Protein AF-A0A8J2JAD5-F1 (afdb_monomer)

Structure (mmCIF, N/CA/C/O backbone):
data_AF-A0A8J2JAD5-F1
#
_entry.id   AF-A0A8J2JAD5-F1
#
loop_
_atom_site.group_PDB
_atom_site.id
_atom_site.type_symbol
_atom_site.label_atom_id
_atom_site.label_alt_id
_atom_site.label_comp_id
_atom_site.label_asym_id
_atom_site.label_entity_id
_atom_site.label_seq_id
_atom_site.pdbx_PDB_ins_code
_atom_site.Cartn_x
_atom_site.Cartn_y
_atom_site.Cartn_z
_atom_site.occupancy
_atom_site.B_iso_or_equiv
_atom_site.auth_seq_id
_atom_site.auth_comp_id
_atom_site.auth_asym_id
_atom_site.auth_atom_id
_atom_site.pdbx_PDB_model_num
ATOM 1 N N . MET A 1 1 ? 47.777 -11.500 12.700 1.00 40.59 1 MET A N 1
ATOM 2 C CA . MET A 1 1 ? 47.330 -11.554 11.291 1.00 40.59 1 MET A CA 1
ATOM 3 C C . MET A 1 1 ? 45.816 -11.716 11.262 1.00 40.59 1 MET A C 1
ATOM 5 O O . MET A 1 1 ? 45.345 -12.813 11.492 1.00 40.59 1 MET A O 1
ATOM 9 N N . ILE A 1 2 ? 45.092 -10.608 11.089 1.00 30.69 2 ILE A N 1
ATOM 10 C CA . ILE A 1 2 ? 43.810 -10.407 10.378 1.00 30.69 2 ILE A CA 1
ATOM 11 C C . ILE A 1 2 ? 43.578 -8.890 10.487 1.00 30.69 2 ILE A C 1
ATOM 13 O O . ILE A 1 2 ? 43.684 -8.309 11.564 1.00 30.69 2 ILE A O 1
ATOM 17 N N . SER A 1 3 ? 43.451 -8.242 9.332 1.00 30.23 3 SER A N 1
ATOM 18 C CA . SER A 1 3 ? 43.825 -6.848 9.082 1.00 30.23 3 SER A CA 1
ATOM 19 C C . SER A 1 3 ? 42.606 -5.963 8.787 1.00 30.23 3 SER A C 1
ATOM 21 O O . SER A 1 3 ? 41.828 -6.234 7.879 1.00 30.23 3 SER A O 1
ATOM 23 N N . THR A 1 4 ? 42.459 -4.895 9.577 1.00 30.69 4 THR A N 1
ATOM 24 C CA . THR A 1 4 ? 42.440 -3.476 9.149 1.00 30.69 4 THR A CA 1
ATOM 25 C C . THR A 1 4 ? 41.811 -3.081 7.794 1.00 30.69 4 THR A C 1
ATOM 27 O O . THR A 1 4 ? 42.392 -2.286 7.062 1.00 30.69 4 THR A O 1
ATOM 30 N N . LYS A 1 5 ? 40.587 -3.528 7.467 1.00 31.34 5 LYS A N 1
ATOM 31 C CA . LYS A 1 5 ? 39.837 -2.992 6.299 1.00 31.34 5 LYS A CA 1
ATOM 32 C C . LYS A 1 5 ? 38.420 -2.457 6.542 1.00 31.34 5 LYS A C 1
ATOM 34 O O . LYS A 1 5 ? 37.792 -2.003 5.594 1.00 31.34 5 LYS A O 1
ATOM 39 N N . VAL A 1 6 ? 37.930 -2.402 7.783 1.00 34.69 6 VAL A N 1
ATOM 40 C CA . VAL A 1 6 ? 36.562 -1.897 8.065 1.00 34.69 6 VAL A CA 1
ATOM 41 C C . VAL A 1 6 ? 36.541 -0.440 8.570 1.00 34.69 6 VAL A C 1
ATOM 43 O O . VAL A 1 6 ? 35.511 0.220 8.522 1.00 34.69 6 VAL A O 1
ATOM 46 N N . ALA A 1 7 ? 37.684 0.132 8.961 1.00 31.91 7 ALA A N 1
ATOM 47 C CA . ALA A 1 7 ? 37.729 1.465 9.577 1.00 31.91 7 ALA A CA 1
ATOM 48 C C . ALA A 1 7 ? 37.788 2.656 8.590 1.00 31.91 7 ALA A C 1
ATOM 50 O O . ALA A 1 7 ? 37.584 3.794 9.002 1.00 31.91 7 ALA A O 1
ATOM 51 N N . SER A 1 8 ? 38.029 2.435 7.291 1.00 30.48 8 SER A N 1
ATOM 52 C CA . SER A 1 8 ? 38.232 3.537 6.328 1.00 30.48 8 SER A CA 1
ATOM 53 C C . SER A 1 8 ? 36.964 4.026 5.616 1.00 30.48 8 SER A C 1
ATOM 55 O O . SER A 1 8 ? 37.023 5.047 4.939 1.00 30.48 8 SER A O 1
ATOM 57 N N . PHE A 1 9 ? 35.814 3.362 5.779 1.00 30.61 9 PHE A N 1
ATOM 58 C CA . PHE A 1 9 ? 34.585 3.740 5.061 1.00 30.61 9 PHE A CA 1
ATOM 59 C C . PHE A 1 9 ? 33.664 4.693 5.851 1.00 30.61 9 PHE A C 1
ATOM 61 O O . PHE A 1 9 ? 32.873 5.419 5.255 1.00 30.61 9 PHE A O 1
ATOM 68 N N . CYS A 1 10 ? 33.810 4.783 7.179 1.00 31.62 10 CYS A N 1
ATOM 69 C CA . CYS A 1 10 ? 32.983 5.672 8.012 1.00 31.62 10 CYS A CA 1
ATOM 70 C C . CYS A 1 10 ? 33.512 7.113 8.135 1.00 31.62 10 CYS A C 1
ATOM 72 O O . CYS A 1 10 ? 32.768 7.994 8.555 1.00 31.62 10 CYS A O 1
ATOM 74 N N . VAL A 1 11 ? 34.760 7.392 7.744 1.00 34.56 11 VAL A N 1
ATOM 75 C CA . VAL A 1 11 ? 35.379 8.720 7.945 1.00 34.56 11 VAL A CA 1
ATOM 76 C C . VAL A 1 11 ? 35.103 9.688 6.781 1.00 34.56 11 VAL A C 1
ATOM 78 O O . VAL A 1 11 ? 35.116 10.901 6.970 1.00 34.56 11 VAL A O 1
ATOM 81 N N . PHE A 1 12 ? 34.753 9.188 5.592 1.00 31.03 12 PHE A N 1
ATOM 82 C CA . PHE A 1 12 ? 34.547 10.039 4.409 1.00 31.03 12 PHE A CA 1
ATOM 83 C C . PHE A 1 12 ? 33.155 10.690 4.314 1.00 31.03 12 PHE A C 1
ATOM 85 O O . PHE A 1 12 ? 33.010 11.713 3.651 1.00 31.03 12 PHE A O 1
ATOM 92 N N . SER A 1 13 ? 32.144 10.166 5.018 1.00 31.66 13 SER A N 1
ATOM 93 C CA . SER A 1 13 ? 30.777 10.724 4.979 1.00 31.66 13 SER A CA 1
ATOM 94 C C . SER A 1 13 ? 30.540 11.862 5.981 1.00 31.66 13 SER A C 1
ATOM 96 O O . SER A 1 13 ? 29.560 12.589 5.856 1.00 31.66 13 SER A O 1
ATOM 98 N N . LEU A 1 14 ? 31.444 12.068 6.949 1.00 30.12 14 LEU A N 1
ATOM 99 C CA . LEU A 1 14 ? 31.310 13.127 7.960 1.00 30.12 14 LEU A CA 1
ATOM 100 C C . LEU A 1 14 ? 31.971 14.459 7.559 1.00 30.12 14 LEU A C 1
ATOM 102 O O . LEU A 1 14 ? 31.692 15.488 8.167 1.00 30.12 14 LEU A O 1
ATOM 106 N N . LEU A 1 15 ? 32.834 14.465 6.536 1.00 30.02 15 LEU A N 1
ATOM 107 C CA . LEU A 1 15 ? 33.635 15.640 6.162 1.00 30.02 15 LEU A CA 1
ATOM 108 C C . LEU A 1 15 ? 33.026 16.507 5.048 1.00 30.02 15 LEU A C 1
ATOM 110 O O . LEU A 1 15 ? 33.538 17.591 4.784 1.00 30.02 15 LEU A O 1
ATOM 114 N N . TYR A 1 16 ? 31.911 16.094 4.437 1.00 31.25 16 TYR A N 1
ATOM 115 C CA . TYR A 1 16 ? 31.247 16.888 3.392 1.00 31.25 16 TYR A CA 1
ATOM 116 C C . TYR A 1 16 ? 30.151 17.831 3.926 1.00 31.25 16 TYR A C 1
ATOM 118 O O . TYR A 1 16 ? 29.665 18.685 3.192 1.00 31.25 16 TYR A O 1
ATOM 126 N N . PHE A 1 17 ? 29.786 17.733 5.212 1.00 31.53 17 PHE A N 1
ATOM 127 C CA . PHE A 1 17 ? 28.698 18.529 5.806 1.00 31.53 17 PHE A CA 1
ATOM 128 C C . PHE A 1 17 ? 29.160 19.734 6.650 1.00 31.53 17 PHE A C 1
ATOM 130 O O . PHE A 1 17 ? 28.335 20.512 7.119 1.00 31.53 17 PHE A O 1
ATOM 137 N N . CYS A 1 18 ? 30.470 19.945 6.807 1.00 31.41 18 CYS A N 1
ATOM 138 C CA . CYS A 1 18 ? 31.029 21.052 7.591 1.00 31.41 18 CYS A CA 1
ATOM 139 C C . CYS A 1 18 ? 31.832 22.011 6.709 1.00 31.41 18 CYS A C 1
ATOM 141 O O . CYS A 1 18 ? 33.059 22.070 6.790 1.00 31.41 18 CYS A O 1
ATOM 143 N N . ARG A 1 19 ? 31.150 22.785 5.856 1.00 31.78 19 ARG A N 1
ATOM 144 C CA . ARG A 1 19 ? 31.786 23.928 5.184 1.00 31.78 19 ARG A CA 1
ATOM 145 C C . ARG A 1 19 ? 30.832 25.082 4.875 1.00 31.78 19 ARG A C 1
ATOM 147 O O . ARG A 1 19 ? 30.775 25.548 3.751 1.00 31.78 19 ARG A O 1
ATOM 154 N N . THR A 1 20 ? 30.168 25.600 5.903 1.00 29.88 20 THR A N 1
ATOM 155 C CA . THR A 1 20 ? 29.806 27.026 5.986 1.00 29.88 20 THR A CA 1
ATOM 156 C C . THR A 1 20 ? 29.875 27.437 7.451 1.00 29.88 20 THR A C 1
ATOM 158 O O . THR A 1 20 ? 29.024 27.056 8.252 1.00 29.88 20 THR A O 1
ATOM 161 N N . GLY A 1 21 ? 30.945 28.140 7.819 1.00 30.80 21 GLY A N 1
ATOM 162 C CA . GLY A 1 21 ? 31.143 28.642 9.171 1.00 30.80 21 GLY A CA 1
ATOM 163 C C . GLY A 1 21 ? 30.220 29.819 9.466 1.00 30.80 21 GLY A C 1
ATOM 164 O O . GLY A 1 21 ? 30.172 30.765 8.687 1.00 30.80 21 GLY A O 1
ATOM 165 N N . ILE A 1 22 ? 29.544 29.767 10.613 1.00 33.22 22 ILE A N 1
ATOM 166 C CA . ILE A 1 22 ? 29.063 30.946 11.334 1.00 33.22 22 ILE A CA 1
ATOM 167 C C . ILE A 1 22 ? 29.364 30.719 12.818 1.00 33.22 22 ILE A C 1
ATOM 169 O O . ILE A 1 22 ? 29.051 29.682 13.399 1.00 33.22 22 ILE A O 1
ATOM 173 N N . SER A 1 23 ? 30.048 31.704 13.381 1.00 32.06 23 SER A N 1
ATOM 174 C CA . SER A 1 23 ? 30.484 31.865 14.762 1.00 32.06 23 SER A CA 1
ATOM 175 C C . SER A 1 23 ? 29.338 31.843 15.781 1.00 32.06 23 SER A C 1
ATOM 177 O O . SER A 1 23 ? 28.345 32.547 15.627 1.00 32.06 23 SER A O 1
ATOM 179 N N . SER A 1 24 ? 29.534 31.109 16.877 1.00 31.91 24 SER A N 1
ATOM 180 C CA . SER A 1 24 ? 28.885 31.329 18.183 1.00 31.91 24 SER A CA 1
ATOM 181 C C . SER A 1 24 ? 29.393 32.652 18.810 1.00 31.91 24 SER A C 1
ATOM 183 O O . SER A 1 24 ? 30.542 32.988 18.505 1.00 31.91 24 SER A O 1
ATOM 185 N N . PRO A 1 25 ? 28.670 33.367 19.713 1.00 40.16 25 PRO A N 1
ATOM 186 C CA . PRO A 1 25 ? 28.111 32.760 20.930 1.00 40.16 25 PRO A CA 1
ATOM 187 C C . PRO A 1 25 ? 26.800 33.343 21.529 1.00 40.16 25 PRO A C 1
ATOM 189 O O . PRO A 1 25 ? 26.391 34.471 21.282 1.00 40.16 25 PRO A O 1
ATOM 192 N N . THR A 1 26 ? 26.257 32.552 22.470 1.00 31.98 26 THR A N 1
ATOM 193 C CA . THR A 1 26 ? 25.442 32.909 23.659 1.00 31.98 26 THR A CA 1
ATOM 194 C C . THR A 1 26 ? 23.951 33.280 23.550 1.00 31.98 26 THR A C 1
ATOM 196 O O . THR A 1 26 ? 23.493 33.929 22.623 1.00 31.98 26 THR A O 1
ATOM 199 N N . THR A 1 27 ? 23.219 32.875 24.605 1.00 28.08 27 THR A N 1
ATOM 200 C CA . THR A 1 27 ? 21.789 33.074 24.948 1.00 28.08 27 THR A CA 1
ATOM 201 C C . THR A 1 27 ? 20.722 32.247 24.211 1.00 28.08 27 THR A C 1
ATOM 203 O O . THR A 1 27 ? 20.150 32.647 23.205 1.00 28.08 27 THR A O 1
ATOM 206 N N . TRP A 1 28 ? 20.355 31.111 24.818 1.00 28.03 28 TRP A N 1
ATOM 207 C CA . TRP A 1 28 ? 19.111 30.385 24.548 1.00 28.03 28 TRP A CA 1
ATOM 208 C C . TRP A 1 28 ? 17.931 31.075 25.249 1.00 28.03 28 TRP A C 1
ATOM 210 O O . TRP A 1 28 ? 17.620 30.780 26.402 1.00 28.03 28 TRP A O 1
ATOM 220 N N . GLN A 1 29 ? 17.247 31.977 24.545 1.00 27.84 29 GLN A N 1
ATOM 221 C CA . GLN A 1 29 ? 15.853 32.314 24.838 1.00 27.84 29 GLN A CA 1
ATOM 222 C C . GLN A 1 29 ? 14.935 31.394 24.022 1.00 27.84 29 GLN A C 1
ATOM 224 O O . GLN A 1 29 ? 15.072 31.276 22.805 1.00 27.84 29 GLN A O 1
ATOM 229 N N . ARG A 1 30 ? 13.989 30.727 24.698 1.00 32.78 30 ARG A N 1
ATOM 230 C CA . ARG A 1 30 ? 12.904 29.962 24.064 1.00 32.78 30 ARG A CA 1
ATOM 231 C C . ARG A 1 30 ? 12.018 30.910 23.251 1.00 32.78 30 ARG A C 1
ATOM 233 O O . ARG A 1 30 ? 11.100 31.512 23.797 1.00 32.78 30 ARG A O 1
ATOM 240 N N . ALA A 1 31 ? 12.253 30.987 21.947 1.00 26.27 31 ALA A N 1
ATOM 241 C CA . ALA A 1 31 ? 11.268 31.473 20.992 1.00 26.27 31 ALA A CA 1
ATOM 242 C C . ALA A 1 31 ? 10.505 30.263 20.435 1.00 26.27 31 ALA A C 1
ATOM 244 O O . ALA A 1 31 ? 11.007 29.520 19.595 1.00 26.27 31 ALA A O 1
ATOM 245 N N . SER A 1 32 ? 9.287 30.039 20.931 1.00 32.56 32 SER A N 1
ATOM 246 C CA . SER A 1 32 ? 8.338 29.097 20.340 1.00 32.56 32 SER A CA 1
ATOM 247 C C . SER A 1 32 ? 7.746 29.705 19.067 1.00 32.56 32 SER A C 1
ATOM 249 O O . SER A 1 32 ? 6.620 30.207 19.062 1.00 32.56 32 SER A O 1
ATOM 251 N N . THR A 1 33 ? 8.493 29.691 17.971 1.00 30.30 33 THR A N 1
ATOM 252 C CA . 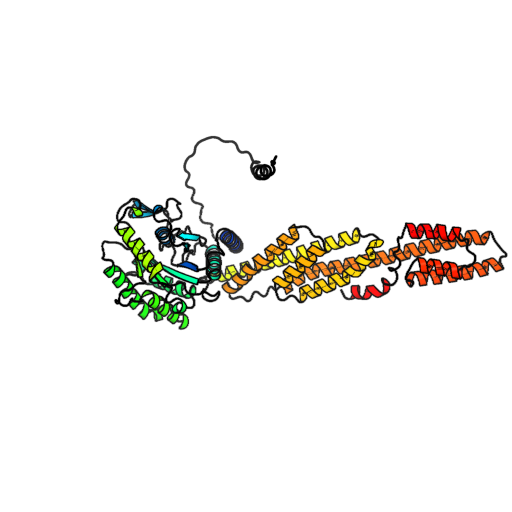THR A 1 33 ? 7.927 29.972 16.653 1.00 30.30 33 THR A CA 1
ATOM 253 C C . THR A 1 33 ? 7.317 28.682 16.117 1.00 30.30 33 THR A C 1
ATOM 255 O O . THR A 1 33 ? 7.985 27.831 15.535 1.00 30.30 33 THR A O 1
ATOM 258 N N . ARG A 1 34 ? 6.007 28.511 16.347 1.00 28.23 34 ARG A N 1
ATOM 259 C CA . ARG A 1 34 ? 5.206 27.554 15.570 1.00 28.23 34 ARG A CA 1
ATOM 260 C C . ARG A 1 34 ? 5.442 27.852 14.081 1.00 28.23 34 ARG A C 1
ATOM 262 O O . ARG A 1 34 ? 5.362 29.027 13.709 1.00 28.23 34 ARG A O 1
ATOM 269 N N . PRO A 1 35 ? 5.695 26.849 13.222 1.00 29.36 35 PRO A N 1
ATOM 270 C CA . PRO A 1 35 ? 5.674 27.075 11.786 1.00 29.36 35 PRO A CA 1
ATOM 271 C C . PRO A 1 35 ? 4.295 27.633 11.425 1.00 29.36 35 PRO A C 1
ATOM 273 O O . PRO A 1 35 ? 3.273 27.045 11.791 1.00 29.36 35 PRO A O 1
ATOM 276 N N . LYS A 1 36 ? 4.256 28.793 10.759 1.00 29.30 36 LYS A N 1
ATOM 277 C CA . LYS A 1 36 ? 3.017 29.296 10.159 1.00 29.30 36 LYS A CA 1
ATOM 278 C C . LYS A 1 36 ? 2.494 28.203 9.224 1.00 29.30 36 LYS A C 1
ATOM 280 O O . LYS A 1 36 ? 3.266 27.675 8.425 1.00 29.30 36 LYS A O 1
ATOM 285 N N . GLN A 1 37 ? 1.213 27.848 9.357 1.00 29.94 37 GLN A N 1
ATOM 286 C CA . GLN A 1 37 ? 0.552 26.976 8.385 1.00 29.94 37 GLN A CA 1
ATOM 287 C C . GLN A 1 37 ? 0.804 27.538 6.978 1.00 29.94 37 GLN A C 1
ATOM 289 O O . GLN A 1 37 ? 0.676 28.755 6.806 1.00 29.94 37 GLN A O 1
ATOM 294 N N . PRO A 1 38 ? 1.180 26.705 5.993 1.00 32.97 38 PRO A N 1
ATOM 295 C CA . PRO A 1 38 ? 1.382 27.186 4.639 1.00 32.97 38 PRO A CA 1
ATOM 296 C C . PRO A 1 38 ? 0.068 27.780 4.133 1.00 32.97 38 PRO A C 1
ATOM 298 O O . PRO A 1 38 ? -0.955 27.099 4.082 1.00 32.97 38 PRO A O 1
ATOM 301 N N . SER A 1 39 ? 0.094 29.067 3.794 1.00 32.94 39 SER A N 1
ATOM 302 C CA . SER A 1 39 ? -0.919 29.702 2.956 1.00 32.94 39 SER A CA 1
ATOM 303 C C . SER A 1 39 ? -1.057 28.871 1.682 1.00 32.94 39 SER A C 1
ATOM 305 O O . SER A 1 39 ? -0.015 28.603 1.085 1.00 32.94 39 SER A O 1
ATOM 307 N N . TYR A 1 40 ? -2.284 28.458 1.321 1.00 40.06 40 TYR A N 1
ATOM 308 C CA . TYR A 1 40 ? -2.655 27.727 0.095 1.00 40.06 40 TYR A CA 1
ATOM 309 C C . TYR A 1 40 ? -1.536 27.706 -0.950 1.00 40.06 40 TYR A C 1
ATOM 311 O O . TYR A 1 40 ? -1.361 28.645 -1.726 1.00 40.06 40 TYR A O 1
ATOM 319 N N . LEU A 1 41 ? -0.727 26.651 -0.898 1.00 44.47 41 LEU A N 1
ATOM 320 C CA . LEU A 1 41 ? 0.351 26.449 -1.847 1.00 44.47 41 LEU A CA 1
ATOM 321 C C . LEU A 1 41 ? -0.297 26.079 -3.194 1.00 44.47 41 LEU A C 1
ATOM 323 O O . LEU A 1 41 ? -1.279 25.335 -3.220 1.00 44.47 41 LEU A O 1
ATOM 327 N N . GLY A 1 42 ? 0.199 26.643 -4.300 1.00 53.06 42 GLY A N 1
ATOM 328 C CA . GLY A 1 42 ? -0.364 26.413 -5.638 1.00 53.06 42 GLY A CA 1
ATOM 329 C C . GLY A 1 42 ? -0.449 24.925 -5.988 1.00 53.06 42 GLY A C 1
ATOM 330 O O . GLY A 1 42 ? 0.328 24.128 -5.468 1.00 53.06 42 GLY A O 1
ATOM 331 N N . GLU A 1 43 ? -1.376 24.534 -6.864 1.00 59.62 43 GLU A N 1
ATOM 332 C CA . GLU A 1 43 ? -1.693 23.122 -7.139 1.00 59.62 43 GLU A CA 1
ATOM 333 C C . GLU A 1 43 ? -0.459 22.236 -7.416 1.00 59.62 43 GLU A C 1
ATOM 335 O O . GLU A 1 43 ? -0.397 21.113 -6.915 1.00 59.62 43 GLU A O 1
ATOM 340 N N . ASP A 1 44 ? 0.569 22.744 -8.101 1.00 62.00 44 ASP A N 1
ATOM 341 C CA . ASP A 1 44 ? 1.808 22.001 -8.396 1.00 62.00 44 ASP A CA 1
ATOM 342 C C . ASP A 1 44 ? 2.596 21.569 -7.151 1.00 62.00 44 ASP A C 1
ATOM 344 O O . ASP A 1 44 ? 3.197 20.491 -7.121 1.00 62.00 44 ASP A O 1
ATOM 348 N N . THR A 1 45 ? 2.551 22.372 -6.088 1.00 73.25 45 THR A N 1
ATOM 349 C CA . THR A 1 45 ? 3.206 22.041 -4.815 1.00 73.25 45 THR A CA 1
ATOM 350 C C . THR A 1 45 ? 2.541 20.848 -4.131 1.00 73.25 45 THR A C 1
ATOM 352 O O . THR A 1 45 ? 3.226 20.038 -3.516 1.00 73.25 45 THR A O 1
ATOM 355 N N . THR A 1 46 ? 1.223 20.678 -4.295 1.00 81.00 46 THR A N 1
ATOM 356 C CA . THR A 1 46 ? 0.479 19.572 -3.672 1.00 81.00 46 THR A CA 1
ATOM 357 C C . THR A 1 46 ? 0.845 18.222 -4.289 1.00 81.00 46 THR A C 1
ATOM 359 O O . THR A 1 46 ? 0.894 17.209 -3.586 1.00 81.00 46 THR A O 1
ATOM 362 N N . VAL A 1 47 ? 1.174 18.205 -5.584 1.00 84.69 47 VAL A N 1
ATOM 363 C CA . VAL A 1 47 ? 1.627 17.007 -6.302 1.00 84.69 47 VAL A CA 1
ATOM 364 C C . VAL A 1 47 ? 3.044 16.614 -5.875 1.00 84.69 47 VAL A C 1
ATOM 366 O O . VAL A 1 47 ? 3.275 15.452 -5.539 1.00 84.69 47 VAL A O 1
ATOM 369 N N . ASP A 1 48 ? 3.981 17.569 -5.823 1.00 85.81 48 ASP A N 1
ATOM 370 C CA . ASP A 1 48 ? 5.347 17.305 -5.337 1.00 85.81 48 ASP A CA 1
ATOM 371 C C . ASP A 1 48 ? 5.360 16.879 -3.865 1.00 85.81 48 ASP A C 1
ATOM 373 O O . ASP A 1 48 ? 6.097 15.968 -3.474 1.00 85.81 48 ASP A O 1
ATOM 377 N N . ASP A 1 49 ? 4.513 17.502 -3.046 1.00 88.25 49 ASP A N 1
ATOM 378 C CA . ASP A 1 49 ? 4.334 17.127 -1.650 1.00 88.25 49 ASP A CA 1
ATOM 379 C C . ASP A 1 49 ? 3.796 15.699 -1.523 1.00 88.25 49 ASP A C 1
ATOM 381 O O . ASP A 1 49 ? 4.302 14.938 -0.699 1.00 88.25 49 ASP A O 1
ATOM 385 N N . ALA A 1 50 ? 2.827 15.302 -2.353 1.00 89.44 50 ALA A N 1
ATOM 386 C CA . ALA A 1 50 ? 2.290 13.944 -2.344 1.00 89.44 50 ALA A CA 1
ATOM 387 C C . ALA A 1 50 ? 3.369 12.913 -2.691 1.00 89.44 50 ALA A C 1
ATOM 389 O O . ALA A 1 50 ? 3.544 11.945 -1.953 1.00 89.44 50 ALA A O 1
ATOM 390 N N . GLU A 1 51 ? 4.148 13.138 -3.754 1.00 88.62 51 GLU A N 1
ATOM 391 C CA . GLU A 1 51 ? 5.240 12.228 -4.115 1.00 88.62 51 GLU A CA 1
ATOM 392 C C . GLU A 1 51 ? 6.279 12.118 -2.993 1.00 88.62 51 GLU A C 1
ATOM 394 O O . GLU A 1 51 ? 6.717 11.017 -2.647 1.00 88.62 51 GLU A O 1
ATOM 399 N N . ARG A 1 52 ? 6.662 13.255 -2.397 1.00 90.12 52 ARG A N 1
ATOM 400 C CA . ARG A 1 52 ? 7.637 13.303 -1.304 1.00 90.12 52 ARG A CA 1
ATOM 401 C C . ARG A 1 52 ? 7.146 12.531 -0.082 1.00 90.12 52 ARG A C 1
ATOM 403 O O . ARG A 1 52 ? 7.910 11.743 0.475 1.00 90.12 52 ARG A O 1
ATOM 410 N N . VAL A 1 53 ? 5.893 12.738 0.327 1.00 89.94 53 VAL A N 1
ATOM 411 C CA . VAL A 1 53 ? 5.296 12.067 1.493 1.00 89.94 53 VAL A CA 1
ATOM 412 C C . VAL A 1 53 ? 5.119 10.571 1.226 1.00 89.94 53 VAL A C 1
ATOM 414 O O . VAL A 1 53 ? 5.448 9.773 2.098 1.00 89.94 53 VAL A O 1
ATOM 417 N N . ILE A 1 54 ? 4.701 10.169 0.019 1.00 90.00 54 ILE A N 1
ATOM 418 C CA . ILE A 1 54 ? 4.624 8.751 -0.367 1.00 90.00 54 ILE A CA 1
ATOM 419 C C . ILE A 1 54 ? 6.004 8.104 -0.265 1.00 90.00 54 ILE A C 1
ATOM 421 O O . ILE A 1 54 ? 6.148 7.120 0.450 1.00 90.00 54 ILE A O 1
ATOM 425 N N . ARG A 1 55 ? 7.037 8.670 -0.904 1.00 88.12 55 ARG A N 1
ATOM 426 C CA . ARG A 1 55 ? 8.405 8.114 -0.872 1.00 88.12 55 ARG A CA 1
ATOM 427 C C . ARG A 1 55 ? 8.952 8.001 0.551 1.00 88.12 55 ARG A C 1
ATOM 429 O O . ARG A 1 55 ? 9.525 6.973 0.918 1.00 88.12 55 ARG A O 1
ATOM 436 N N . ALA A 1 56 ? 8.775 9.051 1.353 1.00 88.69 56 ALA A N 1
ATOM 437 C CA . ALA A 1 56 ? 9.172 9.041 2.756 1.00 88.69 56 ALA A CA 1
ATOM 438 C C . ALA A 1 56 ? 8.440 7.928 3.517 1.00 88.69 56 ALA A C 1
ATOM 440 O O . ALA A 1 56 ? 9.075 7.116 4.185 1.00 88.69 56 ALA A O 1
ATOM 441 N N . GLY A 1 57 ? 7.124 7.824 3.342 1.00 87.88 57 GLY A N 1
ATOM 442 C CA . GLY A 1 57 ? 6.313 6.779 3.946 1.00 87.88 57 GLY A CA 1
ATOM 443 C C . GLY A 1 57 ? 6.684 5.370 3.494 1.00 87.88 57 GLY A C 1
ATOM 444 O O . GLY A 1 57 ? 6.723 4.473 4.326 1.00 87.88 57 GLY A O 1
ATOM 445 N N . GLU A 1 58 ? 7.041 5.159 2.226 1.00 87.75 58 GLU A N 1
ATOM 446 C CA . GLU A 1 58 ? 7.525 3.865 1.731 1.00 87.75 58 GLU A CA 1
ATOM 447 C C . GLU A 1 58 ? 8.836 3.437 2.388 1.00 87.75 58 GLU A C 1
ATOM 449 O O . GLU A 1 58 ? 9.062 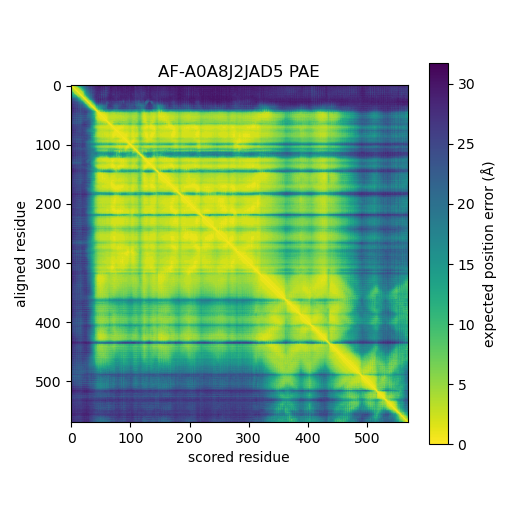2.244 2.564 1.00 87.75 58 GLU A O 1
ATOM 454 N N . SER A 1 59 ? 9.683 4.404 2.741 1.00 86.00 59 SER A N 1
ATOM 455 C CA . SER A 1 59 ? 10.974 4.151 3.387 1.00 86.00 59 SER A CA 1
ATOM 456 C C . SER A 1 59 ? 10.812 3.893 4.888 1.00 86.00 59 SER A C 1
ATOM 458 O O . SER A 1 59 ? 11.583 3.144 5.478 1.00 86.00 59 SER A O 1
ATOM 460 N N . MET A 1 60 ? 9.800 4.510 5.504 1.00 86.69 60 MET A N 1
ATOM 461 C CA . MET A 1 60 ? 9.513 4.401 6.938 1.00 86.69 60 MET A CA 1
ATOM 462 C C . MET A 1 60 ? 8.584 3.228 7.282 1.00 86.69 60 MET A C 1
ATOM 464 O O . MET A 1 60 ? 8.665 2.690 8.385 1.00 86.69 60 MET A O 1
ATOM 468 N N . THR A 1 61 ? 7.707 2.823 6.358 1.00 89.06 61 THR A N 1
ATOM 469 C CA . THR A 1 61 ? 6.765 1.712 6.555 1.00 89.06 61 THR A CA 1
ATOM 470 C C . THR A 1 61 ? 7.516 0.391 6.473 1.00 89.06 61 THR A C 1
ATOM 472 O O . THR A 1 61 ? 7.917 -0.055 5.399 1.00 89.06 61 THR A O 1
ATOM 475 N N . GLN A 1 62 ? 7.694 -0.256 7.619 1.00 89.81 62 GLN A N 1
ATOM 476 C CA . GLN A 1 62 ? 8.384 -1.538 7.700 1.00 89.81 62 GLN A CA 1
ATOM 477 C C . GLN A 1 62 ? 7.438 -2.668 7.292 1.00 89.81 62 GLN A C 1
ATOM 479 O O . GLN A 1 62 ? 6.425 -2.900 7.951 1.00 89.81 62 GLN A O 1
ATOM 484 N N . LEU A 1 63 ? 7.775 -3.390 6.225 1.00 90.56 63 LEU A N 1
ATOM 485 C CA . LEU A 1 63 ? 7.099 -4.620 5.813 1.00 90.56 63 LEU A CA 1
ATOM 486 C C . LEU A 1 63 ? 8.042 -5.790 6.082 1.00 90.56 63 LEU A C 1
ATOM 488 O O . LEU A 1 63 ? 9.084 -5.912 5.441 1.00 90.56 63 LEU A O 1
ATOM 492 N N . LEU A 1 64 ? 7.710 -6.629 7.062 1.00 90.25 64 LEU A N 1
ATOM 493 C CA . LEU A 1 64 ? 8.512 -7.809 7.379 1.00 90.25 64 LEU A CA 1
ATOM 494 C C . LEU A 1 64 ? 7.971 -9.010 6.603 1.00 90.25 64 LEU A C 1
ATOM 496 O O . LEU A 1 64 ? 6.858 -9.469 6.860 1.00 90.25 64 LEU A O 1
ATOM 500 N N . ASP A 1 65 ? 8.763 -9.561 5.681 1.00 88.75 65 ASP A N 1
ATOM 501 C CA . ASP A 1 65 ? 8.380 -10.750 4.900 1.00 88.75 65 ASP A CA 1
ATOM 502 C C . ASP A 1 65 ? 8.099 -11.981 5.774 1.00 88.75 65 ASP A C 1
ATOM 504 O O . ASP A 1 65 ? 7.329 -12.861 5.390 1.00 88.75 65 ASP A O 1
ATOM 508 N N . THR A 1 66 ? 8.685 -12.022 6.973 1.00 89.50 66 THR A N 1
ATOM 509 C CA . THR A 1 66 ? 8.485 -13.074 7.978 1.00 89.50 66 THR A CA 1
ATOM 510 C C . THR A 1 66 ? 7.185 -12.925 8.776 1.00 89.50 66 THR A C 1
ATOM 512 O O . THR A 1 66 ? 6.827 -13.833 9.525 1.00 89.50 66 THR A O 1
ATOM 515 N N . LYS A 1 67 ? 6.464 -11.802 8.642 1.00 91.69 67 LYS A N 1
ATOM 516 C CA . LYS A 1 67 ? 5.235 -11.493 9.389 1.00 91.69 67 LYS A CA 1
ATOM 517 C C . LYS A 1 67 ? 4.114 -11.094 8.427 1.00 91.69 67 LYS A C 1
ATOM 519 O O . LYS A 1 67 ? 3.880 -9.916 8.182 1.00 91.69 67 LYS A O 1
ATOM 524 N N . LYS A 1 68 ? 3.413 -12.100 7.894 1.00 94.69 68 LYS A N 1
ATOM 525 C CA . LYS A 1 68 ? 2.267 -11.915 6.980 1.00 94.69 68 LYS A CA 1
ATOM 526 C C . LYS A 1 68 ? 0.896 -12.123 7.631 1.00 94.69 68 LYS A C 1
ATOM 528 O O . LYS A 1 68 ? -0.116 -11.821 7.003 1.00 94.69 68 LYS A O 1
ATOM 533 N N . ASP A 1 69 ? 0.871 -12.586 8.879 1.00 97.94 69 ASP A N 1
ATOM 534 C CA . ASP A 1 69 ? -0.328 -12.652 9.716 1.00 97.94 69 ASP A CA 1
ATOM 535 C C . ASP A 1 69 ? -0.337 -11.411 10.626 1.00 97.94 69 ASP A C 1
ATOM 537 O O . ASP A 1 69 ? 0.423 -11.335 11.596 1.00 97.94 69 ASP A O 1
ATOM 541 N N . ILE A 1 70 ? -1.152 -10.405 10.287 1.00 98.06 70 ILE A N 1
ATOM 542 C CA . ILE A 1 70 ? -1.091 -9.066 10.904 1.00 98.06 70 ILE A CA 1
ATOM 543 C C . ILE A 1 70 ? -2.421 -8.621 11.529 1.00 98.06 70 ILE A C 1
ATOM 545 O O . ILE A 1 70 ? -3.500 -9.044 11.116 1.00 98.06 70 ILE A O 1
ATOM 549 N N . VAL A 1 71 ? -2.357 -7.743 12.528 1.00 98.56 71 VAL A N 1
ATOM 550 C CA . VAL A 1 71 ? -3.516 -7.045 13.096 1.00 98.56 71 VAL A CA 1
ATOM 551 C C . VAL A 1 71 ? -3.532 -5.621 12.551 1.00 98.56 71 VAL A C 1
ATOM 553 O O . VAL A 1 71 ? -2.615 -4.846 12.818 1.00 98.56 71 VAL A O 1
ATOM 556 N N . LEU A 1 72 ? -4.569 -5.266 11.798 1.00 98.25 72 LEU A N 1
ATOM 557 C CA . LEU A 1 72 ? -4.783 -3.896 11.334 1.00 98.25 72 LEU A CA 1
ATOM 558 C C . LEU A 1 72 ? -5.580 -3.126 12.387 1.00 98.25 72 LEU A C 1
ATOM 560 O O . LEU A 1 72 ? -6.700 -3.520 12.721 1.00 98.25 72 LEU A O 1
ATOM 564 N N . VAL A 1 73 ? -5.014 -2.030 12.896 1.00 98.12 73 VAL A N 1
ATOM 565 C CA . VAL A 1 73 ? -5.675 -1.161 13.878 1.00 98.12 73 VAL A CA 1
ATOM 566 C C . VAL A 1 73 ? -6.303 0.025 13.151 1.00 98.12 73 VAL A C 1
ATOM 568 O O . VAL A 1 73 ? -5.608 0.847 12.557 1.00 98.12 73 VAL A O 1
ATOM 571 N N . ILE A 1 74 ? -7.634 0.100 13.176 1.00 96.81 74 ILE A N 1
ATOM 572 C CA . ILE A 1 74 ? -8.441 0.949 12.289 1.00 96.81 74 ILE A CA 1
ATOM 573 C C . ILE A 1 74 ? -9.318 1.896 13.112 1.00 96.81 74 ILE A C 1
ATOM 575 O O . ILE A 1 74 ? -9.842 1.515 14.154 1.00 96.81 74 ILE A O 1
ATOM 579 N N . GLY A 1 75 ? -9.510 3.133 12.652 1.00 94.88 75 GLY A N 1
ATOM 580 C CA . GLY A 1 75 ? -10.407 4.095 13.297 1.00 94.88 75 GLY A CA 1
ATOM 581 C C . GLY A 1 75 ? -10.037 5.555 13.055 1.00 94.88 75 GLY A C 1
ATOM 582 O O . GLY A 1 75 ? -8.951 5.876 12.559 1.00 94.88 75 GLY A O 1
ATOM 583 N N . ASN A 1 76 ? -10.930 6.457 13.461 1.00 91.94 76 ASN A N 1
ATOM 584 C CA . ASN A 1 76 ? -10.792 7.899 13.245 1.00 91.94 76 ASN A CA 1
ATOM 585 C C . ASN A 1 76 ? -9.514 8.474 13.879 1.00 91.94 76 ASN A C 1
ATOM 587 O O . ASN A 1 76 ? -8.908 7.908 14.805 1.00 91.94 76 ASN A O 1
ATOM 591 N N . THR A 1 77 ? -9.087 9.633 13.383 1.00 88.56 77 THR A N 1
ATOM 592 C CA . THR A 1 77 ? -8.032 10.418 14.033 1.00 88.56 77 THR A CA 1
ATOM 593 C C . THR A 1 77 ? -8.414 10.729 15.485 1.00 88.56 77 THR A C 1
ATOM 595 O O . THR A 1 77 ? -9.555 11.056 15.795 1.00 88.56 77 THR A O 1
ATOM 598 N N . GLY A 1 78 ? -7.467 10.548 16.411 1.00 89.00 78 GLY A N 1
ATOM 599 C CA . GLY A 1 78 ? -7.702 10.780 17.839 1.00 89.00 78 GLY A CA 1
ATOM 600 C C . GLY A 1 78 ? -8.527 9.707 18.566 1.00 89.00 78 GLY A C 1
ATOM 601 O O . GLY A 1 78 ? -8.783 9.879 19.759 1.00 89.00 78 GLY A O 1
ATOM 602 N N . ALA A 1 79 ? -8.900 8.595 17.916 1.00 92.94 79 ALA A N 1
ATOM 603 C CA . ALA A 1 79 ? -9.620 7.482 18.555 1.00 92.94 79 ALA A CA 1
ATOM 604 C C . ALA A 1 79 ? -8.776 6.691 19.578 1.00 92.94 79 ALA A C 1
ATOM 606 O O . ALA A 1 79 ? -9.316 5.919 20.362 1.00 92.94 79 ALA A O 1
ATOM 607 N N . GLY A 1 80 ? -7.452 6.887 19.603 1.00 94.38 80 GLY A N 1
ATOM 608 C CA . GLY A 1 80 ? -6.541 6.207 20.534 1.00 94.38 80 GLY A CA 1
ATOM 609 C C . GLY A 1 80 ? -5.873 4.944 19.982 1.00 94.38 80 GLY A C 1
ATOM 610 O O . GLY A 1 80 ? -5.423 4.122 20.768 1.00 94.38 80 GLY A O 1
ATOM 611 N N . LYS A 1 81 ? -5.780 4.783 18.655 1.00 95.62 81 LYS A N 1
ATOM 612 C CA . LYS A 1 81 ? -5.160 3.613 17.999 1.00 95.62 81 LYS A CA 1
ATOM 613 C C . LYS A 1 81 ? -3.730 3.331 18.473 1.00 95.62 81 LYS A C 1
ATOM 615 O O . LYS A 1 81 ? -3.468 2.248 18.990 1.00 95.62 81 LYS A O 1
ATOM 620 N N . THR A 1 82 ? -2.850 4.331 18.421 1.00 94.88 82 THR A N 1
ATOM 621 C CA . THR A 1 82 ? -1.468 4.237 18.921 1.00 94.88 82 THR A CA 1
ATOM 622 C C . THR A 1 82 ? -1.426 3.886 20.406 1.00 94.88 82 THR A C 1
ATOM 624 O O . THR A 1 82 ? -0.640 3.042 20.829 1.00 94.88 82 THR A O 1
ATOM 627 N N . THR A 1 83 ? -2.313 4.487 21.208 1.00 96.06 83 THR A N 1
ATOM 628 C CA . THR A 1 83 ? -2.421 4.201 22.644 1.00 96.06 83 THR A CA 1
ATOM 629 C C . THR A 1 83 ? -2.815 2.750 22.896 1.00 96.06 83 THR A C 1
ATOM 631 O O . THR A 1 83 ? -2.182 2.099 23.717 1.00 96.06 83 THR A O 1
ATOM 634 N N . ILE A 1 84 ? -3.819 2.226 22.184 1.00 97.75 84 ILE A N 1
ATOM 635 C CA . ILE A 1 84 ? -4.266 0.833 22.317 1.00 97.75 84 ILE A CA 1
ATOM 636 C C . ILE A 1 84 ? -3.201 -0.144 21.823 1.00 97.75 84 ILE A C 1
ATOM 638 O O . ILE A 1 84 ? -2.943 -1.146 22.482 1.00 97.75 84 ILE A O 1
ATOM 642 N N . THR A 1 85 ? -2.536 0.166 20.713 1.00 97.19 85 THR A N 1
ATOM 643 C CA . THR A 1 85 ? -1.462 -0.676 20.179 1.00 97.19 85 THR A CA 1
ATOM 644 C C . THR A 1 85 ? -0.326 -0.788 21.192 1.00 97.19 85 THR A C 1
ATOM 646 O O . THR A 1 85 ? 0.001 -1.892 21.619 1.00 97.19 85 THR A O 1
ATOM 649 N N . LYS A 1 86 ? 0.175 0.343 21.708 1.00 96.44 86 LYS A N 1
ATOM 650 C CA . LYS A 1 86 ? 1.185 0.351 22.777 1.00 96.44 86 LYS A CA 1
ATOM 651 C C . LYS A 1 86 ? 0.695 -0.286 24.072 1.00 96.44 86 LYS A C 1
ATOM 653 O O . LYS A 1 86 ? 1.467 -0.928 24.769 1.00 96.44 86 LYS A O 1
ATOM 658 N N . PHE A 1 87 ? -0.583 -0.146 24.404 1.00 97.19 87 PHE A N 1
ATOM 659 C CA . PHE A 1 87 ? -1.162 -0.786 25.582 1.00 97.19 87 PHE A CA 1
ATOM 660 C C . PHE A 1 87 ? -1.114 -2.315 25.492 1.00 97.19 87 PHE A C 1
ATOM 662 O O . PHE A 1 87 ? -0.936 -2.995 26.504 1.00 97.19 87 PHE A O 1
ATOM 669 N N . LEU A 1 88 ? -1.228 -2.860 24.284 1.00 97.12 88 LEU A N 1
ATOM 670 C CA . LEU A 1 88 ? -1.105 -4.288 24.034 1.00 97.12 88 LEU A CA 1
ATOM 671 C C . LEU A 1 88 ? 0.365 -4.727 23.954 1.00 97.12 88 LEU A C 1
ATOM 673 O O . LEU A 1 88 ? 0.704 -5.734 24.573 1.00 97.12 88 LEU A O 1
ATOM 677 N N . THR A 1 89 ? 1.240 -3.959 23.294 1.00 96.06 89 THR A N 1
ATOM 678 C CA . THR A 1 89 ? 2.612 -4.392 22.953 1.00 96.06 89 THR A CA 1
ATOM 679 C C . THR A 1 89 ? 3.729 -3.885 23.876 1.00 96.06 89 THR A C 1
ATOM 681 O O . THR A 1 89 ? 4.728 -4.572 24.034 1.00 96.06 89 THR A O 1
ATOM 684 N N . GLU A 1 90 ? 3.594 -2.694 24.464 1.00 94.69 90 GLU A N 1
ATOM 685 C CA . GLU A 1 90 ? 4.638 -1.961 25.214 1.00 94.69 90 GLU A CA 1
ATOM 686 C C . GLU A 1 90 ? 4.054 -1.326 26.493 1.00 94.69 90 GLU A C 1
ATOM 688 O O . GLU A 1 90 ? 4.213 -0.135 26.779 1.00 94.69 90 GLU A O 1
ATOM 693 N N . PHE A 1 91 ? 3.274 -2.106 27.240 1.00 94.12 91 PHE A N 1
ATOM 694 C CA . PHE A 1 91 ? 2.429 -1.613 28.329 1.00 94.12 91 PHE A CA 1
ATOM 695 C C . PHE A 1 91 ? 3.194 -0.856 29.426 1.00 94.12 91 PHE A C 1
ATOM 697 O O . PHE A 1 91 ? 2.687 0.102 30.010 1.00 94.12 91 PHE A O 1
ATOM 704 N N . GLU A 1 92 ? 4.424 -1.272 29.696 1.00 94.25 92 GLU A N 1
ATOM 705 C CA . GLU A 1 92 ? 5.344 -0.667 30.652 1.00 94.25 92 GLU A CA 1
ATOM 706 C C . GLU A 1 92 ? 5.787 0.754 30.285 1.00 94.25 92 GLU A C 1
ATOM 708 O O . GLU A 1 92 ? 6.221 1.491 31.168 1.00 94.25 92 GLU A O 1
ATOM 713 N N . LYS A 1 93 ? 5.643 1.163 29.018 1.00 95.00 93 LYS A N 1
ATOM 714 C CA . LYS A 1 93 ? 6.018 2.501 28.538 1.00 95.00 93 LYS A CA 1
ATOM 715 C C . LYS A 1 93 ? 4.910 3.544 28.670 1.00 95.00 93 LYS A C 1
ATOM 717 O O . LYS A 1 93 ? 5.122 4.698 28.293 1.00 95.00 93 LYS A O 1
ATOM 722 N N . LEU A 1 94 ? 3.721 3.157 29.137 1.00 96.25 94 LEU A N 1
ATOM 723 C CA . LEU A 1 94 ? 2.567 4.049 29.232 1.00 96.25 94 LEU A CA 1
ATOM 724 C C . LEU A 1 94 ? 2.382 4.608 30.642 1.00 96.25 94 LEU A C 1
ATOM 726 O O . LEU A 1 94 ? 2.356 3.876 31.633 1.00 96.25 94 LEU A O 1
ATOM 730 N N . GLU A 1 95 ? 2.145 5.914 30.715 1.00 96.06 95 GLU A N 1
ATOM 731 C CA . GLU A 1 95 ? 1.940 6.649 31.961 1.00 96.06 95 GLU A CA 1
ATOM 732 C C . GLU A 1 95 ? 0.708 7.555 31.858 1.00 96.06 95 GLU A C 1
ATOM 734 O O . GLU A 1 95 ? 0.512 8.263 30.867 1.00 96.06 95 GLU A O 1
ATOM 739 N N . ALA A 1 96 ? -0.118 7.552 32.903 1.00 95.50 96 ALA A N 1
ATOM 740 C CA . ALA A 1 96 ? -1.168 8.538 33.104 1.00 95.50 96 ALA A CA 1
ATOM 741 C C . ALA A 1 96 ? -0.598 9.789 33.784 1.00 95.50 96 ALA A C 1
ATOM 743 O O . ALA A 1 96 ? 0.070 9.687 34.812 1.00 95.50 96 ALA A O 1
ATOM 744 N N . TYR A 1 97 ? -0.907 10.976 33.276 1.00 93.25 97 TYR A N 1
ATOM 745 C CA . TYR A 1 97 ? -0.453 12.237 33.863 1.00 93.25 97 TYR A CA 1
ATOM 746 C C . TYR A 1 97 ? -1.578 13.279 33.877 1.00 93.25 97 TYR A C 1
ATOM 748 O O . TYR A 1 97 ? -2.531 13.199 33.099 1.00 93.25 97 TYR A O 1
ATOM 756 N N . ASN A 1 98 ? -1.469 14.259 34.776 1.00 92.69 98 ASN A N 1
ATOM 757 C CA . ASN A 1 98 ? -2.434 15.351 34.870 1.00 92.69 98 ASN A CA 1
ATOM 758 C C . ASN A 1 98 ? -2.174 16.378 33.764 1.00 92.69 98 ASN A C 1
ATOM 760 O O . ASN A 1 98 ? -1.113 17.002 33.725 1.00 92.69 98 ASN A O 1
ATOM 764 N N . ALA A 1 99 ? -3.159 16.563 32.889 1.00 87.38 99 ALA A N 1
ATOM 765 C CA . ALA A 1 99 ? -3.308 17.775 32.096 1.00 87.38 99 ALA A CA 1
ATOM 766 C C . ALA A 1 99 ? -4.213 18.772 32.847 1.00 87.38 99 ALA A C 1
ATOM 768 O O . ALA A 1 99 ? -4.668 18.488 33.953 1.00 87.38 99 ALA A O 1
ATOM 769 N N . VAL A 1 100 ? -4.452 19.949 32.260 1.00 85.25 100 VAL A N 1
ATOM 770 C CA . VAL A 1 100 ? -5.157 21.068 32.918 1.00 85.25 100 VAL A CA 1
ATOM 771 C C . VAL A 1 100 ? -6.536 20.668 33.462 1.00 85.25 100 VAL A C 1
ATOM 773 O O . VAL A 1 100 ? -6.892 21.070 34.563 1.00 85.25 100 VAL A O 1
ATOM 776 N N . ASP A 1 101 ? -7.294 19.865 32.715 1.00 84.94 101 ASP A N 1
ATOM 777 C CA . ASP A 1 101 ? -8.699 19.542 32.994 1.00 84.94 101 ASP A CA 1
ATOM 778 C C . ASP A 1 101 ? -9.003 18.035 33.033 1.00 84.94 101 ASP A C 1
ATOM 780 O O . ASP A 1 101 ? -10.142 17.631 33.261 1.00 84.94 101 ASP A O 1
ATOM 784 N N . ARG A 1 102 ? -8.004 17.179 32.790 1.00 87.19 102 ARG A N 1
ATOM 785 C CA . ARG A 1 102 ? -8.196 15.729 32.653 1.00 87.19 102 ARG A CA 1
ATOM 786 C C . ARG A 1 102 ? -6.900 14.950 32.796 1.00 87.19 102 ARG A C 1
ATOM 788 O O . ARG A 1 102 ? -5.806 15.480 32.617 1.00 87.19 102 ARG A O 1
ATOM 795 N N . ILE A 1 103 ? -7.037 13.652 33.041 1.00 89.50 103 ILE A N 1
ATOM 796 C CA . ILE A 1 103 ? -5.912 12.718 33.030 1.00 89.50 103 ILE A CA 1
ATOM 797 C C . ILE A 1 103 ? -5.716 12.206 31.606 1.00 89.50 103 ILE A C 1
ATOM 799 O O . ILE A 1 103 ? -6.629 11.629 31.011 1.00 89.50 103 ILE A O 1
ATOM 803 N N . LEU A 1 104 ? -4.528 12.432 31.056 1.00 90.94 104 LEU A N 1
ATOM 804 C CA . LEU A 1 104 ? -4.136 11.976 29.725 1.00 90.94 104 LEU A CA 1
ATOM 805 C C . LEU A 1 104 ? -3.096 10.862 29.831 1.00 90.94 104 LEU A C 1
ATOM 807 O O . LEU A 1 104 ? -2.481 10.658 30.876 1.00 90.94 104 LEU A O 1
ATOM 811 N N . ILE A 1 105 ? -2.916 10.125 28.737 1.00 93.00 105 ILE A N 1
ATOM 812 C CA . ILE A 1 105 ? -1.903 9.075 28.631 1.00 93.00 105 ILE A CA 1
ATOM 813 C C . ILE A 1 105 ? -0.788 9.580 27.732 1.00 93.00 105 ILE A C 1
ATOM 815 O O . ILE A 1 105 ? -1.046 10.055 26.626 1.00 93.00 105 ILE A O 1
ATOM 819 N N . ARG A 1 106 ? 0.447 9.436 28.203 1.00 92.38 106 ARG A N 1
ATOM 820 C CA . ARG A 1 106 ? 1.663 9.649 27.422 1.00 92.38 106 ARG A CA 1
ATOM 821 C C . ARG A 1 106 ? 2.475 8.365 27.374 1.00 92.38 106 ARG A C 1
ATOM 823 O O . ARG A 1 106 ? 2.329 7.491 28.228 1.00 92.38 106 ARG A O 1
ATOM 830 N N . ASP A 1 107 ? 3.338 8.275 26.380 1.00 91.44 107 ASP A N 1
ATOM 831 C CA . ASP A 1 107 ? 4.364 7.251 26.286 1.00 91.44 107 ASP A CA 1
ATOM 832 C C . ASP A 1 107 ? 5.753 7.863 26.478 1.00 91.44 107 ASP A C 1
ATOM 834 O O . ASP A 1 107 ? 5.983 9.034 26.164 1.00 91.44 107 ASP A O 1
ATOM 838 N N . THR A 1 108 ? 6.699 7.056 26.954 1.00 84.31 108 THR A N 1
ATOM 839 C CA . THR A 1 108 ? 8.103 7.473 27.117 1.00 84.31 108 THR A CA 1
ATOM 840 C C . THR A 1 108 ? 8.756 7.894 25.800 1.00 84.31 108 THR A C 1
ATOM 842 O O . THR A 1 108 ? 9.627 8.760 25.795 1.00 84.31 108 THR A O 1
ATOM 845 N N . ASP A 1 109 ? 8.300 7.322 24.683 1.00 81.81 109 ASP A N 1
ATOM 846 C CA . ASP A 1 109 ? 8.863 7.548 23.348 1.00 81.81 109 ASP A CA 1
ATOM 847 C C . ASP A 1 109 ? 8.196 8.730 22.611 1.00 81.81 109 ASP A C 1
ATOM 849 O O . ASP A 1 109 ? 8.535 9.013 21.463 1.00 81.81 109 ASP A O 1
ATOM 853 N N . GLN A 1 110 ? 7.239 9.416 23.252 1.00 80.56 110 GLN A N 1
ATOM 854 C CA . GLN A 1 110 ? 6.491 10.569 22.725 1.00 80.56 110 GLN A CA 1
ATOM 855 C C . GLN A 1 110 ? 5.768 10.339 21.381 1.00 80.56 110 GLN A C 1
ATOM 857 O O . GLN A 1 110 ? 5.477 11.301 20.653 1.00 80.56 110 GLN A O 1
ATOM 862 N N . LYS A 1 111 ? 5.433 9.087 21.050 1.00 78.81 111 LYS A N 1
ATOM 863 C CA . LYS A 1 111 ? 4.666 8.727 19.847 1.00 78.81 111 LYS A CA 1
ATOM 864 C C . LYS A 1 111 ? 3.181 9.047 19.990 1.00 78.81 111 LYS A C 1
ATOM 866 O O . LYS A 1 111 ? 2.523 9.378 19.007 1.00 78.81 111 LYS A O 1
ATOM 871 N N . ILE A 1 112 ? 2.646 9.021 21.209 1.00 79.56 112 ILE A N 1
ATOM 872 C CA . ILE A 1 112 ? 1.275 9.451 21.481 1.00 79.56 112 ILE A CA 1
ATOM 873 C C . ILE A 1 112 ? 1.219 10.983 21.387 1.00 79.56 112 ILE A C 1
ATOM 875 O O . ILE A 1 112 ? 2.107 11.707 21.854 1.00 79.56 112 ILE A O 1
ATOM 879 N N . SER A 1 113 ? 0.189 11.511 20.721 1.00 71.25 113 SER A N 1
ATOM 880 C CA . SER A 1 113 ? -0.012 12.959 20.652 1.00 71.25 113 SER A CA 1
ATOM 881 C C . SER A 1 113 ? -0.495 13.487 22.001 1.00 71.25 113 SER A C 1
ATOM 883 O O . SER A 1 113 ? -1.564 13.106 22.473 1.00 71.25 113 SER A O 1
ATOM 885 N N . VAL A 1 114 ? 0.312 14.358 22.606 1.00 63.97 114 VAL A N 1
ATOM 886 C CA . VAL A 1 114 ? 0.062 14.990 23.910 1.00 63.97 114 VAL A CA 1
ATOM 887 C C . VAL A 1 114 ? -0.516 16.403 23.725 1.00 63.97 114 VAL A C 1
ATOM 889 O O . VAL A 1 114 ? -1.329 16.853 24.527 1.00 63.97 114 VAL A O 1
ATOM 892 N N . ASP A 1 115 ? -0.153 17.073 22.622 1.00 55.62 115 ASP A N 1
ATOM 893 C CA . ASP A 1 115 ? -0.394 18.509 22.413 1.00 55.62 115 ASP A CA 1
ATOM 894 C C . ASP A 1 115 ? -1.643 18.824 21.571 1.00 55.62 115 ASP A C 1
ATOM 896 O O . ASP A 1 115 ? -2.128 19.955 21.581 1.00 55.62 115 ASP A O 1
ATOM 900 N N . SER A 1 116 ? -2.172 17.856 20.808 1.00 54.62 116 SER A N 1
ATOM 901 C CA . SER A 1 116 ? -3.381 18.048 19.994 1.00 54.62 116 SER A CA 1
ATOM 902 C C . SER A 1 116 ? -3.994 16.725 19.532 1.00 54.62 116 SER A C 1
ATOM 904 O O . SER A 1 116 ? -3.301 15.864 18.992 1.00 54.62 116 SER A O 1
ATOM 906 N N . THR A 1 117 ? -5.316 16.586 19.668 1.00 56.53 117 THR A N 1
ATOM 907 C CA . THR A 1 117 ? -6.096 15.520 19.012 1.00 56.53 117 THR A CA 1
ATOM 908 C C . THR A 1 117 ? -6.449 15.855 17.564 1.00 56.53 117 THR A C 1
ATOM 910 O O . THR A 1 117 ? -6.863 14.964 16.828 1.00 56.53 117 THR A O 1
ATOM 913 N N . MET A 1 118 ? -6.300 17.122 17.157 1.00 44.53 118 MET A N 1
ATOM 914 C CA . MET A 1 118 ? -6.614 17.597 15.805 1.00 44.53 118 MET A CA 1
ATOM 915 C C . MET A 1 118 ? -5.471 17.358 14.812 1.00 44.53 118 MET A C 1
ATOM 917 O O . MET A 1 118 ? -5.698 17.370 13.608 1.00 44.53 118 MET A O 1
ATOM 921 N N . VAL A 1 119 ? -4.243 17.141 15.297 1.00 53.72 119 VAL A N 1
ATOM 922 C CA . VAL A 1 119 ? -3.072 16.859 14.456 1.00 53.72 119 VAL A CA 1
ATOM 923 C C . VAL A 1 119 ? -2.541 15.472 14.807 1.00 53.72 119 VAL A C 1
ATOM 925 O O . VAL A 1 119 ? -1.959 15.274 15.873 1.00 53.72 119 VAL A O 1
ATOM 928 N N . SER A 1 120 ? -2.750 14.498 13.916 1.00 61.81 120 SER A N 1
ATOM 929 C CA . SER A 1 120 ? -2.208 13.143 14.084 1.00 61.81 120 SER A CA 1
ATOM 930 C C . SER A 1 120 ? -0.676 13.155 13.986 1.00 61.81 120 SER A C 1
ATOM 932 O O . SER A 1 120 ? -0.110 13.722 13.052 1.00 61.81 120 SER A O 1
ATOM 934 N N . LYS A 1 121 ? 0.028 12.513 14.924 1.00 70.69 121 LYS A N 1
ATOM 935 C CA . LYS A 1 121 ? 1.477 12.260 14.785 1.00 70.69 121 LYS A CA 1
ATOM 936 C C . LYS A 1 121 ? 1.758 11.107 13.816 1.00 70.69 121 LYS A C 1
ATOM 938 O O . LYS A 1 121 ? 2.770 11.127 13.122 1.00 70.69 121 LYS A O 1
ATOM 943 N N . THR A 1 122 ? 0.837 10.151 13.720 1.00 72.12 122 THR A N 1
ATOM 944 C CA . THR A 1 122 ? 0.920 8.996 12.822 1.00 72.12 122 THR A CA 1
ATOM 945 C C . THR A 1 122 ? 0.571 9.436 11.403 1.00 72.12 122 THR A C 1
ATOM 947 O O . THR A 1 122 ? -0.601 9.596 11.060 1.00 72.12 122 THR A O 1
ATOM 950 N N . ILE A 1 123 ? 1.604 9.713 10.609 1.00 80.44 123 ILE A N 1
ATOM 951 C CA . ILE A 1 123 ? 1.515 10.046 9.174 1.00 80.44 123 ILE A CA 1
ATOM 952 C C . ILE A 1 123 ? 1.780 8.824 8.286 1.00 80.44 123 ILE A C 1
ATOM 954 O O . ILE A 1 123 ? 1.514 8.870 7.094 1.00 80.44 123 ILE A O 1
ATOM 958 N N . TYR A 1 124 ? 2.323 7.745 8.853 1.00 87.44 124 TYR A N 1
ATOM 959 C CA . TYR A 1 124 ? 2.665 6.514 8.145 1.00 87.44 124 TYR A CA 1
ATOM 960 C C . TYR A 1 124 ? 2.254 5.313 9.001 1.00 87.44 124 TYR A C 1
ATOM 962 O O . TYR A 1 124 ? 2.301 5.431 10.228 1.00 87.44 124 TYR A O 1
ATOM 970 N N . PRO A 1 125 ? 1.872 4.174 8.394 1.00 93.06 125 PRO A N 1
ATOM 971 C CA . PRO A 1 125 ? 1.653 2.942 9.135 1.00 93.06 125 PRO A CA 1
ATOM 972 C C . PRO A 1 125 ? 2.894 2.540 9.931 1.00 93.06 125 PRO A C 1
ATOM 974 O O . PRO A 1 125 ? 3.996 2.464 9.383 1.00 93.06 125 PRO A O 1
ATOM 977 N N . GLU A 1 126 ? 2.707 2.249 11.212 1.00 93.62 126 GLU A N 1
ATOM 978 C CA . GLU A 1 126 ? 3.793 1.856 12.104 1.00 93.62 126 GLU A CA 1
ATOM 979 C C . GLU A 1 126 ? 3.606 0.418 12.591 1.00 93.62 126 GLU A C 1
ATOM 981 O O . GLU A 1 126 ? 2.518 0.028 13.017 1.00 93.62 126 GLU A O 1
ATOM 986 N N . LEU A 1 127 ? 4.681 -0.370 12.514 1.00 95.25 127 LEU A N 1
ATOM 987 C CA . LEU A 1 127 ? 4.704 -1.757 12.959 1.00 95.25 127 LEU A CA 1
ATOM 988 C C . LEU A 1 127 ? 5.070 -1.837 14.444 1.00 95.25 127 LEU A C 1
ATOM 990 O O . LEU A 1 127 ? 6.146 -1.405 14.856 1.00 95.25 127 LEU A O 1
ATOM 994 N N . PHE A 1 128 ? 4.212 -2.489 15.220 1.00 95.88 128 PHE A N 1
ATOM 995 C CA . PHE A 1 128 ? 4.463 -2.877 16.601 1.00 95.88 128 PHE A CA 1
ATOM 996 C C . PHE A 1 128 ? 4.430 -4.398 16.713 1.00 95.88 128 PHE A C 1
ATOM 998 O O . PHE A 1 128 ? 3.514 -5.048 16.215 1.00 95.88 128 PHE A O 1
ATOM 1005 N N . ILE A 1 129 ? 5.425 -4.978 17.379 1.00 96.12 129 ILE A N 1
ATOM 1006 C CA . ILE A 1 129 ? 5.483 -6.421 17.619 1.00 96.12 129 ILE A CA 1
ATOM 1007 C C . ILE A 1 129 ? 5.292 -6.651 19.109 1.00 96.12 129 ILE A C 1
ATOM 1009 O O . ILE A 1 129 ? 6.096 -6.181 19.914 1.00 96.12 129 ILE A O 1
ATOM 1013 N N . ASP A 1 130 ? 4.247 -7.392 19.471 1.00 95.44 130 ASP A N 1
ATOM 1014 C CA . ASP A 1 130 ? 4.147 -7.929 20.823 1.00 95.44 130 ASP A CA 1
ATOM 1015 C C . ASP A 1 130 ? 5.238 -8.985 21.009 1.00 95.44 130 ASP A C 1
ATOM 1017 O O . ASP A 1 130 ? 5.221 -10.035 20.367 1.00 95.44 130 ASP A O 1
ATOM 1021 N N . GLN A 1 131 ? 6.190 -8.705 21.895 1.00 93.94 131 GLN A N 1
ATOM 1022 C CA . GLN A 1 131 ? 7.307 -9.601 22.187 1.00 93.94 131 GLN A CA 1
ATOM 1023 C C . GLN A 1 131 ? 6.850 -10.918 22.831 1.00 93.94 131 GLN A C 1
ATOM 1025 O O . GLN A 1 131 ? 7.561 -11.915 22.751 1.00 93.94 131 GLN A O 1
ATOM 1030 N N . THR A 1 132 ? 5.664 -10.936 23.447 1.00 92.38 132 THR A N 1
ATOM 1031 C CA . THR A 1 132 ? 5.129 -12.110 24.146 1.00 92.38 132 THR A CA 1
ATOM 1032 C C . THR A 1 132 ? 4.516 -13.102 23.164 1.00 92.38 132 THR A C 1
ATOM 1034 O O . THR A 1 132 ? 4.851 -14.283 23.175 1.00 92.38 132 THR A O 1
ATOM 1037 N N . THR A 1 133 ? 3.618 -12.625 22.299 1.00 93.31 133 THR A N 1
ATOM 1038 C CA . THR A 1 133 ? 2.881 -13.479 21.351 1.00 93.31 133 THR A CA 1
ATOM 1039 C C . THR A 1 133 ? 3.514 -13.528 19.961 1.00 93.31 133 THR A C 1
ATOM 1041 O O . THR A 1 133 ? 3.161 -14.371 19.138 1.00 93.31 133 THR A O 1
ATOM 1044 N N . GLY A 1 134 ? 4.433 -12.610 19.657 1.00 94.75 134 GLY A N 1
ATOM 1045 C CA . GLY A 1 134 ? 4.973 -12.406 18.316 1.00 94.75 134 GLY A CA 1
ATOM 1046 C C . GLY A 1 134 ? 3.974 -11.781 17.334 1.00 94.75 134 GLY A C 1
ATOM 1047 O O . GLY A 1 134 ? 4.265 -11.759 16.131 1.00 94.75 134 GLY A O 1
ATOM 1048 N N . THR A 1 135 ? 2.822 -11.302 17.816 1.00 96.19 135 THR A N 1
ATOM 1049 C CA . THR A 1 135 ? 1.766 -10.682 17.006 1.00 96.19 135 THR A CA 1
ATOM 1050 C C . THR A 1 135 ? 2.247 -9.355 16.425 1.00 96.19 135 THR A C 1
ATOM 1052 O O . THR A 1 135 ? 2.741 -8.494 17.152 1.00 96.19 135 THR A O 1
ATOM 1055 N N . ALA A 1 136 ? 2.087 -9.187 15.111 1.00 97.75 136 ALA A N 1
ATOM 1056 C CA . ALA A 1 136 ? 2.403 -7.953 14.401 1.00 97.75 136 ALA A CA 1
ATOM 1057 C C . ALA A 1 136 ? 1.157 -7.063 14.295 1.00 97.75 136 ALA A C 1
ATOM 1059 O O . ALA A 1 136 ? 0.169 -7.451 13.673 1.00 97.75 136 ALA A O 1
ATOM 1060 N N . PHE A 1 137 ? 1.215 -5.872 14.880 1.00 98.06 137 PHE A N 1
ATOM 1061 C CA . PHE A 1 137 ? 0.191 -4.837 14.799 1.00 98.06 137 PHE A CA 1
ATOM 1062 C C . PHE A 1 137 ? 0.655 -3.728 13.863 1.00 98.06 137 PHE A C 1
ATOM 1064 O O . PHE A 1 137 ? 1.772 -3.236 14.000 1.00 98.06 137 PHE A O 1
ATOM 1071 N N . TYR A 1 138 ? -0.216 -3.296 12.960 1.00 97.56 138 TYR A N 1
ATOM 1072 C CA . TYR A 1 138 ? -0.018 -2.073 12.194 1.00 97.56 138 TYR A CA 1
ATOM 1073 C C . TYR A 1 138 ? -0.959 -0.991 12.716 1.00 97.56 138 TYR A C 1
ATOM 1075 O O . TYR A 1 138 ? -2.178 -1.082 12.540 1.00 97.56 138 TYR A O 1
ATOM 1083 N N . ASP A 1 139 ? -0.382 0.031 13.353 1.00 95.62 139 ASP A N 1
ATOM 1084 C CA . ASP A 1 139 ? -1.088 1.265 13.697 1.00 95.62 139 ASP A CA 1
ATOM 1085 C C . ASP A 1 139 ? -1.234 2.103 12.428 1.00 95.62 139 ASP A C 1
ATOM 1087 O O . ASP A 1 139 ? -0.254 2.633 11.900 1.00 95.62 139 ASP A O 1
ATOM 1091 N N . LEU A 1 140 ? -2.452 2.162 11.891 1.00 93.00 140 LEU A N 1
ATOM 1092 C CA . LEU A 1 140 ? -2.723 2.882 10.653 1.00 93.00 140 LEU A CA 1
ATOM 1093 C C . LEU A 1 140 ? -2.977 4.373 10.932 1.00 93.00 140 LEU A C 1
ATOM 1095 O O . LEU A 1 140 ? -3.471 4.734 12.007 1.00 93.00 140 LEU A O 1
ATOM 1099 N N . PRO A 1 141 ? -2.714 5.264 9.959 1.00 90.75 141 PRO A N 1
ATOM 1100 C CA . PRO A 1 141 ? -3.205 6.634 10.011 1.00 90.75 141 PRO A CA 1
ATOM 1101 C C . PRO A 1 141 ? -4.716 6.687 10.274 1.00 90.75 141 PRO A C 1
ATOM 1103 O O . PRO A 1 141 ? -5.470 5.772 9.937 1.00 90.75 141 PRO A O 1
ATOM 1106 N N . GLY A 1 142 ? -5.173 7.750 10.937 1.00 86.62 142 GLY A N 1
ATOM 1107 C CA . GLY A 1 142 ? -6.593 7.899 11.228 1.00 86.62 142 GLY A CA 1
ATOM 1108 C C . GLY A 1 142 ? -7.421 8.188 9.991 1.00 86.62 142 GLY A C 1
ATOM 1109 O O . GLY A 1 142 ? -6.964 8.857 9.067 1.00 86.62 142 GLY A O 1
ATOM 1110 N N . PHE A 1 143 ? -8.673 7.734 10.010 1.00 81.94 143 PHE A N 1
ATOM 1111 C CA . PHE A 1 143 ? -9.619 8.205 9.015 1.00 81.94 143 PHE A CA 1
ATOM 1112 C C . PHE A 1 143 ? -9.830 9.723 9.122 1.00 81.94 143 PHE A C 1
ATOM 1114 O O . PHE A 1 143 ? -9.666 10.309 10.203 1.00 81.94 143 PHE A O 1
ATOM 1121 N N . SER A 1 144 ? -10.192 10.343 7.995 1.00 67.94 144 SER A N 1
ATOM 1122 C CA . SER A 1 144 ? -10.372 11.795 7.861 1.00 67.94 144 SER A CA 1
ATOM 1123 C C . SER A 1 144 ? -9.160 12.615 8.304 1.00 67.94 144 SER A C 1
ATOM 1125 O O . SER A 1 144 ? -9.315 13.721 8.819 1.00 67.94 144 SER A O 1
ATOM 1127 N N . ASP A 1 145 ? -7.944 12.098 8.138 1.00 68.19 145 ASP A N 1
ATOM 1128 C CA . ASP A 1 145 ? -6.747 12.914 8.314 1.00 68.19 145 ASP A CA 1
ATOM 1129 C C . ASP A 1 145 ? -6.601 13.885 7.126 1.00 68.19 145 ASP A C 1
ATOM 1131 O O . ASP A 1 145 ? -5.810 13.685 6.207 1.00 68.19 145 ASP A O 1
ATOM 1135 N N . THR A 1 146 ? -7.434 14.929 7.117 1.00 61.62 146 THR A N 1
ATOM 1136 C CA . THR A 1 146 ? -7.575 15.908 6.029 1.00 61.62 146 THR A CA 1
ATOM 1137 C C . THR A 1 146 ? -6.587 17.068 6.153 1.00 61.62 146 THR A C 1
ATOM 1139 O O . THR A 1 146 ? -6.859 18.165 5.668 1.00 61.62 146 THR A O 1
ATOM 1142 N N . ARG A 1 147 ? -5.444 16.870 6.830 1.00 68.81 147 ARG A N 1
ATOM 1143 C CA . ARG A 1 147 ? -4.419 17.918 7.008 1.00 68.81 147 ARG A CA 1
ATOM 1144 C C . ARG A 1 147 ? -4.001 18.542 5.677 1.00 68.81 147 ARG A C 1
ATOM 1146 O O . ARG A 1 147 ? -3.798 19.749 5.601 1.00 68.81 147 ARG A O 1
ATOM 1153 N N . ASN A 1 148 ? -3.852 17.699 4.659 1.00 83.69 148 ASN A N 1
ATOM 1154 C CA . ASN A 1 148 ? -3.604 18.056 3.269 1.00 83.69 148 ASN A CA 1
ATOM 1155 C C . ASN A 1 148 ? -4.011 16.852 2.402 1.00 83.69 148 ASN A C 1
ATOM 1157 O O . ASN A 1 148 ? -3.726 15.711 2.770 1.00 83.69 148 ASN A O 1
ATOM 1161 N N . THR A 1 149 ? -4.610 17.102 1.242 1.00 88.75 149 THR A N 1
ATOM 1162 C CA . THR A 1 149 ? -4.880 16.119 0.185 1.00 88.75 149 THR A CA 1
ATOM 1163 C C . THR A 1 149 ? -3.672 15.223 -0.127 1.00 88.75 149 THR A C 1
ATOM 1165 O O . THR A 1 149 ? -3.829 14.024 -0.340 1.00 88.75 149 THR A O 1
ATOM 1168 N N . SER A 1 150 ? -2.450 15.768 -0.089 1.00 88.44 150 SER A N 1
ATOM 1169 C CA . SER A 1 150 ? -1.207 15.004 -0.280 1.00 88.44 150 SER A CA 1
ATOM 1170 C C . SER A 1 150 ? -0.976 13.944 0.807 1.00 88.44 150 SER A C 1
ATOM 1172 O O . SER A 1 150 ? -0.510 12.846 0.509 1.00 88.44 150 SER A O 1
ATOM 1174 N N . ILE A 1 151 ? -1.306 14.263 2.066 1.00 87.62 151 ILE A N 1
ATOM 1175 C CA . ILE A 1 151 ? -1.179 13.344 3.210 1.00 87.62 151 ILE A CA 1
ATOM 1176 C C . ILE A 1 151 ? -2.281 12.290 3.156 1.00 87.62 151 ILE A C 1
ATOM 1178 O O . ILE A 1 151 ? -2.001 11.116 3.362 1.00 87.62 151 ILE A O 1
ATOM 1182 N N . GLU A 1 152 ? -3.512 12.691 2.836 1.00 88.81 152 GLU A N 1
ATOM 1183 C CA . GLU A 1 152 ? -4.624 11.759 2.644 1.00 88.81 152 GLU A CA 1
ATOM 1184 C C . GLU A 1 152 ? -4.286 10.715 1.570 1.00 88.81 152 GLU A C 1
ATOM 1186 O O . GLU A 1 152 ? -4.407 9.511 1.805 1.00 88.81 152 GLU A O 1
ATOM 1191 N N . LEU A 1 153 ? -3.790 11.177 0.417 1.00 89.81 153 LEU A N 1
ATOM 1192 C CA . LEU A 1 153 ? -3.347 10.312 -0.667 1.00 89.81 153 LEU A CA 1
ATOM 1193 C C . LEU A 1 153 ? -2.240 9.360 -0.197 1.00 89.81 153 LEU A C 1
ATOM 1195 O O . LEU A 1 153 ? -2.354 8.152 -0.389 1.00 89.81 153 LEU A O 1
ATOM 1199 N N . ALA A 1 154 ? -1.199 9.876 0.459 1.00 89.12 154 ALA A N 1
ATOM 1200 C CA . ALA A 1 154 ? -0.109 9.048 0.965 1.00 89.12 154 ALA A CA 1
ATOM 1201 C C . ALA A 1 154 ? -0.581 8.004 1.990 1.00 89.12 154 ALA A C 1
ATOM 1203 O O . ALA A 1 154 ? -0.179 6.844 1.909 1.00 89.12 154 ALA A O 1
ATOM 1204 N N . ASN A 1 155 ? -1.475 8.376 2.908 1.00 89.25 155 ASN A N 1
ATOM 1205 C CA . ASN A 1 155 ? -2.063 7.457 3.879 1.00 89.25 155 ASN A CA 1
ATOM 1206 C C . ASN A 1 155 ? -2.783 6.306 3.174 1.00 89.25 155 ASN A C 1
ATOM 1208 O O . ASN A 1 155 ? -2.535 5.146 3.500 1.00 89.25 155 ASN A O 1
ATOM 1212 N N . ALA A 1 156 ? -3.612 6.608 2.171 1.00 89.69 156 ALA A N 1
ATOM 1213 C CA . ALA A 1 156 ? -4.317 5.591 1.399 1.00 89.69 156 ALA A CA 1
ATOM 1214 C C . ALA A 1 156 ? -3.349 4.641 0.669 1.00 89.69 156 ALA A C 1
ATOM 1216 O O . ALA A 1 156 ? -3.543 3.424 0.715 1.00 89.69 156 ALA A O 1
ATOM 1217 N N . VAL A 1 157 ? -2.270 5.175 0.071 1.00 88.69 157 VAL A N 1
ATOM 1218 C CA . VAL A 1 157 ? -1.191 4.379 -0.552 1.00 88.69 157 VAL A CA 1
ATOM 1219 C C . VAL A 1 157 ? -0.587 3.392 0.429 1.00 88.69 157 VAL A C 1
ATOM 1221 O O . VAL A 1 157 ? -0.505 2.193 0.160 1.00 88.69 157 VAL A O 1
ATOM 1224 N N . LEU A 1 158 ? -0.158 3.891 1.581 1.00 90.94 158 LEU A N 1
ATOM 1225 C CA . LEU A 1 158 ? 0.611 3.098 2.527 1.00 90.94 158 LEU A CA 1
ATOM 1226 C C . LEU A 1 158 ? -0.276 2.098 3.271 1.00 90.94 158 LEU A C 1
ATOM 1228 O O . LEU A 1 158 ? 0.146 0.965 3.490 1.00 90.94 158 LEU A O 1
ATOM 1232 N N . MET A 1 159 ? -1.518 2.470 3.594 1.00 91.94 159 MET A N 1
ATOM 1233 C CA . MET A 1 159 ? -2.504 1.552 4.168 1.00 91.94 159 MET A CA 1
ATOM 1234 C C . MET A 1 159 ? -2.792 0.384 3.226 1.00 91.94 159 MET A C 1
ATOM 1236 O O . MET A 1 159 ? -2.765 -0.764 3.671 1.00 91.94 159 MET A O 1
ATOM 1240 N N . LYS A 1 160 ? -3.003 0.646 1.926 1.00 91.06 160 LYS A N 1
ATOM 1241 C CA . LYS A 1 160 ? -3.191 -0.431 0.947 1.00 91.06 160 LYS A CA 1
ATOM 1242 C C . LYS A 1 160 ? -1.955 -1.311 0.847 1.00 91.06 160 LYS A C 1
ATOM 1244 O O . LYS A 1 160 ? -2.079 -2.527 0.883 1.00 91.06 160 LYS A O 1
ATOM 1249 N N . LYS A 1 161 ? -0.767 -0.709 0.780 1.00 91.12 161 LYS A N 1
ATOM 1250 C CA . LYS A 1 161 ? 0.499 -1.445 0.701 1.00 91.12 161 LYS A CA 1
ATOM 1251 C C . LYS A 1 161 ? 0.679 -2.409 1.881 1.00 91.12 161 LYS A C 1
ATOM 1253 O O . LYS A 1 161 ? 1.080 -3.549 1.676 1.00 91.12 161 LYS A O 1
ATOM 1258 N N . VAL A 1 162 ? 0.344 -1.976 3.098 1.00 94.56 162 VAL A N 1
ATOM 1259 C CA . VAL A 1 162 ? 0.355 -2.833 4.297 1.00 94.56 162 VAL A CA 1
ATOM 1260 C C . VAL A 1 162 ? -0.704 -3.934 4.207 1.00 94.56 162 VAL A C 1
ATOM 1262 O O . VAL A 1 162 ? -0.407 -5.091 4.494 1.00 94.56 162 VAL A O 1
ATOM 1265 N N . ALA A 1 163 ? -1.926 -3.597 3.793 1.00 94.00 163 ALA A N 1
ATOM 1266 C CA . ALA A 1 163 ? -3.013 -4.563 3.675 1.00 94.00 163 ALA A CA 1
ATOM 1267 C C . ALA A 1 163 ? -2.737 -5.643 2.608 1.00 94.00 163 ALA A C 1
ATOM 1269 O O . ALA A 1 163 ? -3.029 -6.814 2.836 1.00 94.00 163 ALA A O 1
ATOM 1270 N N . ASP A 1 164 ? -2.116 -5.273 1.485 1.00 92.06 164 ASP A N 1
ATOM 1271 C CA . ASP A 1 164 ? -1.752 -6.181 0.388 1.00 92.06 164 ASP A CA 1
ATOM 1272 C C . ASP A 1 164 ? -0.541 -7.061 0.708 1.00 92.06 164 ASP A C 1
ATOM 1274 O O . ASP A 1 164 ? -0.386 -8.138 0.131 1.00 92.06 164 ASP A O 1
ATOM 1278 N N . HIS A 1 165 ? 0.317 -6.625 1.634 1.00 93.75 165 HIS A N 1
ATOM 1279 C CA . HIS A 1 165 ? 1.417 -7.442 2.153 1.00 93.75 165 HIS A CA 1
ATOM 1280 C C . HIS A 1 165 ? 0.916 -8.604 3.026 1.00 93.75 165 HIS A C 1
ATOM 1282 O O . HIS A 1 165 ? 1.586 -9.634 3.151 1.00 93.75 165 HIS A O 1
ATOM 1288 N N . ALA A 1 166 ? -0.265 -8.453 3.630 1.00 96.62 166 ALA A N 1
ATOM 1289 C CA . ALA A 1 166 ? -0.838 -9.443 4.525 1.00 96.62 166 ALA A CA 1
ATOM 1290 C C . ALA A 1 166 ? -1.326 -10.692 3.779 1.00 96.62 166 ALA A C 1
ATOM 1292 O O . ALA A 1 166 ? -2.064 -10.613 2.796 1.00 96.62 166 ALA A O 1
ATOM 1293 N N . GLN A 1 167 ? -0.996 -11.865 4.318 1.00 97.62 167 GLN A N 1
ATOM 1294 C CA . GLN A 1 167 ? -1.602 -13.137 3.924 1.00 97.62 167 GLN A CA 1
ATOM 1295 C C . GLN A 1 167 ? -2.865 -13.420 4.738 1.00 97.62 167 GLN A C 1
ATOM 1297 O O . GLN A 1 167 ? -3.829 -13.983 4.213 1.00 97.62 167 GLN A O 1
ATOM 1302 N N . LYS A 1 168 ? -2.859 -13.052 6.024 1.00 98.38 168 LYS A N 1
ATOM 1303 C CA . LYS A 1 168 ? -4.035 -13.115 6.886 1.00 98.38 168 LYS A CA 1
ATOM 1304 C C . LYS A 1 168 ? -4.108 -11.894 7.787 1.00 98.38 168 LYS A C 1
ATOM 1306 O O . LYS A 1 168 ? -3.091 -11.377 8.244 1.00 98.38 168 LYS A O 1
ATOM 1311 N N . VAL A 1 169 ? -5.328 -11.482 8.104 1.00 98.50 169 VAL A N 1
ATOM 1312 C CA . VAL A 1 169 ? -5.588 -10.294 8.917 1.00 98.50 169 VAL A CA 1
ATOM 1313 C C . VAL A 1 169 ? -6.542 -10.573 10.073 1.00 98.50 169 VAL A C 1
ATOM 1315 O O . VAL A 1 169 ? -7.474 -11.373 9.962 1.00 98.50 169 VAL A O 1
ATOM 1318 N N . LYS A 1 170 ? -6.311 -9.867 11.178 1.00 98.69 170 LYS A N 1
ATOM 1319 C CA . LYS A 1 170 ? -7.324 -9.505 12.175 1.00 98.69 170 LYS A CA 1
ATOM 1320 C C . LYS A 1 170 ? -7.581 -8.004 12.056 1.00 98.69 170 LYS A C 1
ATOM 1322 O O . LYS A 1 170 ? -6.654 -7.240 11.791 1.00 98.69 170 LYS A O 1
ATOM 1327 N N . LEU A 1 171 ? -8.820 -7.582 12.252 1.00 98.62 171 LEU A N 1
ATOM 1328 C CA . LEU A 1 171 ? -9.252 -6.194 12.137 1.00 98.62 171 LEU A CA 1
ATOM 1329 C C . LEU A 1 171 ? -9.695 -5.700 13.513 1.00 98.62 171 LEU A C 1
ATOM 1331 O O . LEU A 1 171 ? -10.703 -6.157 14.055 1.00 98.62 171 LEU A O 1
ATOM 1335 N N . LEU A 1 172 ? -8.928 -4.774 14.079 1.00 98.69 172 LEU A N 1
ATOM 1336 C CA . LEU A 1 172 ? -9.212 -4.167 15.370 1.00 98.69 172 LEU A CA 1
ATOM 1337 C C . LEU A 1 172 ? -9.701 -2.736 15.162 1.00 98.69 172 LEU A C 1
ATOM 1339 O O . LEU A 1 172 ? -8.916 -1.831 14.880 1.00 98.69 172 LEU A O 1
ATOM 1343 N N . PHE A 1 173 ? -11.002 -2.528 15.324 1.00 98.50 173 PHE A N 1
ATOM 1344 C CA . PHE A 1 173 ? -11.619 -1.219 15.183 1.00 98.50 173 PHE A CA 1
ATOM 1345 C C . PHE A 1 173 ? -11.618 -0.459 16.506 1.00 98.50 173 PHE A C 1
ATOM 1347 O O . PHE A 1 173 ? -12.016 -0.990 17.540 1.00 98.50 173 PHE A O 1
ATOM 1354 N N . ILE A 1 174 ? -11.198 0.802 16.466 1.00 97.88 174 ILE A N 1
ATOM 1355 C CA . ILE A 1 174 ? -11.064 1.682 17.624 1.00 97.88 174 ILE A CA 1
ATOM 1356 C C . ILE A 1 174 ? -11.980 2.892 17.443 1.00 97.88 174 ILE A C 1
ATOM 1358 O O . ILE A 1 174 ? -11.844 3.646 16.476 1.00 97.88 174 ILE A O 1
ATOM 1362 N N . VAL A 1 175 ? -12.883 3.108 18.398 1.00 96.38 175 VAL A N 1
ATOM 1363 C CA . VAL A 1 175 ? -13.869 4.200 18.365 1.00 96.38 175 VAL A CA 1
ATOM 1364 C C . VAL A 1 175 ? -13.913 4.894 19.725 1.00 96.38 175 VAL A C 1
ATOM 1366 O O . VAL A 1 175 ? -13.780 4.247 20.762 1.00 96.38 175 VAL A O 1
ATOM 1369 N N . ASN A 1 176 ? -14.101 6.217 19.745 1.00 95.00 176 ASN A N 1
ATOM 1370 C CA . ASN A 1 176 ? -14.332 6.937 20.999 1.00 95.00 176 ASN A CA 1
ATOM 1371 C C . ASN A 1 176 ? -15.668 6.492 21.606 1.00 95.00 176 ASN A C 1
ATOM 1373 O O . ASN A 1 176 ? -16.680 6.435 20.913 1.00 95.00 176 ASN A O 1
ATOM 1377 N N . TYR A 1 177 ? -15.705 6.247 22.912 1.00 95.50 177 TYR A N 1
ATOM 1378 C CA . TYR A 1 177 ? -16.931 5.822 23.585 1.00 95.50 177 TYR A CA 1
ATOM 1379 C C . TYR A 1 177 ? -18.068 6.848 23.494 1.00 95.50 177 TYR A C 1
ATOM 1381 O O . TYR A 1 177 ? -19.229 6.454 23.453 1.00 95.50 177 TYR A O 1
ATOM 1389 N N . SER A 1 178 ? -17.761 8.146 23.410 1.00 92.88 178 SER A N 1
ATOM 1390 C CA . SER A 1 178 ? -18.765 9.193 23.169 1.00 92.88 178 SER A CA 1
ATOM 1391 C C . SER A 1 178 ? -19.545 8.960 21.870 1.00 92.88 178 SER A C 1
ATOM 1393 O O . SER A 1 178 ? -20.756 9.127 21.852 1.00 92.88 178 SER A O 1
ATOM 1395 N N . SER A 1 179 ? -18.897 8.457 20.817 1.00 92.44 179 SER A N 1
ATOM 1396 C CA . SER A 1 179 ? -19.544 8.137 19.537 1.00 92.44 179 SER A CA 1
ATOM 1397 C C . SER A 1 179 ? -20.416 6.870 19.590 1.00 92.44 179 SER A C 1
ATOM 1399 O O . SER A 1 179 ? -21.023 6.510 18.589 1.00 92.44 179 SER A O 1
ATOM 1401 N N . LEU A 1 180 ? -20.459 6.170 20.731 1.00 92.69 180 LEU A N 1
ATOM 1402 C CA . LEU A 1 180 ? -21.205 4.922 20.948 1.00 92.69 180 LEU A CA 1
ATOM 1403 C C . LEU A 1 180 ? -22.275 5.065 22.046 1.00 92.69 180 LEU A C 1
ATOM 1405 O O . LEU A 1 180 ? -22.633 4.085 22.704 1.00 92.69 180 LEU A O 1
ATOM 1409 N N . ARG A 1 181 ? -22.753 6.289 22.301 1.00 87.81 181 ARG A N 1
ATOM 1410 C CA . ARG A 1 181 ? -23.761 6.579 23.328 1.00 87.81 181 ARG A CA 1
ATOM 1411 C C . ARG A 1 181 ? -24.972 7.295 22.746 1.00 87.81 181 ARG A C 1
ATOM 1413 O O . ARG A 1 181 ? -24.872 8.139 21.862 1.00 87.81 181 ARG A O 1
ATOM 1420 N N . THR A 1 182 ? -26.130 6.990 23.318 1.00 78.25 182 THR A N 1
ATOM 1421 C CA . THR A 1 182 ? -27.381 7.711 23.067 1.00 78.25 182 THR A CA 1
ATOM 1422 C C . THR A 1 182 ? -27.272 9.161 23.543 1.00 78.25 182 THR A C 1
ATOM 1424 O O . THR A 1 182 ? -26.793 9.399 24.653 1.00 78.25 182 THR A O 1
ATOM 1427 N N . GLY A 1 183 ? -27.762 10.107 22.738 1.00 71.31 183 GLY A N 1
ATOM 1428 C CA . GLY A 1 183 ? -27.740 11.546 23.040 1.00 71.31 183 GLY A CA 1
ATOM 1429 C C . GLY A 1 183 ? -26.544 12.307 22.458 1.00 71.31 183 GLY A C 1
ATOM 1430 O O . GLY A 1 183 ? -26.559 13.531 22.467 1.00 71.31 183 GLY A O 1
ATOM 1431 N N . GLU A 1 184 ? -25.553 11.599 21.912 1.00 72.69 184 GLU A N 1
ATOM 1432 C CA . GLU A 1 184 ? -24.422 12.181 21.181 1.00 72.69 184 GLU A CA 1
ATOM 1433 C C . GLU A 1 184 ? -24.692 12.177 19.669 1.00 72.69 184 GLU A C 1
ATOM 1435 O O . GLU A 1 184 ? -25.473 11.363 19.156 1.00 72.69 184 GLU A O 1
ATOM 1440 N N . THR A 1 185 ? -24.048 13.085 18.932 1.00 73.44 185 THR A N 1
ATOM 1441 C CA . THR A 1 185 ? -24.256 13.225 17.486 1.00 73.44 185 THR A CA 1
ATOM 1442 C C . THR A 1 185 ? -23.837 11.948 16.748 1.00 73.44 185 THR A C 1
ATOM 1444 O O . THR A 1 185 ? -22.679 11.534 16.780 1.00 73.44 185 THR A O 1
ATOM 1447 N N . ARG A 1 186 ? -24.773 11.339 16.008 1.00 79.62 186 ARG A N 1
ATOM 1448 C CA . ARG A 1 186 ? -24.552 10.106 15.219 1.00 79.62 186 ARG A CA 1
ATOM 1449 C C . ARG A 1 186 ? -23.570 10.270 14.050 1.00 79.62 186 ARG A C 1
ATOM 1451 O O . ARG A 1 186 ? -23.199 9.282 13.421 1.00 79.62 186 ARG A O 1
ATOM 1458 N N . THR A 1 187 ? -23.142 11.497 13.754 1.00 85.00 187 THR A N 1
ATOM 1459 C CA . THR A 1 187 ? -22.230 11.830 12.650 1.00 85.00 187 THR A CA 1
ATOM 1460 C C . THR A 1 187 ? -20.905 11.088 12.744 1.00 85.00 187 THR A C 1
ATOM 1462 O O . THR A 1 187 ? -20.413 10.604 11.730 1.00 85.00 187 THR A O 1
ATOM 1465 N N . ASP A 1 188 ? -20.356 10.943 13.950 1.00 87.62 188 ASP A N 1
ATOM 1466 C CA . ASP A 1 188 ? -19.044 10.322 14.138 1.00 87.62 188 ASP A CA 1
ATOM 1467 C C . ASP A 1 188 ? -19.083 8.818 13.874 1.00 87.62 188 ASP A C 1
ATOM 1469 O O . ASP A 1 188 ? -18.202 8.289 13.192 1.00 87.62 188 ASP A O 1
ATOM 1473 N N . LEU A 1 189 ? -20.114 8.129 14.385 1.00 90.50 189 LEU A N 1
ATOM 1474 C CA . LEU A 1 189 ? -20.315 6.710 14.102 1.00 90.50 189 LEU A CA 1
ATOM 1475 C C . LEU A 1 189 ? -20.621 6.501 12.616 1.00 90.50 189 LEU A C 1
ATOM 1477 O O . LEU A 1 189 ? -20.062 5.590 12.011 1.00 90.50 189 LEU A O 1
ATOM 1481 N N . LYS A 1 190 ? -21.471 7.352 12.026 1.00 91.75 190 LYS A N 1
ATOM 1482 C CA . LYS A 1 190 ? -21.800 7.298 10.598 1.00 91.75 190 LYS A CA 1
ATOM 1483 C C . LYS A 1 190 ? -20.537 7.379 9.741 1.00 91.75 190 LYS A C 1
ATOM 1485 O O . LYS A 1 190 ? -20.278 6.457 8.972 1.00 91.75 190 LYS A O 1
ATOM 1490 N N . ALA A 1 191 ? -19.720 8.413 9.941 1.00 90.50 191 ALA A N 1
ATOM 1491 C CA . ALA A 1 191 ? -18.465 8.588 9.215 1.00 90.50 191 ALA A CA 1
ATOM 1492 C C . ALA A 1 191 ? -17.515 7.398 9.424 1.00 90.50 191 ALA A C 1
ATOM 1494 O O . ALA A 1 191 ? -16.919 6.897 8.472 1.00 90.50 191 ALA A O 1
ATOM 1495 N N . PHE A 1 192 ? -17.422 6.893 10.658 1.00 93.50 192 PHE A N 1
ATOM 1496 C CA . PHE A 1 192 ? -16.610 5.722 10.973 1.00 93.50 192 PHE A CA 1
ATOM 1497 C C . PHE A 1 192 ? -17.075 4.459 10.224 1.00 93.50 192 PHE A C 1
ATOM 1499 O O . PHE A 1 192 ? -16.239 3.740 9.675 1.00 93.50 192 PHE A O 1
ATOM 1506 N N . ILE A 1 193 ? -18.383 4.175 10.176 1.00 95.12 193 ILE A N 1
ATOM 1507 C CA . ILE A 1 193 ? -18.931 3.012 9.459 1.00 95.12 193 ILE A CA 1
ATOM 1508 C C . ILE A 1 193 ? -18.722 3.175 7.952 1.00 95.12 193 ILE A C 1
ATOM 1510 O O . ILE A 1 193 ? -18.255 2.236 7.310 1.00 95.12 193 ILE A O 1
ATOM 1514 N N . GLU A 1 194 ? -19.014 4.353 7.392 1.00 93.25 194 GLU A N 1
ATOM 1515 C CA . GLU A 1 194 ? -18.789 4.661 5.973 1.00 93.25 194 GLU A CA 1
ATOM 1516 C C . GLU A 1 194 ? -17.339 4.380 5.574 1.00 93.25 194 GLU A C 1
ATOM 1518 O O . GLU A 1 194 ? -17.081 3.609 4.652 1.00 93.25 194 GLU A O 1
ATOM 1523 N N . GLN A 1 195 ? -16.380 4.914 6.328 1.00 93.19 195 GLN A N 1
ATOM 1524 C CA . GLN A 1 195 ? -14.956 4.734 6.050 1.00 93.19 195 GLN A CA 1
ATOM 1525 C C . GLN A 1 195 ? -14.487 3.296 6.269 1.00 93.19 195 GLN A C 1
ATOM 1527 O O . GLN A 1 195 ? -13.641 2.800 5.525 1.00 93.19 195 GLN A O 1
ATOM 1532 N N . SER A 1 196 ? -15.061 2.598 7.248 1.00 95.50 196 SER A N 1
ATOM 1533 C CA . SER A 1 196 ? -14.766 1.186 7.492 1.00 95.50 196 SER A CA 1
ATOM 1534 C C . SER A 1 196 ? -15.245 0.293 6.345 1.00 95.50 196 SER A C 1
ATOM 1536 O O . SER A 1 196 ? -14.532 -0.635 5.971 1.00 95.50 196 SER A O 1
ATOM 1538 N N . VAL A 1 197 ? -16.413 0.583 5.762 1.00 95.69 197 VAL A N 1
ATOM 1539 C CA . VAL A 1 197 ? -16.972 -0.139 4.604 1.00 95.6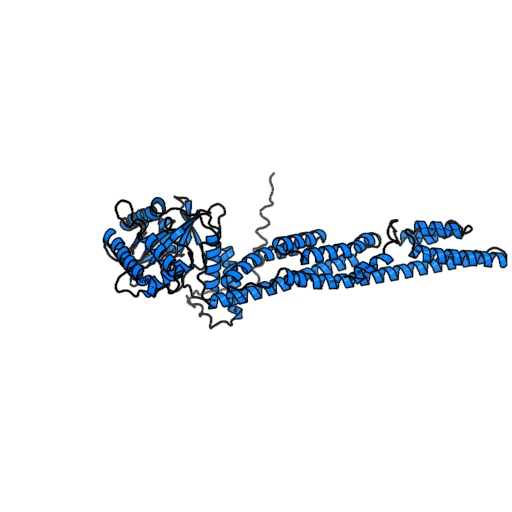9 197 VAL A CA 1
ATOM 1540 C C . VAL A 1 197 ? -16.202 0.164 3.316 1.00 95.69 197 VAL A C 1
ATOM 1542 O O . VAL A 1 197 ? -16.011 -0.729 2.493 1.00 95.69 197 VAL A O 1
ATOM 1545 N N . GLU A 1 198 ? -15.714 1.394 3.145 1.00 92.88 198 GLU A N 1
ATOM 1546 C CA . GLU A 1 198 ? -14.821 1.739 2.030 1.00 92.88 198 GLU A CA 1
ATOM 1547 C C . GLU A 1 198 ? -13.455 1.046 2.151 1.00 92.88 198 GLU A C 1
ATOM 1549 O O . GLU A 1 198 ? -12.903 0.574 1.155 1.00 92.88 198 GLU A O 1
ATOM 1554 N N . LEU A 1 199 ? -12.905 0.951 3.368 1.00 94.75 199 LEU A N 1
ATOM 1555 C CA . LEU A 1 199 ? -11.630 0.278 3.610 1.00 94.75 199 LEU A CA 1
ATOM 1556 C C . LEU A 1 199 ? -11.751 -1.246 3.512 1.00 94.75 199 LEU A C 1
ATOM 1558 O O . LEU A 1 199 ? -10.861 -1.877 2.955 1.00 94.75 199 LEU A O 1
ATOM 1562 N N . VAL A 1 200 ? -12.807 -1.856 4.051 1.00 96.62 200 VAL A N 1
ATOM 1563 C CA . VAL A 1 200 ? -13.003 -3.314 4.082 1.00 96.62 200 VAL A CA 1
ATOM 1564 C C . VAL A 1 200 ? -14.191 -3.658 3.192 1.00 96.62 200 VAL A C 1
ATOM 1566 O O . VAL A 1 200 ? -15.335 -3.632 3.637 1.00 96.62 200 VAL A O 1
ATOM 1569 N N . LYS A 1 201 ? -13.930 -4.013 1.927 1.00 94.44 201 LYS A N 1
ATOM 1570 C CA . LYS A 1 201 ? -14.979 -4.139 0.894 1.00 94.44 201 LYS A CA 1
ATOM 1571 C C . LYS A 1 201 ? -15.991 -5.254 1.179 1.00 94.44 201 LYS A C 1
ATOM 1573 O O . LYS A 1 201 ? -17.124 -5.192 0.712 1.00 94.44 201 LYS A O 1
ATOM 1578 N N . ASN A 1 202 ? -15.583 -6.289 1.918 1.00 96.31 202 ASN A N 1
ATOM 1579 C CA . ASN A 1 202 ? -16.442 -7.407 2.314 1.00 96.31 202 ASN A CA 1
ATOM 1580 C C . ASN A 1 202 ? -16.242 -7.760 3.801 1.00 96.31 202 ASN A C 1
ATOM 1582 O O . ASN A 1 202 ? -15.567 -8.747 4.110 1.00 96.31 202 ASN A O 1
ATOM 1586 N N . PRO A 1 203 ? -16.823 -6.990 4.741 1.00 97.62 203 PRO A N 1
ATOM 1587 C CA . PRO A 1 203 ? -16.688 -7.257 6.173 1.00 97.62 203 PRO A CA 1
ATOM 1588 C C . PRO A 1 203 ? -17.215 -8.643 6.568 1.00 97.62 203 PRO A C 1
ATOM 1590 O O . PRO A 1 203 ? -16.654 -9.281 7.457 1.00 97.62 203 PRO A O 1
ATOM 1593 N N . GLY A 1 204 ? -18.219 -9.165 5.851 1.00 98.06 204 GLY A N 1
ATOM 1594 C CA . GLY A 1 204 ? -18.773 -10.503 6.071 1.00 98.06 204 GLY A CA 1
ATOM 1595 C C . GLY A 1 204 ? -17.742 -11.628 5.922 1.00 98.06 204 GLY A C 1
ATOM 1596 O O . GLY A 1 204 ? -17.767 -12.587 6.697 1.00 98.06 204 GLY A O 1
ATOM 1597 N N . LYS A 1 205 ? -16.774 -11.491 5.003 1.00 98.19 205 LYS A N 1
ATOM 1598 C CA . LYS A 1 205 ? -15.621 -12.408 4.887 1.00 98.19 205 LYS A CA 1
ATOM 1599 C C . LYS A 1 205 ? -14.795 -12.438 6.174 1.00 98.19 205 LYS A C 1
ATOM 1601 O O . LYS A 1 205 ? -14.364 -13.500 6.619 1.00 98.19 205 LYS A O 1
ATOM 1606 N N . PHE A 1 206 ? -14.604 -11.273 6.783 1.00 98.44 206 PHE A N 1
ATOM 1607 C CA . PHE A 1 206 ? -13.798 -11.080 7.985 1.00 98.44 206 PHE A CA 1
ATOM 1608 C C . PHE A 1 206 ? -14.610 -11.195 9.273 1.00 98.44 206 PHE A C 1
ATOM 1610 O O . PHE A 1 206 ? -14.079 -10.895 10.337 1.00 98.44 206 PHE A O 1
ATOM 1617 N N . LYS A 1 207 ? -15.862 -11.672 9.226 1.00 97.75 207 LYS A N 1
ATOM 1618 C CA . LYS A 1 207 ? -16.753 -11.700 10.395 1.00 97.75 207 LYS A CA 1
ATOM 1619 C C . LYS A 1 207 ? -16.130 -12.349 11.627 1.00 97.75 207 LYS A C 1
ATOM 1621 O O . LYS A 1 207 ? -16.428 -11.924 12.728 1.00 97.75 207 LYS A O 1
ATOM 1626 N N . ASN A 1 208 ? -15.261 -13.351 11.470 1.00 98.06 208 ASN A N 1
ATOM 1627 C CA . ASN A 1 208 ? -14.587 -14.024 12.587 1.00 98.06 208 ASN A CA 1
ATOM 1628 C C . ASN A 1 208 ? -13.248 -13.392 12.991 1.00 98.06 208 ASN A C 1
ATOM 1630 O O . ASN A 1 208 ? -12.658 -13.823 13.973 1.00 98.06 208 ASN A O 1
ATOM 1634 N N . GLY A 1 209 ? -12.767 -12.401 12.247 1.00 98.25 209 GLY A N 1
ATOM 1635 C CA . GLY A 1 209 ? -11.511 -11.690 12.474 1.00 98.25 209 GLY A CA 1
ATOM 1636 C C . GLY A 1 209 ? -11.685 -10.234 12.902 1.00 98.25 209 GLY A C 1
ATOM 1637 O O . GLY A 1 209 ? -10.693 -9.517 12.935 1.00 98.25 209 GLY A O 1
ATOM 1638 N N . ILE A 1 210 ? -12.908 -9.781 13.194 1.00 98.62 210 ILE A N 1
ATOM 1639 C CA . ILE A 1 210 ? -13.231 -8.384 13.520 1.00 98.62 210 ILE A CA 1
ATOM 1640 C C . ILE A 1 210 ? -13.523 -8.227 15.017 1.00 98.62 210 ILE A C 1
ATOM 1642 O O . ILE A 1 210 ? -14.309 -8.990 15.575 1.00 98.62 210 ILE A O 1
ATOM 1646 N N . ALA A 1 211 ? -12.953 -7.199 15.646 1.00 98.62 211 ALA A N 1
ATOM 1647 C CA . ALA A 1 211 ? -13.295 -6.761 17.001 1.00 98.62 211 ALA A CA 1
ATOM 1648 C C . ALA A 1 211 ? -13.439 -5.233 17.087 1.00 98.62 211 ALA A C 1
ATOM 1650 O O . ALA A 1 211 ? -12.875 -4.503 16.269 1.00 98.62 211 ALA A O 1
ATOM 1651 N N . LEU A 1 212 ? -14.162 -4.761 18.106 1.00 98.69 212 LEU A N 1
ATOM 1652 C CA . LEU A 1 212 ? -14.367 -3.344 18.414 1.00 98.69 212 LEU A CA 1
ATOM 1653 C C . LEU A 1 212 ? -13.835 -3.008 19.812 1.00 98.69 212 LEU A C 1
ATOM 1655 O O . LEU A 1 212 ? -14.128 -3.706 20.783 1.00 98.69 212 LEU A O 1
ATOM 1659 N N . VAL A 1 213 ? -13.113 -1.896 19.930 1.00 98.50 213 VAL A N 1
ATOM 1660 C CA . VAL A 1 213 ? -12.664 -1.319 21.200 1.00 98.50 213 VAL A CA 1
ATOM 1661 C C . VAL A 1 213 ? -13.196 0.103 21.335 1.00 98.50 213 VAL A C 1
ATOM 1663 O O . VAL A 1 213 ? -12.841 0.990 20.558 1.00 98.50 213 VAL A O 1
ATOM 1666 N N . ALA A 1 214 ? -14.003 0.331 22.371 1.00 97.69 214 ALA A N 1
ATOM 1667 C CA . ALA A 1 214 ? -14.424 1.668 22.773 1.00 97.69 214 ALA A CA 1
ATOM 1668 C C . ALA A 1 214 ? -13.382 2.307 23.705 1.00 97.69 214 ALA A C 1
ATOM 1670 O O . ALA A 1 214 ? -13.106 1.791 24.788 1.00 97.69 214 ALA A O 1
ATOM 1671 N N . THR A 1 215 ? -12.792 3.431 23.316 1.00 97.06 215 THR A N 1
ATOM 1672 C CA . THR A 1 215 ? -11.775 4.135 24.115 1.00 97.06 215 THR A CA 1
ATOM 1673 C C . THR A 1 215 ? -12.367 5.312 24.879 1.00 97.06 215 THR A C 1
ATOM 1675 O O . THR A 1 215 ? -13.488 5.740 24.608 1.00 97.06 215 THR A O 1
ATOM 1678 N N . LYS A 1 216 ? -11.603 5.860 25.834 1.00 94.44 216 LYS A N 1
ATOM 1679 C CA . LYS A 1 216 ? -12.010 7.021 26.648 1.00 94.44 216 LYS A CA 1
ATOM 1680 C C . LYS A 1 216 ? -13.316 6.759 27.404 1.00 94.44 216 LYS A C 1
ATOM 1682 O O . LYS A 1 216 ? -14.185 7.620 27.497 1.00 94.44 216 LYS A O 1
ATOM 1687 N N . VAL A 1 217 ? -13.478 5.541 27.922 1.00 94.94 217 VAL A N 1
ATOM 1688 C CA . VAL A 1 217 ? -14.640 5.225 28.754 1.00 94.94 217 VAL A CA 1
ATOM 1689 C C . VAL A 1 217 ? -14.471 5.880 30.119 1.00 94.94 217 VAL A C 1
ATOM 1691 O O . VAL A 1 217 ? -13.535 5.564 30.857 1.00 94.94 217 VAL A O 1
ATOM 1694 N N . GLU A 1 218 ? -15.400 6.766 30.454 1.00 90.19 218 GLU A N 1
ATOM 1695 C CA . GLU A 1 218 ? -15.445 7.463 31.735 1.00 90.19 218 GLU A CA 1
ATOM 1696 C C . GLU A 1 218 ? -16.271 6.701 32.785 1.00 90.19 218 GLU A C 1
ATOM 1698 O O . GLU A 1 218 ? -17.253 6.011 32.483 1.00 90.19 218 GLU A O 1
ATOM 1703 N N . GLY A 1 219 ? -15.901 6.888 34.053 1.00 83.94 219 GLY A N 1
ATOM 1704 C CA . GLY A 1 219 ? -16.696 6.484 35.210 1.00 83.94 219 GLY A CA 1
ATOM 1705 C C . GLY A 1 219 ? -16.526 5.036 35.691 1.00 83.94 219 GLY A C 1
ATOM 1706 O O . GLY A 1 219 ? -15.900 4.166 35.078 1.00 83.94 219 GLY A O 1
ATOM 1707 N N . ALA A 1 220 ? -17.136 4.765 36.847 1.00 76.19 220 ALA A N 1
ATOM 1708 C CA . ALA A 1 220 ? -17.032 3.497 37.572 1.00 76.19 220 ALA A CA 1
ATOM 1709 C C . ALA A 1 220 ? -18.025 2.416 37.099 1.00 76.19 220 ALA A C 1
ATOM 1711 O O . ALA A 1 220 ? -18.271 1.444 37.813 1.00 76.19 220 ALA A O 1
ATOM 1712 N N . LYS A 1 221 ? -18.609 2.554 35.899 1.00 83.38 221 LYS A N 1
ATOM 1713 C CA . LYS A 1 221 ? -19.588 1.580 35.393 1.00 83.38 221 LYS A CA 1
ATOM 1714 C C . LYS A 1 221 ? -18.985 0.171 35.331 1.00 83.38 221 LYS A C 1
ATOM 1716 O O . LYS A 1 221 ? -17.807 -0.003 34.985 1.00 83.38 221 LYS A O 1
ATOM 1721 N N . ARG A 1 222 ? -19.812 -0.827 35.666 1.00 90.50 222 ARG A N 1
ATOM 1722 C CA . ARG A 1 222 ? -19.474 -2.251 35.520 1.00 90.50 222 ARG A CA 1
ATOM 1723 C C . ARG A 1 222 ? -19.269 -2.586 34.043 1.00 90.50 222 ARG A C 1
ATOM 1725 O O . ARG A 1 222 ? -19.899 -1.981 33.175 1.00 90.50 222 ARG A O 1
ATOM 1732 N N . ARG A 1 223 ? -18.385 -3.545 33.772 1.00 90.94 223 ARG A N 1
ATOM 1733 C CA . ARG A 1 223 ? -17.982 -3.946 32.418 1.00 90.94 223 ARG A CA 1
ATOM 1734 C C . ARG A 1 223 ? -19.178 -4.357 31.565 1.00 90.94 223 ARG A C 1
ATOM 1736 O O . ARG A 1 223 ? -19.315 -3.885 30.442 1.00 90.94 223 ARG A O 1
ATOM 1743 N N . GLU A 1 224 ? -20.059 -5.167 32.130 1.00 93.31 224 GLU A N 1
ATOM 1744 C CA . GLU A 1 224 ? -21.239 -5.722 31.469 1.00 93.31 224 GLU A CA 1
ATOM 1745 C C . GLU A 1 224 ? -22.191 -4.600 31.042 1.00 93.31 224 GLU A C 1
ATOM 1747 O O . GLU A 1 224 ? -22.703 -4.607 29.930 1.00 93.31 224 GLU A O 1
ATOM 1752 N N . SER A 1 225 ? -22.351 -3.574 31.886 1.00 94.44 225 SER A N 1
ATOM 1753 C CA . SER A 1 225 ? -23.186 -2.408 31.580 1.00 94.44 225 SER A CA 1
ATOM 1754 C C . SER A 1 225 ? -22.620 -1.568 30.431 1.00 94.44 225 SER A C 1
ATOM 1756 O O . SER A 1 225 ? -23.388 -1.092 29.598 1.00 94.44 225 SER A O 1
ATOM 1758 N N . ILE A 1 226 ? -21.294 -1.399 30.359 1.00 94.94 226 ILE A N 1
ATOM 1759 C CA . ILE A 1 226 ? -20.643 -0.664 29.262 1.00 94.94 226 ILE A CA 1
ATOM 1760 C C . ILE A 1 226 ? -20.826 -1.424 27.945 1.00 94.94 226 ILE A C 1
ATOM 1762 O O . ILE A 1 226 ? -21.282 -0.844 26.963 1.00 94.94 226 ILE A O 1
ATOM 1766 N N . ILE A 1 227 ? -20.516 -2.724 27.938 1.00 96.31 227 ILE A N 1
ATOM 1767 C CA . ILE A 1 227 ? -20.625 -3.571 26.744 1.00 96.31 227 ILE A CA 1
ATOM 1768 C C . ILE A 1 227 ? -22.078 -3.647 26.262 1.00 96.31 227 ILE A C 1
ATOM 1770 O O . ILE A 1 227 ? -22.331 -3.467 25.073 1.00 96.31 227 ILE A O 1
ATOM 1774 N N . GLN A 1 228 ? -23.038 -3.842 27.170 1.00 96.12 228 GLN A N 1
ATOM 1775 C CA . GLN A 1 228 ? -24.459 -3.877 26.824 1.00 96.12 228 GLN A CA 1
ATOM 1776 C C . GLN A 1 228 ? -24.945 -2.535 26.262 1.00 96.12 228 GLN A C 1
ATOM 1778 O O . GLN A 1 228 ? -25.729 -2.522 25.317 1.00 96.12 228 GLN A O 1
ATOM 1783 N N . GLY A 1 229 ? -24.464 -1.413 26.809 1.00 95.62 229 GLY A N 1
ATOM 1784 C CA . GLY A 1 229 ? -24.773 -0.079 26.294 1.00 95.62 229 GLY A CA 1
ATOM 1785 C C . GLY A 1 229 ? -24.271 0.124 24.864 1.00 95.62 229 GLY A C 1
ATOM 1786 O O . GLY A 1 229 ? -25.038 0.558 24.009 1.00 95.62 229 GLY A O 1
ATOM 1787 N N . ILE A 1 230 ? -23.019 -0.262 24.587 1.00 96.50 230 ILE A N 1
ATOM 1788 C CA . ILE A 1 230 ? -22.446 -0.221 23.231 1.00 96.50 230 ILE A CA 1
ATOM 1789 C C . ILE A 1 230 ? -23.254 -1.114 22.286 1.00 96.50 230 ILE A C 1
ATOM 1791 O O . ILE A 1 230 ? -23.618 -0.686 21.195 1.00 96.50 230 ILE A O 1
ATOM 1795 N N . ALA A 1 231 ? -23.563 -2.344 22.701 1.00 97.38 231 ALA A N 1
ATOM 1796 C CA . ALA A 1 231 ? -24.299 -3.288 21.872 1.00 97.38 231 ALA A CA 1
ATOM 1797 C C . ALA A 1 231 ? -25.722 -2.810 21.548 1.00 97.38 231 ALA A C 1
ATOM 1799 O O . ALA A 1 231 ? -26.169 -2.952 20.411 1.00 97.38 231 ALA A O 1
ATOM 1800 N N . SER A 1 232 ? -26.420 -2.209 22.518 1.00 96.19 232 SER A N 1
ATOM 1801 C CA . SER A 1 232 ? -27.731 -1.593 22.287 1.00 96.19 232 SER A CA 1
ATOM 1802 C C . SER A 1 232 ? -27.629 -0.484 21.244 1.00 96.19 232 SER A C 1
ATOM 1804 O O . SER A 1 232 ? -28.352 -0.509 20.257 1.00 96.19 232 SER A O 1
ATOM 1806 N N . TYR A 1 233 ? -26.663 0.426 21.401 1.00 95.69 233 TYR A N 1
ATOM 1807 C CA . TYR A 1 233 ? -26.472 1.532 20.465 1.00 95.69 233 TYR A CA 1
ATOM 1808 C C . TYR A 1 233 ? -26.136 1.058 19.044 1.00 95.69 233 TYR A C 1
ATOM 1810 O O . TYR A 1 233 ? -26.665 1.582 18.069 1.00 95.69 233 TYR A O 1
ATOM 1818 N N . LEU A 1 234 ? -25.283 0.038 18.911 1.00 96.38 234 LEU A N 1
ATOM 1819 C CA . LEU A 1 234 ? -24.967 -0.567 17.616 1.00 96.38 234 LEU A CA 1
ATOM 1820 C C . LEU A 1 234 ? -26.177 -1.274 16.991 1.00 96.38 234 LEU A C 1
ATOM 1822 O O . LEU A 1 234 ? -26.313 -1.268 15.772 1.00 96.38 234 LEU A O 1
ATOM 1826 N N . THR A 1 235 ? -27.055 -1.864 17.805 1.00 96.50 235 THR A N 1
ATOM 1827 C CA . THR A 1 235 ? -28.305 -2.477 17.330 1.00 96.50 235 THR A CA 1
ATOM 1828 C C . THR A 1 235 ? -29.236 -1.419 16.742 1.00 96.50 235 THR A C 1
ATOM 1830 O O . THR A 1 235 ? -29.782 -1.634 15.662 1.00 96.50 235 THR A O 1
ATOM 1833 N N . ASP A 1 236 ? -29.350 -0.262 17.393 1.00 94.06 236 ASP A N 1
ATOM 1834 C CA . ASP A 1 236 ? -30.129 0.867 16.877 1.00 94.06 236 ASP A CA 1
ATOM 1835 C C . ASP A 1 236 ? -29.501 1.407 15.582 1.00 94.06 236 ASP A C 1
ATOM 1837 O O . ASP A 1 236 ? -30.165 1.517 14.556 1.00 94.06 236 ASP A O 1
ATOM 1841 N N . ALA A 1 237 ? -28.182 1.636 15.580 1.00 93.06 237 ALA A N 1
ATOM 1842 C CA . ALA A 1 237 ? -27.459 2.108 14.397 1.00 93.06 237 ALA A CA 1
ATOM 1843 C C . ALA A 1 237 ? -27.576 1.150 13.199 1.00 93.06 237 ALA A C 1
ATOM 1845 O O . ALA A 1 237 ? -27.572 1.594 12.053 1.00 93.06 237 ALA A O 1
ATOM 1846 N N . ARG A 1 238 ? -27.698 -0.161 13.451 1.00 95.00 238 ARG A N 1
ATOM 1847 C CA . ARG A 1 238 ? -27.943 -1.178 12.420 1.00 95.00 238 ARG A CA 1
ATOM 1848 C C . ARG A 1 238 ? -29.282 -0.975 11.716 1.00 95.00 238 ARG A C 1
ATOM 1850 O O . ARG A 1 238 ? -29.344 -1.174 10.503 1.00 95.00 238 ARG A O 1
ATOM 1857 N N . ALA A 1 239 ? -30.329 -0.616 12.460 1.00 92.44 239 ALA A N 1
ATOM 1858 C CA . ALA A 1 239 ? -31.650 -0.334 11.899 1.00 92.44 239 ALA A CA 1
ATOM 1859 C C . ALA A 1 239 ? -31.623 0.922 11.012 1.00 92.44 239 ALA A C 1
ATOM 1861 O O . ALA A 1 239 ? -32.268 0.953 9.968 1.00 92.44 239 ALA A O 1
ATOM 1862 N N . ASP A 1 240 ? -30.779 1.890 11.368 1.00 92.50 240 ASP A N 1
ATOM 1863 C CA . ASP A 1 240 ? -30.682 3.189 10.696 1.00 92.50 240 ASP A CA 1
ATOM 1864 C C . ASP A 1 240 ? -29.686 3.203 9.513 1.00 92.50 240 ASP A C 1
ATOM 1866 O O . ASP A 1 240 ? -29.460 4.237 8.881 1.00 92.50 240 ASP A O 1
ATOM 1870 N N . LEU A 1 241 ? -29.083 2.060 9.156 1.00 92.81 241 LEU A N 1
ATOM 1871 C CA . LEU A 1 241 ? -28.104 1.973 8.058 1.00 92.81 241 LEU A CA 1
ATOM 1872 C C . LEU A 1 241 ? -28.666 2.397 6.693 1.00 92.81 241 LEU A C 1
ATOM 1874 O O . LEU A 1 241 ? -27.893 2.751 5.800 1.00 92.81 241 LEU A O 1
ATOM 1878 N N . GLU A 1 242 ? -29.986 2.368 6.509 1.00 92.38 242 GLU A N 1
ATOM 1879 C CA . GLU A 1 242 ? -30.627 2.826 5.272 1.00 92.38 242 GLU A CA 1
ATOM 1880 C C . GLU A 1 242 ? -30.490 4.340 5.059 1.00 92.38 242 GLU A C 1
ATOM 1882 O O . GLU A 1 242 ? -30.409 4.784 3.914 1.00 92.38 242 GLU A O 1
ATOM 1887 N N . GLU A 1 243 ? -30.377 5.113 6.144 1.00 88.31 243 GLU A N 1
ATOM 1888 C CA . GLU A 1 243 ? -30.124 6.562 6.120 1.00 88.31 243 GLU A CA 1
ATOM 1889 C C . GLU A 1 243 ? -28.646 6.899 5.859 1.00 88.31 243 GLU A C 1
ATOM 1891 O O . GLU A 1 243 ? -28.290 8.020 5.480 1.00 88.31 243 GLU A O 1
ATOM 1896 N N . ILE A 1 244 ? -27.757 5.932 6.095 1.00 87.12 244 ILE A N 1
ATOM 1897 C CA . ILE A 1 244 ? -26.317 6.065 5.857 1.00 87.12 244 ILE A CA 1
ATOM 1898 C C . ILE A 1 244 ? -25.991 5.693 4.412 1.00 87.12 244 ILE A C 1
ATOM 1900 O O . ILE A 1 244 ? -25.298 6.434 3.717 1.00 87.12 244 ILE A O 1
ATOM 1904 N N . PHE A 1 245 ? -26.518 4.561 3.942 1.00 91.12 245 PHE A N 1
ATOM 1905 C CA . PHE A 1 245 ? -26.164 3.991 2.650 1.00 91.12 245 PHE A CA 1
ATOM 1906 C C . PHE A 1 245 ? -27.365 3.885 1.707 1.00 91.12 245 PHE A C 1
ATOM 1908 O O . PHE A 1 245 ? -28.245 3.026 1.856 1.00 91.12 245 PHE A O 1
ATOM 1915 N N . HIS A 1 246 ? -27.326 4.693 0.647 1.00 92.25 246 HIS A N 1
ATOM 1916 C CA . HIS A 1 246 ? -28.205 4.533 -0.515 1.00 92.25 246 HIS A CA 1
ATOM 1917 C C . HIS A 1 246 ? -27.800 3.333 -1.390 1.00 92.25 246 HIS A C 1
ATOM 1919 O O . HIS A 1 246 ? -28.650 2.716 -2.025 1.00 92.25 246 HIS A O 1
ATOM 1925 N N . ASP A 1 247 ? -26.513 2.973 -1.397 1.00 94.81 247 ASP A N 1
ATOM 1926 C CA . ASP A 1 247 ? -25.994 1.801 -2.107 1.00 94.81 247 ASP A CA 1
ATOM 1927 C C . ASP A 1 247 ? -26.260 0.514 -1.304 1.00 94.81 247 ASP A C 1
ATOM 1929 O O . ASP A 1 247 ? -25.840 0.384 -0.150 1.00 94.81 247 ASP A O 1
ATOM 1933 N N . SER A 1 248 ? -26.943 -0.457 -1.919 1.00 95.56 248 SER A N 1
ATOM 1934 C CA . SER A 1 248 ? -27.340 -1.708 -1.259 1.00 95.56 248 SER A CA 1
ATOM 1935 C C . SER A 1 248 ? -26.157 -2.604 -0.879 1.00 95.56 248 SER A C 1
ATOM 1937 O O . SER A 1 248 ? -26.219 -3.290 0.144 1.00 95.56 248 SER A O 1
ATOM 1939 N N . LYS A 1 249 ? -25.055 -2.579 -1.643 1.00 95.81 249 LYS A N 1
ATOM 1940 C CA . LYS A 1 249 ? -23.834 -3.331 -1.321 1.00 95.81 249 LYS A CA 1
ATOM 1941 C C . LYS A 1 249 ? -23.137 -2.718 -0.114 1.00 95.81 249 LYS A C 1
ATOM 1943 O O . LYS A 1 249 ? -22.767 -3.453 0.798 1.00 95.81 249 LYS A O 1
ATOM 1948 N N . LYS A 1 250 ? -23.011 -1.387 -0.066 1.00 95.62 250 LYS A N 1
ATOM 1949 C CA . LYS A 1 250 ? -22.436 -0.689 1.096 1.00 95.62 250 LYS A CA 1
ATOM 1950 C C . LYS A 1 250 ? -23.297 -0.862 2.342 1.00 95.62 250 LYS A C 1
ATOM 1952 O O . LYS A 1 250 ? -22.761 -1.136 3.411 1.00 95.62 250 LYS A O 1
ATOM 1957 N N . ARG A 1 251 ? -24.626 -0.807 2.199 1.00 96.50 251 ARG A N 1
ATOM 1958 C CA . ARG A 1 251 ? -25.566 -1.106 3.290 1.00 96.50 251 ARG A CA 1
ATOM 1959 C C . ARG A 1 251 ? -25.339 -2.507 3.848 1.00 96.50 251 ARG A C 1
ATOM 1961 O O . ARG A 1 251 ? -25.212 -2.664 5.059 1.00 96.50 251 ARG A O 1
ATOM 1968 N N . LYS A 1 252 ? -25.235 -3.516 2.975 1.00 97.44 252 LYS A N 1
ATOM 1969 C CA . LYS A 1 252 ? -24.965 -4.898 3.385 1.00 97.44 252 LYS A CA 1
ATOM 1970 C C . LYS A 1 252 ? -23.605 -5.038 4.074 1.00 97.44 252 LYS A C 1
ATOM 1972 O O . LYS A 1 252 ? -23.521 -5.678 5.116 1.00 97.44 252 LYS A O 1
ATOM 1977 N N . ALA A 1 253 ? -22.565 -4.397 3.548 1.00 97.56 253 ALA A N 1
ATOM 1978 C CA . ALA A 1 253 ? -21.250 -4.379 4.182 1.00 97.56 253 ALA A CA 1
ATOM 1979 C C . ALA A 1 253 ? -21.285 -3.718 5.575 1.00 97.56 253 ALA A C 1
ATOM 1981 O O . ALA A 1 253 ? -20.702 -4.251 6.516 1.00 97.56 253 ALA A O 1
ATOM 1982 N N . GLY A 1 254 ? -22.017 -2.611 5.734 1.00 97.69 254 GLY A N 1
ATOM 1983 C CA . GLY A 1 254 ? -22.239 -1.965 7.030 1.00 97.69 254 GLY A CA 1
ATOM 1984 C C . GLY A 1 254 ? -22.977 -2.870 8.021 1.00 97.69 254 GLY A C 1
ATOM 1985 O O . GLY A 1 254 ? -22.573 -2.967 9.179 1.00 97.69 254 GLY A O 1
ATOM 1986 N N . GLN A 1 255 ? -24.005 -3.592 7.560 1.00 98.06 255 GLN A N 1
ATOM 1987 C CA . GLN A 1 255 ? -24.711 -4.592 8.372 1.00 98.06 255 GLN A CA 1
ATOM 1988 C C . GLN A 1 255 ? -23.767 -5.709 8.816 1.00 98.06 255 GLN A C 1
ATOM 1990 O O . GLN A 1 255 ? -23.716 -6.018 10.000 1.00 98.06 255 GLN A O 1
ATOM 1995 N N . ASP A 1 256 ? -22.985 -6.272 7.892 1.00 98.38 256 ASP A N 1
ATOM 1996 C CA . ASP A 1 256 ? -22.040 -7.349 8.195 1.00 98.38 256 ASP A CA 1
ATOM 1997 C C . ASP A 1 256 ? -20.955 -6.902 9.188 1.00 98.38 256 ASP A C 1
ATOM 1999 O O . ASP A 1 256 ? -20.537 -7.686 10.042 1.00 98.38 256 ASP A O 1
ATOM 2003 N N . LEU A 1 257 ? -20.516 -5.642 9.105 1.00 98.44 257 LEU A N 1
ATOM 2004 C CA . LEU A 1 257 ? -19.567 -5.055 10.048 1.00 98.44 257 LEU A CA 1
ATOM 2005 C C . LEU A 1 257 ? -20.167 -4.951 11.458 1.00 98.44 257 LEU A C 1
ATOM 2007 O O . LEU A 1 257 ? -19.544 -5.400 12.421 1.00 98.44 257 LEU A O 1
ATOM 2011 N N . ILE A 1 258 ? -21.380 -4.402 11.583 1.00 98.25 258 ILE A N 1
ATOM 2012 C CA . ILE A 1 258 ? -22.067 -4.304 12.879 1.00 98.25 258 ILE A CA 1
ATOM 2013 C C . ILE A 1 258 ? -22.368 -5.699 13.442 1.00 98.25 258 ILE A C 1
ATOM 2015 O O . ILE A 1 258 ? -22.131 -5.946 14.624 1.00 98.25 258 ILE A O 1
ATOM 2019 N N . ASP A 1 259 ? -22.818 -6.632 12.606 1.00 98.44 259 ASP A N 1
ATOM 2020 C CA . ASP A 1 259 ? -23.103 -8.013 13.004 1.00 98.44 259 ASP A CA 1
ATOM 2021 C C . ASP A 1 259 ? -21.840 -8.722 13.508 1.00 98.44 259 ASP A C 1
ATOM 2023 O O . ASP A 1 259 ? -21.894 -9.481 14.479 1.00 98.44 259 ASP A O 1
ATOM 2027 N N . ALA A 1 260 ? -20.678 -8.437 12.910 1.00 98.38 260 ALA A N 1
ATOM 2028 C CA . ALA A 1 260 ? -19.405 -8.953 13.394 1.00 98.38 260 ALA A CA 1
ATOM 2029 C C . ALA A 1 260 ? -19.063 -8.432 14.801 1.00 98.38 260 ALA A C 1
ATOM 2031 O O . ALA A 1 260 ? -18.597 -9.222 15.630 1.00 98.38 260 ALA A O 1
ATOM 2032 N N . PHE A 1 261 ? -19.334 -7.151 15.095 1.00 98.25 261 PHE A N 1
ATOM 2033 C CA . PHE A 1 261 ? -19.170 -6.575 16.438 1.00 98.25 261 PHE A CA 1
ATOM 2034 C C . PHE A 1 261 ? -20.148 -7.180 17.451 1.00 98.25 261 PHE A C 1
ATOM 2036 O O . PHE A 1 261 ? -19.756 -7.494 18.574 1.00 98.25 261 PHE A O 1
ATOM 2043 N N . LEU A 1 262 ? -21.407 -7.371 17.049 1.00 98.31 262 LEU A N 1
ATOM 2044 C CA . LEU A 1 262 ? -22.496 -7.878 17.889 1.00 98.31 262 LEU A CA 1
ATOM 2045 C C . LEU A 1 262 ? -22.492 -9.405 18.066 1.00 98.31 262 LEU A C 1
ATOM 2047 O O . LEU A 1 262 ? -23.423 -9.957 18.657 1.00 98.31 262 LEU A O 1
ATOM 2051 N N . SER A 1 263 ? -21.455 -10.102 17.595 1.00 97.69 263 SER A N 1
ATOM 2052 C CA . SER A 1 263 ? -21.317 -11.542 17.805 1.00 97.69 263 SER A CA 1
ATOM 2053 C C . SER A 1 263 ? -21.310 -11.886 19.294 1.00 97.69 263 SER A C 1
ATOM 2055 O O . SER A 1 263 ? -20.623 -11.252 20.101 1.00 97.69 263 SER A O 1
ATOM 2057 N N . LYS A 1 264 ? -22.053 -12.939 19.634 1.00 97.56 264 LYS A N 1
ATOM 2058 C CA . LYS A 1 264 ? -22.139 -13.490 20.985 1.00 97.56 264 LYS A CA 1
ATOM 2059 C C . LYS A 1 264 ? -21.406 -14.823 21.080 1.00 97.56 264 LYS A C 1
ATOM 2061 O O . LYS A 1 264 ? -21.321 -15.556 20.096 1.00 97.56 264 LYS A O 1
ATOM 2066 N N . ASP A 1 265 ? -20.886 -15.130 22.261 1.00 95.88 265 ASP A N 1
ATOM 2067 C CA . ASP A 1 265 ? -20.409 -16.471 22.598 1.00 95.88 265 ASP A CA 1
ATOM 2068 C C . ASP A 1 265 ? -21.574 -17.420 22.944 1.00 95.88 265 ASP A C 1
ATOM 2070 O O . ASP A 1 265 ? -22.745 -17.031 22.944 1.00 95.88 265 ASP A O 1
ATOM 2074 N N . GLY A 1 266 ? -21.256 -18.681 23.255 1.00 95.12 266 GLY A N 1
ATOM 2075 C CA . GLY A 1 266 ? -22.252 -19.682 23.660 1.00 95.12 266 GLY A CA 1
ATOM 2076 C C . GLY A 1 266 ? -23.013 -19.334 24.947 1.00 95.12 266 GLY A C 1
ATOM 2077 O O . GLY A 1 266 ? -24.069 -19.905 25.197 1.00 95.12 266 GLY A O 1
ATOM 2078 N N . SER A 1 267 ? -22.514 -18.376 25.730 1.00 95.25 267 SER A N 1
ATOM 2079 C CA . SER A 1 267 ? -23.147 -17.868 26.951 1.00 95.25 267 SER A CA 1
ATOM 2080 C C . SER A 1 267 ? -23.988 -16.611 26.698 1.00 95.25 267 SER A C 1
ATOM 2082 O O . SER A 1 267 ? -24.531 -16.033 27.637 1.00 95.25 267 SER A O 1
ATOM 2084 N N . GLY A 1 268 ? -24.096 -16.158 25.444 1.00 96.38 268 GLY A N 1
ATOM 2085 C CA . GLY A 1 268 ? -24.853 -14.969 25.065 1.00 96.38 268 GLY A CA 1
ATOM 2086 C C . GLY A 1 268 ? -24.131 -13.640 25.315 1.00 96.38 268 GLY A C 1
ATOM 2087 O O . GLY A 1 268 ? -24.749 -12.586 25.139 1.00 96.38 268 GLY A O 1
ATOM 2088 N N . ASN A 1 269 ? -22.846 -13.656 25.686 1.00 96.38 269 ASN A N 1
ATOM 2089 C CA . ASN A 1 269 ? -22.067 -12.443 25.935 1.00 96.38 269 ASN A CA 1
ATOM 2090 C C . ASN A 1 269 ? -21.439 -11.917 24.644 1.00 96.38 269 ASN A C 1
ATOM 2092 O O . ASN A 1 269 ? -20.909 -12.688 23.847 1.00 96.38 269 ASN A O 1
ATOM 2096 N N . TYR A 1 270 ? -21.419 -10.593 24.472 1.00 97.56 270 TYR A N 1
ATOM 2097 C CA . TYR A 1 270 ? -20.698 -9.949 23.371 1.00 97.56 270 TYR A CA 1
ATOM 2098 C C . TYR A 1 270 ? -19.188 -10.084 23.580 1.00 97.56 270 TYR A C 1
ATOM 2100 O O . TYR A 1 270 ? -18.577 -9.334 24.342 1.00 97.56 270 TYR A O 1
ATOM 2108 N N . ASN A 1 271 ? -18.579 -11.059 22.912 1.00 96.44 271 ASN A N 1
ATOM 2109 C CA . ASN A 1 271 ? -17.188 -11.444 23.143 1.00 96.44 271 ASN A CA 1
ATOM 2110 C C . ASN A 1 271 ? -16.188 -10.713 22.228 1.00 96.44 271 ASN A C 1
ATOM 2112 O O . ASN A 1 271 ? -14.979 -10.875 22.392 1.00 96.44 271 ASN A O 1
ATOM 2116 N N . ARG A 1 272 ? -16.669 -9.890 21.288 1.00 98.00 272 ARG A N 1
ATOM 2117 C CA . ARG A 1 272 ? -15.842 -9.108 20.345 1.00 98.00 272 ARG A CA 1
ATOM 2118 C C . ARG A 1 272 ? -15.861 -7.602 20.590 1.00 98.00 272 ARG A C 1
ATOM 2120 O O . ARG A 1 272 ? -15.233 -6.852 19.846 1.00 98.00 272 ARG A O 1
ATOM 2127 N N . ILE A 1 273 ? -16.554 -7.171 21.641 1.00 98.19 273 ILE A N 1
ATOM 2128 C CA . ILE A 1 273 ? -16.566 -5.786 22.106 1.00 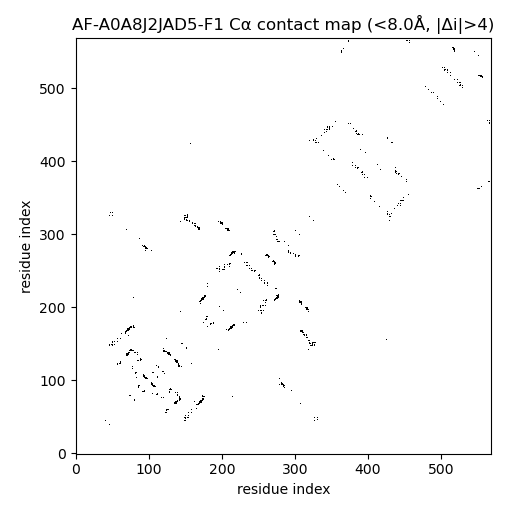98.19 273 ILE A CA 1
ATOM 2129 C C . ILE A 1 273 ? -15.701 -5.708 23.360 1.00 98.19 273 ILE A C 1
ATOM 2131 O O . ILE A 1 273 ? -15.927 -6.424 24.334 1.00 98.19 273 ILE A O 1
ATOM 2135 N N . SER A 1 274 ? -14.726 -4.810 23.341 1.00 97.88 274 SER A N 1
ATOM 2136 C CA . SER A 1 274 ? -13.924 -4.447 24.504 1.00 97.88 274 SER A CA 1
ATOM 2137 C C . SER A 1 274 ? -13.944 -2.935 24.702 1.00 97.88 274 SER A C 1
ATOM 2139 O O . SER A 1 274 ? -14.511 -2.177 23.910 1.00 97.88 274 SER A O 1
ATOM 2141 N N . PHE A 1 275 ? -13.331 -2.475 25.783 1.00 97.56 275 PHE A N 1
ATOM 2142 C CA . PHE A 1 275 ? -13.173 -1.058 26.039 1.00 97.56 275 PHE A CA 1
ATOM 2143 C C . PHE A 1 275 ? -11.882 -0.750 26.781 1.00 97.56 275 PHE A C 1
ATOM 2145 O O . PHE A 1 275 ? -11.265 -1.616 27.400 1.00 97.56 275 PHE A O 1
ATOM 2152 N N . PHE A 1 276 ? -11.517 0.525 26.750 1.00 97.12 276 PHE A N 1
ATOM 2153 C CA . PHE A 1 276 ? -10.388 1.072 27.473 1.00 97.12 276 PHE A CA 1
ATOM 2154 C C . PHE A 1 276 ? -10.829 2.292 28.283 1.00 97.12 276 PHE A C 1
ATOM 2156 O O . PHE A 1 276 ? -11.227 3.324 27.726 1.00 97.12 276 PHE A O 1
ATOM 2163 N N . LYS A 1 277 ? -10.797 2.150 29.613 1.00 95.38 277 LYS A N 1
ATOM 2164 C CA . LYS A 1 277 ? -11.168 3.222 30.539 1.00 95.38 277 LYS A CA 1
ATOM 2165 C C . LYS A 1 277 ? -10.096 4.290 30.593 1.00 95.38 277 LYS A C 1
ATOM 2167 O O . LYS A 1 277 ? -8.902 3.996 30.573 1.00 95.38 277 LYS A O 1
ATOM 2172 N N . GLN A 1 278 ? -10.545 5.528 30.740 1.00 93.62 278 GLN A N 1
ATOM 2173 C CA . GLN A 1 278 ? -9.643 6.610 31.084 1.00 93.62 278 GLN A CA 1
ATOM 2174 C C . GLN A 1 278 ? -9.086 6.378 32.501 1.00 93.62 278 GLN A C 1
ATOM 2176 O O . GLN A 1 278 ? -9.856 6.044 33.409 1.00 93.62 278 GLN A O 1
ATOM 2181 N N . PRO A 1 279 ? -7.766 6.520 32.713 1.00 93.44 279 PRO A N 1
ATOM 2182 C CA . PRO A 1 279 ? -7.190 6.435 34.046 1.00 93.44 279 PRO A CA 1
ATOM 2183 C C . PRO A 1 279 ? -7.785 7.503 34.970 1.00 93.44 279 PRO A C 1
ATOM 2185 O O . PRO A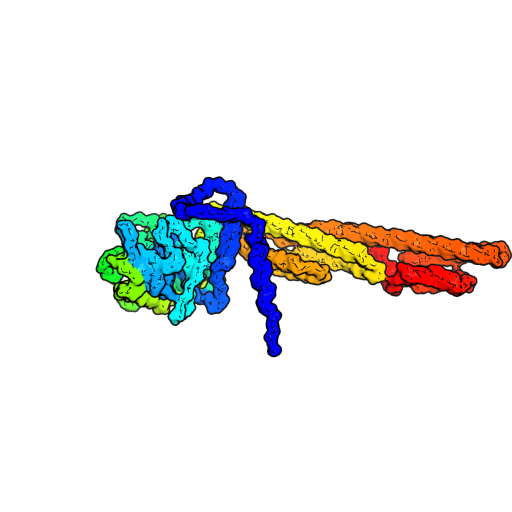 1 279 ? -7.945 8.652 34.571 1.00 93.44 279 PRO A O 1
ATOM 2188 N N . ILE A 1 280 ? -8.085 7.121 36.214 1.00 93.50 280 ILE A N 1
ATOM 2189 C CA . ILE A 1 280 ? -8.639 8.022 37.245 1.00 93.50 280 ILE A CA 1
ATOM 2190 C C . ILE A 1 280 ? -7.567 8.600 38.180 1.00 93.50 280 ILE A C 1
ATOM 2192 O O . ILE A 1 280 ? -7.871 9.390 39.067 1.00 93.50 280 ILE A O 1
ATOM 2196 N N . ARG A 1 281 ? -6.312 8.179 38.003 1.00 94.44 281 ARG A N 1
ATOM 2197 C CA . ARG A 1 281 ? -5.143 8.626 38.768 1.00 94.44 281 ARG A CA 1
ATOM 2198 C C . ARG A 1 281 ? -3.906 8.653 37.875 1.00 94.44 281 ARG A C 1
ATOM 2200 O O . ARG A 1 281 ? -3.868 7.971 36.851 1.00 94.44 281 ARG A O 1
ATOM 2207 N N . THR A 1 282 ? -2.909 9.434 38.274 1.00 96.00 282 THR A N 1
ATOM 2208 C CA . THR A 1 282 ? -1.619 9.549 37.583 1.00 96.00 282 THR A CA 1
ATOM 2209 C C . THR A 1 282 ? -0.642 8.455 37.999 1.00 96.00 282 THR A C 1
ATOM 2211 O O . THR A 1 282 ? -0.745 7.911 39.098 1.00 96.00 282 THR A O 1
ATOM 2214 N N . GLY A 1 283 ? 0.326 8.162 37.136 1.00 96.38 283 GLY A N 1
ATOM 2215 C CA . GLY A 1 283 ? 1.374 7.169 37.340 1.00 96.38 283 GLY A CA 1
ATOM 2216 C C . GLY A 1 283 ? 1.446 6.133 36.212 1.00 96.38 283 GLY A C 1
ATOM 2217 O O . GLY A 1 283 ? 0.644 6.170 35.272 1.00 96.38 283 GLY A O 1
ATOM 2218 N N . PRO A 1 284 ? 2.411 5.202 36.285 1.00 96.88 284 PRO A N 1
ATOM 2219 C CA . PRO A 1 284 ? 2.577 4.140 35.297 1.00 96.88 284 PRO A CA 1
ATOM 2220 C C . PRO A 1 284 ? 1.328 3.257 35.190 1.00 96.88 284 PRO A C 1
ATOM 2222 O O . PRO A 1 284 ? 0.833 2.742 36.195 1.00 96.88 284 PRO A O 1
ATOM 2225 N N . LEU A 1 285 ? 0.822 3.033 33.971 1.00 96.81 285 LEU A N 1
ATOM 2226 C CA . LEU A 1 285 ? -0.428 2.284 33.777 1.00 96.81 285 LEU A CA 1
ATOM 2227 C C . LEU A 1 285 ? -0.324 0.826 34.246 1.00 96.81 285 LEU A C 1
ATOM 2229 O O . LEU A 1 285 ? -1.316 0.240 34.686 1.00 96.81 285 LEU A O 1
ATOM 2233 N N . ASN A 1 286 ? 0.877 0.245 34.197 1.00 95.94 286 ASN A N 1
ATOM 2234 C CA . ASN A 1 286 ? 1.152 -1.112 34.671 1.00 95.94 286 ASN A CA 1
ATOM 2235 C C . ASN A 1 286 ? 1.004 -1.297 36.187 1.00 95.94 286 ASN A C 1
ATOM 2237 O O . ASN A 1 286 ? 0.883 -2.432 36.649 1.00 95.94 286 ASN A O 1
ATOM 2241 N N . GLN A 1 287 ? 0.913 -0.208 36.948 1.00 96.94 287 GLN A N 1
ATOM 2242 C CA . GLN A 1 287 ? 0.666 -0.243 38.386 1.00 96.94 287 GLN A CA 1
ATOM 2243 C C . GLN A 1 287 ? -0.827 -0.229 38.734 1.00 96.94 287 GLN A C 1
ATOM 2245 O O . GLN A 1 287 ? -1.179 -0.479 39.884 1.00 96.94 287 GLN A O 1
ATOM 2250 N N . PHE A 1 288 ? -1.725 0.009 37.770 1.00 96.06 288 PHE A N 1
ATOM 2251 C CA . PHE A 1 288 ? -3.170 0.089 38.007 1.00 96.06 288 PHE A CA 1
ATOM 2252 C C . PHE A 1 288 ? -3.837 -1.287 37.807 1.00 96.06 288 PHE A C 1
ATOM 2254 O O . PHE A 1 288 ? -3.924 -1.766 36.669 1.00 96.06 288 PHE A O 1
ATOM 2261 N N . PRO A 1 289 ? -4.318 -1.971 38.872 1.00 95.38 289 PRO A N 1
ATOM 2262 C CA . PRO A 1 289 ? -4.946 -3.293 38.752 1.00 95.38 289 PRO A CA 1
ATOM 2263 C C . PRO A 1 289 ? -6.134 -3.326 37.778 1.00 95.38 289 PRO A C 1
ATOM 2265 O O . PRO A 1 289 ? -6.267 -4.256 36.984 1.00 95.38 289 PRO A O 1
ATOM 2268 N N . GLU A 1 290 ? -6.956 -2.279 37.788 1.00 93.25 290 GLU A N 1
ATOM 2269 C CA . GLU A 1 290 ? -8.124 -2.110 36.927 1.00 93.25 290 GLU A CA 1
ATOM 2270 C C . GLU A 1 290 ? -7.766 -2.015 35.436 1.00 93.25 290 GLU A C 1
ATOM 2272 O O . GLU A 1 290 ? -8.507 -2.517 34.588 1.00 93.25 290 GLU A O 1
ATOM 2277 N N . ILE A 1 291 ? -6.617 -1.416 35.109 1.00 95.25 291 ILE A N 1
ATOM 2278 C CA . ILE A 1 291 ? -6.109 -1.306 33.738 1.00 95.25 291 ILE A CA 1
ATOM 2279 C C . ILE A 1 291 ? -5.440 -2.620 33.309 1.00 95.25 291 ILE A C 1
ATOM 2281 O O . ILE A 1 291 ? -5.645 -3.071 32.185 1.00 95.25 291 ILE A O 1
ATOM 2285 N N . ARG A 1 292 ? -4.725 -3.310 34.210 1.00 95.81 292 ARG A N 1
ATOM 2286 C CA . ARG A 1 292 ? -4.168 -4.654 33.945 1.00 95.81 292 ARG A CA 1
ATOM 2287 C C . ARG A 1 292 ? -5.243 -5.687 33.612 1.00 95.81 292 ARG A C 1
ATOM 2289 O O . ARG A 1 292 ? -5.091 -6.459 32.664 1.00 95.81 292 ARG A O 1
ATOM 2296 N N . SER A 1 293 ? -6.342 -5.679 34.365 1.00 94.81 293 SER A N 1
ATOM 2297 C CA . SER A 1 293 ? -7.493 -6.544 34.089 1.00 94.81 293 SER A CA 1
ATOM 2298 C C . SER A 1 293 ? -8.104 -6.243 32.713 1.00 94.81 293 SER A C 1
ATOM 2300 O O . SER A 1 293 ? -8.372 -7.167 31.945 1.00 94.81 293 SER A O 1
ATOM 2302 N N . GLN A 1 294 ? -8.227 -4.961 32.343 1.00 94.75 294 GLN A N 1
ATOM 2303 C CA . GLN A 1 294 ? -8.681 -4.558 31.005 1.00 94.75 294 GLN A CA 1
ATOM 2304 C C . GLN A 1 294 ? -7.726 -5.008 29.897 1.00 94.75 294 GLN A C 1
ATOM 2306 O O . GLN A 1 294 ? -8.196 -5.502 28.875 1.00 94.75 294 GLN A O 1
ATOM 2311 N N . ARG A 1 295 ? -6.406 -4.902 30.106 1.00 96.19 295 ARG A N 1
ATOM 2312 C CA . ARG A 1 295 ? -5.396 -5.388 29.150 1.00 96.19 295 ARG A CA 1
ATOM 2313 C C . ARG A 1 295 ? -5.575 -6.872 28.883 1.00 96.19 295 ARG A C 1
ATOM 2315 O O . ARG A 1 295 ? -5.666 -7.278 27.734 1.00 96.19 295 ARG A O 1
ATOM 2322 N N . THR A 1 296 ? -5.686 -7.653 29.955 1.00 96.00 296 THR A N 1
ATOM 2323 C CA . THR A 1 296 ? -5.867 -9.109 29.886 1.00 96.00 296 THR A CA 1
ATOM 2324 C C . THR A 1 296 ? -7.140 -9.461 29.123 1.00 96.00 296 THR A C 1
ATOM 2326 O O . THR A 1 296 ? -7.134 -10.324 28.251 1.00 96.00 296 THR A O 1
ATOM 2329 N N . HIS A 1 297 ? -8.236 -8.750 29.400 1.00 95.00 297 HIS A N 1
ATOM 2330 C CA . HIS A 1 297 ? -9.476 -8.957 28.669 1.00 95.00 297 HIS A CA 1
ATOM 2331 C C . HIS A 1 297 ? -9.343 -8.599 27.179 1.00 95.00 297 HIS A C 1
ATOM 2333 O O . HIS A 1 297 ? -9.776 -9.372 26.330 1.00 95.00 297 HIS A O 1
ATOM 2339 N N . MET A 1 298 ? -8.743 -7.454 26.848 1.00 97.12 298 MET A N 1
ATOM 2340 C CA . MET A 1 298 ? -8.553 -7.024 25.461 1.00 97.12 298 MET A CA 1
ATOM 2341 C C . MET A 1 298 ? -7.636 -7.974 24.681 1.00 97.12 298 MET A C 1
ATOM 2343 O O . MET A 1 298 ? -7.954 -8.314 23.544 1.00 97.12 298 MET A O 1
ATOM 2347 N N . ALA A 1 299 ? -6.559 -8.454 25.307 1.00 96.88 299 ALA A N 1
ATOM 2348 C CA . ALA A 1 299 ? -5.698 -9.493 24.752 1.00 96.88 299 ALA A CA 1
ATOM 2349 C C . ALA A 1 299 ? -6.496 -10.778 24.479 1.00 96.88 299 ALA A C 1
ATOM 2351 O O . ALA A 1 299 ? -6.465 -11.285 23.365 1.00 96.88 299 ALA A O 1
ATOM 2352 N N . SER A 1 300 ? -7.332 -11.225 25.424 1.00 96.50 300 SER A N 1
ATOM 2353 C CA . SER A 1 300 ? -8.225 -12.377 25.220 1.00 96.50 300 SER A CA 1
ATOM 2354 C C . SER A 1 300 ? -9.216 -12.180 24.063 1.00 96.50 300 SER A C 1
ATOM 2356 O O . SER A 1 300 ? -9.463 -13.125 23.314 1.00 96.50 300 SER A O 1
ATOM 2358 N N . VAL A 1 301 ? -9.748 -10.969 23.850 1.00 97.19 301 VAL A N 1
ATOM 2359 C CA . VAL A 1 301 ? -10.593 -10.691 22.673 1.00 97.19 301 VAL A CA 1
ATOM 2360 C C . VAL A 1 301 ? -9.809 -10.912 21.381 1.00 97.19 301 VAL A C 1
ATOM 2362 O O . VAL A 1 301 ? -10.307 -11.558 20.462 1.00 97.19 301 VAL A O 1
ATOM 2365 N N . LEU A 1 302 ? -8.575 -10.413 21.321 1.00 97.12 302 LEU A N 1
ATOM 2366 C CA . LEU A 1 302 ? -7.719 -10.526 20.145 1.00 97.12 302 LEU A CA 1
ATOM 2367 C C . LEU A 1 302 ? -7.203 -11.945 19.910 1.00 97.12 302 LEU A C 1
ATOM 2369 O O . LEU A 1 302 ? -7.124 -12.374 18.763 1.00 97.12 302 LEU A O 1
ATOM 2373 N N . GLU A 1 303 ? -6.832 -12.663 20.963 1.00 95.94 303 GLU A N 1
ATOM 2374 C CA . GLU A 1 303 ? -6.185 -13.974 20.888 1.00 95.94 303 GLU A CA 1
ATOM 2375 C C . GLU A 1 303 ? -7.196 -15.114 20.772 1.00 95.94 303 GLU A C 1
ATOM 2377 O O . GLU A 1 303 ? -7.010 -16.006 19.945 1.00 95.94 303 GLU A O 1
ATOM 2382 N N . SER A 1 304 ? -8.272 -15.072 21.564 1.00 95.81 304 SER A N 1
ATOM 2383 C CA . SER A 1 304 ? -9.229 -16.177 21.700 1.00 95.81 304 SER A CA 1
ATOM 2384 C C . SER A 1 304 ? -10.535 -15.961 20.934 1.00 95.81 304 SER A C 1
ATOM 2386 O O . SER A 1 304 ? -11.121 -16.933 20.461 1.00 95.81 304 SER A O 1
ATOM 2388 N N . ASN A 1 305 ? -11.013 -14.717 20.807 1.00 97.38 305 ASN A N 1
ATOM 2389 C CA . ASN A 1 305 ? -12.379 -14.458 20.316 1.00 97.38 305 ASN A CA 1
ATOM 2390 C C . ASN A 1 305 ? -12.444 -14.081 18.831 1.00 97.38 305 ASN A C 1
ATOM 2392 O O . ASN A 1 305 ? -13.526 -14.123 18.232 1.00 97.38 305 ASN A O 1
ATOM 2396 N N . ILE A 1 306 ? -11.299 -13.737 18.236 1.00 98.31 306 ILE A N 1
ATOM 2397 C CA . ILE A 1 306 ? -11.165 -13.477 16.804 1.00 98.31 306 ILE A CA 1
ATOM 2398 C C . ILE A 1 306 ? -10.004 -14.263 16.192 1.00 98.31 306 ILE A C 1
ATOM 2400 O O . ILE A 1 306 ? -9.014 -14.595 16.844 1.00 98.31 306 ILE A O 1
ATOM 2404 N N . GLN A 1 307 ? -10.110 -14.539 14.898 1.00 98.06 307 GLN A N 1
ATOM 2405 C CA . GLN A 1 307 ? -9.203 -15.401 14.149 1.00 98.06 307 GLN A CA 1
ATOM 2406 C C . GLN A 1 307 ? -8.543 -14.643 13.001 1.00 98.06 307 GLN A C 1
ATOM 2408 O O . GLN A 1 307 ? -9.101 -13.692 12.461 1.00 98.06 307 GLN A O 1
ATOM 2413 N N . TYR A 1 308 ? -7.353 -15.091 12.608 1.00 98.56 308 TYR A N 1
ATOM 2414 C CA . TYR A 1 308 ? -6.723 -14.627 11.377 1.00 98.56 308 TYR A CA 1
ATOM 2415 C C . TYR A 1 308 ? -7.505 -15.133 10.166 1.00 98.56 308 TYR A C 1
ATOM 2417 O O . TYR A 1 308 ? -7.697 -16.338 10.003 1.00 98.56 308 TYR A O 1
ATOM 2425 N N . VAL A 1 309 ? -7.927 -14.214 9.303 1.00 98.56 309 VAL A N 1
ATOM 2426 C CA . VAL A 1 309 ? -8.690 -14.517 8.088 1.00 98.56 309 VAL A CA 1
ATOM 2427 C C . VAL A 1 309 ? -7.827 -14.229 6.870 1.00 98.56 309 VAL A C 1
ATOM 2429 O O . VAL A 1 309 ? -7.203 -13.175 6.802 1.00 98.56 309 VAL A O 1
ATOM 2432 N N . ALA A 1 310 ? -7.796 -15.150 5.904 1.00 98.38 310 ALA A N 1
ATOM 2433 C CA . ALA A 1 310 ? -7.021 -14.980 4.678 1.00 98.38 310 ALA A CA 1
ATOM 2434 C C . ALA A 1 310 ? -7.429 -13.712 3.911 1.00 98.38 310 ALA A C 1
ATOM 2436 O O . ALA A 1 310 ? -8.611 -13.510 3.612 1.00 98.38 310 ALA A O 1
ATOM 2437 N N . SER A 1 311 ? -6.441 -12.890 3.571 1.00 97.06 311 SER A N 1
ATOM 2438 C CA . SER A 1 311 ? -6.594 -11.670 2.784 1.00 97.06 311 SER A CA 1
ATOM 2439 C C . SER A 1 311 ? -6.147 -11.877 1.340 1.00 97.06 311 SER A C 1
ATOM 2441 O O . SER A 1 311 ? -5.357 -12.756 1.005 1.00 97.06 311 SER A O 1
ATOM 2443 N N . SER A 1 312 ? -6.702 -11.052 0.468 1.00 95.62 312 SER A N 1
ATOM 2444 C CA . SER A 1 312 ? -6.395 -10.938 -0.946 1.00 95.62 312 SER A CA 1
ATOM 2445 C C . SER A 1 312 ? -6.306 -9.454 -1.308 1.00 95.62 312 SER A C 1
ATOM 2447 O O . SER A 1 312 ? -6.962 -8.638 -0.651 1.00 95.62 312 SER A O 1
ATOM 2449 N N . PRO A 1 313 ? -5.573 -9.085 -2.374 1.00 90.25 313 PRO A N 1
ATOM 2450 C CA . PRO A 1 313 ? -5.375 -7.679 -2.739 1.00 90.25 313 PRO A CA 1
ATOM 2451 C C . PRO A 1 313 ? -6.669 -6.891 -2.994 1.00 90.25 313 PRO A C 1
ATOM 2453 O O . PRO A 1 313 ? -6.677 -5.668 -2.936 1.00 90.25 313 PRO A O 1
ATOM 2456 N N . ASN A 1 314 ? -7.786 -7.570 -3.268 1.00 92.44 314 ASN A N 1
ATOM 2457 C CA . ASN A 1 314 ? -9.066 -6.921 -3.550 1.00 92.44 314 ASN A CA 1
ATOM 2458 C C . ASN A 1 314 ? -9.987 -6.802 -2.330 1.00 92.44 314 ASN A C 1
ATOM 2460 O O . ASN A 1 314 ? -11.054 -6.206 -2.459 1.00 92.44 314 ASN A O 1
ATOM 2464 N N . ASP A 1 315 ? -9.614 -7.341 -1.166 1.00 95.81 315 ASP A N 1
ATOM 2465 C CA . ASP A 1 315 ? -10.454 -7.264 0.038 1.00 95.81 315 ASP A CA 1
ATOM 2466 C C . ASP A 1 315 ? -10.477 -5.868 0.665 1.00 95.81 315 ASP A C 1
ATOM 2468 O O . ASP A 1 315 ? -11.452 -5.505 1.330 1.00 95.81 315 ASP A O 1
ATOM 2472 N N . PHE A 1 316 ? -9.415 -5.093 0.442 1.00 95.06 316 PHE A N 1
ATOM 2473 C CA . PHE A 1 316 ? -9.250 -3.762 1.003 1.00 95.06 316 PHE A CA 1
ATOM 2474 C C . PHE A 1 316 ? -9.409 -2.688 -0.073 1.00 95.06 316 PHE A C 1
ATOM 2476 O O . PHE A 1 316 ? -8.940 -2.835 -1.204 1.00 95.06 316 PHE A O 1
ATOM 2483 N N . GLY A 1 317 ? -10.140 -1.629 0.258 1.00 92.06 317 GLY A N 1
ATOM 2484 C CA . GLY A 1 317 ? -10.356 -0.464 -0.588 1.00 92.06 317 GLY A CA 1
ATOM 2485 C C . GLY A 1 317 ? -9.534 0.738 -0.155 1.00 92.06 317 GLY A C 1
ATOM 2486 O O . GLY A 1 317 ? -8.613 0.641 0.655 1.00 92.06 317 GLY A O 1
ATOM 2487 N N . LEU A 1 318 ? -9.864 1.876 -0.754 1.00 88.69 318 LEU A N 1
ATOM 2488 C CA . LEU A 1 318 ? -9.144 3.128 -0.593 1.00 88.69 318 LEU A CA 1
ATOM 2489 C C . LEU A 1 318 ? -10.108 4.198 -0.110 1.00 88.69 318 LEU A C 1
ATOM 2491 O O . LEU A 1 318 ? -11.041 4.575 -0.816 1.00 88.69 318 LEU A O 1
ATOM 2495 N N . THR A 1 319 ? -9.855 4.715 1.085 1.00 86.81 319 THR A N 1
ATOM 2496 C CA . THR A 1 319 ? -10.602 5.836 1.651 1.00 86.81 319 THR A CA 1
ATOM 2497 C C . THR A 1 319 ? -9.969 7.140 1.168 1.00 86.81 319 THR A C 1
ATOM 2499 O O . THR A 1 319 ? -9.137 7.715 1.865 1.00 86.81 319 THR A O 1
ATOM 2502 N N . VAL A 1 320 ? -10.308 7.562 -0.054 1.00 88.88 320 VAL A N 1
ATOM 2503 C CA . VAL A 1 320 ? -9.793 8.801 -0.665 1.00 88.88 320 VAL A CA 1
ATOM 2504 C C . VAL A 1 320 ? -10.913 9.749 -1.088 1.00 88.88 320 VAL A C 1
ATOM 2506 O O . VAL A 1 320 ? -11.874 9.358 -1.758 1.00 88.88 320 VAL A O 1
ATOM 2509 N N . SER A 1 321 ? -10.758 11.023 -0.746 1.00 88.31 321 SER A N 1
ATOM 2510 C CA . SER A 1 321 ? -11.628 12.110 -1.174 1.00 88.31 321 SER A CA 1
ATOM 2511 C C . SER A 1 321 ? -11.546 12.350 -2.691 1.00 88.31 321 SER A C 1
ATOM 2513 O O . SER A 1 321 ? -10.539 12.025 -3.330 1.00 88.31 321 SER A O 1
ATOM 2515 N N . PRO A 1 322 ? -12.570 12.973 -3.307 1.00 89.50 322 PRO A N 1
ATOM 2516 C CA . PRO A 1 322 ? -12.503 13.392 -4.709 1.00 89.50 322 PRO A CA 1
ATOM 2517 C C . PRO A 1 322 ? -11.290 14.285 -5.020 1.00 89.50 322 PRO A C 1
ATOM 2519 O O . PRO A 1 322 ? -10.678 14.144 -6.078 1.00 89.50 322 PRO A O 1
ATOM 2522 N N . ALA A 1 323 ? -10.897 15.154 -4.082 1.00 89.81 323 ALA A N 1
ATOM 2523 C CA . ALA A 1 323 ? -9.703 15.984 -4.218 1.00 89.81 323 ALA A CA 1
ATOM 2524 C C . ALA A 1 323 ? -8.423 15.132 -4.269 1.00 89.81 323 ALA A C 1
ATOM 2526 O O . ALA A 1 323 ? -7.571 15.355 -5.129 1.00 89.81 323 ALA A O 1
ATOM 2527 N N . ALA A 1 324 ? -8.304 14.111 -3.412 1.00 90.12 324 ALA A N 1
ATOM 2528 C CA . ALA A 1 324 ? -7.170 13.185 -3.428 1.00 90.12 324 ALA A CA 1
ATOM 2529 C C . ALA A 1 324 ? -7.100 12.366 -4.721 1.00 90.12 324 ALA A C 1
ATOM 2531 O O . ALA A 1 324 ? -6.007 12.142 -5.239 1.00 90.12 324 ALA A O 1
ATOM 2532 N N . LYS A 1 325 ? -8.248 11.992 -5.301 1.00 91.69 325 LYS A N 1
ATOM 2533 C CA . LYS A 1 325 ? -8.303 11.337 -6.620 1.00 91.69 325 LYS A CA 1
ATOM 2534 C C . LYS A 1 325 ? -7.774 12.232 -7.738 1.00 91.69 325 LYS A C 1
ATOM 2536 O O . LYS A 1 325 ? -7.027 11.754 -8.589 1.00 91.69 325 LYS A O 1
ATOM 2541 N N . LEU A 1 326 ? -8.110 13.524 -7.714 1.00 91.12 326 LEU A N 1
ATOM 2542 C CA . LEU A 1 326 ? -7.584 14.496 -8.674 1.00 91.12 326 LEU A CA 1
ATOM 2543 C C . LEU A 1 326 ? -6.066 14.674 -8.526 1.00 91.12 326 LEU A C 1
ATOM 2545 O O . LEU A 1 326 ? -5.347 14.658 -9.524 1.00 91.12 326 LEU A O 1
ATOM 2549 N N . VAL A 1 327 ? -5.563 14.791 -7.291 1.00 91.25 327 VAL A N 1
ATOM 2550 C CA . VAL A 1 327 ? -4.113 14.860 -7.030 1.00 91.25 327 VAL A CA 1
ATOM 2551 C C . VAL A 1 327 ? -3.414 13.577 -7.478 1.00 91.25 327 VAL A C 1
ATOM 2553 O O . VAL A 1 327 ? -2.339 13.653 -8.067 1.00 91.25 327 VAL A O 1
ATOM 2556 N N . ALA A 1 328 ? -4.027 12.407 -7.276 1.00 91.81 328 ALA A N 1
ATOM 2557 C CA . ALA A 1 328 ? -3.487 11.136 -7.751 1.00 91.81 328 ALA A CA 1
ATOM 2558 C C . ALA A 1 328 ? -3.370 11.088 -9.282 1.00 91.81 328 ALA A C 1
ATOM 2560 O O . ALA A 1 328 ? -2.346 10.640 -9.796 1.00 91.81 328 ALA A O 1
ATOM 2561 N N . ALA A 1 329 ? -4.383 11.590 -10.000 1.00 91.44 329 ALA A N 1
ATOM 2562 C CA . ALA A 1 329 ? -4.367 11.691 -11.458 1.00 91.44 329 ALA A CA 1
ATOM 2563 C C . ALA A 1 329 ? -3.210 12.571 -11.959 1.00 91.44 329 ALA A C 1
ATOM 2565 O O . ALA A 1 329 ? -2.394 12.119 -12.762 1.00 91.44 329 ALA A O 1
ATOM 2566 N N . LYS A 1 330 ? -3.081 13.785 -11.408 1.00 91.44 330 LYS A N 1
ATOM 2567 C CA . LYS A 1 330 ? -1.996 14.722 -11.746 1.00 91.44 330 LYS A CA 1
ATOM 2568 C C . LYS A 1 330 ? -0.613 14.170 -11.390 1.00 91.44 330 LYS A C 1
ATOM 2570 O O . LYS A 1 330 ? 0.340 14.310 -12.152 1.00 91.44 330 LYS A O 1
ATOM 2575 N N . LEU A 1 331 ? -0.485 13.517 -10.232 1.00 90.81 331 LEU A N 1
ATOM 2576 C CA . LEU A 1 331 ? 0.775 12.905 -9.813 1.00 90.81 331 LEU A CA 1
ATOM 2577 C C . LEU A 1 331 ? 1.215 11.806 -10.778 1.00 90.81 331 LEU A C 1
ATOM 2579 O O . LEU A 1 331 ? 2.394 11.712 -11.112 1.00 90.81 331 LEU A O 1
ATOM 2583 N N . ALA A 1 332 ? 0.284 10.982 -11.241 1.00 90.19 332 ALA A N 1
ATOM 2584 C CA . ALA A 1 332 ? 0.603 9.932 -12.188 1.00 90.19 332 ALA A CA 1
ATOM 2585 C C . ALA A 1 332 ? 1.015 10.478 -13.557 1.00 90.19 332 ALA A C 1
ATOM 2587 O O . ALA A 1 332 ? 2.001 9.998 -14.112 1.00 90.19 332 ALA A O 1
ATOM 2588 N N . GLU A 1 333 ? 0.327 11.503 -14.068 1.00 90.00 333 GLU A N 1
ATOM 2589 C CA . GLU A 1 333 ? 0.729 12.218 -15.285 1.00 90.00 333 GLU A CA 1
ATOM 2590 C C . GLU A 1 333 ? 2.172 12.723 -15.162 1.00 90.00 333 GLU A C 1
ATOM 2592 O O . GLU A 1 333 ? 3.022 12.407 -15.992 1.00 90.00 333 GLU A O 1
ATOM 2597 N N . ARG A 1 334 ? 2.502 13.367 -14.041 1.00 89.38 334 ARG A N 1
ATOM 2598 C CA . ARG A 1 334 ? 3.851 13.878 -13.784 1.00 89.38 334 ARG A CA 1
ATOM 2599 C C . ARG A 1 334 ? 4.911 12.786 -13.639 1.00 89.38 334 ARG A C 1
ATOM 2601 O O . ARG A 1 334 ? 6.032 12.927 -14.134 1.00 89.38 334 ARG A O 1
ATOM 2608 N N . ILE A 1 335 ? 4.600 11.685 -12.950 1.00 87.88 335 ILE A N 1
ATOM 2609 C CA . ILE A 1 335 ? 5.502 10.524 -12.873 1.00 87.88 335 ILE A CA 1
ATOM 2610 C C . ILE A 1 335 ? 5.739 9.971 -14.279 1.00 87.88 335 ILE A C 1
ATOM 2612 O O . ILE A 1 335 ? 6.879 9.650 -14.623 1.00 87.88 335 ILE A O 1
ATOM 2616 N N . ASN A 1 336 ? 4.690 9.897 -15.093 1.00 88.31 336 ASN A N 1
ATOM 2617 C CA . ASN A 1 336 ? 4.771 9.428 -16.460 1.00 88.31 336 ASN A CA 1
ATOM 2618 C C . ASN A 1 336 ? 5.623 10.344 -17.357 1.00 88.31 336 ASN A C 1
ATOM 2620 O O . ASN A 1 336 ? 6.494 9.853 -18.076 1.00 88.31 336 ASN A O 1
ATOM 2624 N N . GLU A 1 337 ? 5.445 11.662 -17.283 1.00 88.69 337 GLU A N 1
ATOM 2625 C CA . GLU A 1 337 ? 6.297 12.634 -17.977 1.00 88.69 337 GLU A CA 1
ATOM 2626 C C . GLU A 1 337 ? 7.766 12.465 -17.578 1.00 88.69 337 GLU A C 1
ATOM 2628 O O . GLU A 1 337 ? 8.651 12.412 -18.433 1.00 88.69 337 GLU A O 1
ATOM 2633 N N . ARG A 1 338 ? 8.046 12.297 -16.278 1.00 89.00 338 ARG A N 1
ATOM 2634 C CA . ARG A 1 338 ? 9.408 12.043 -15.787 1.00 89.00 338 ARG A CA 1
ATOM 2635 C C . ARG A 1 338 ? 9.976 10.730 -16.308 1.00 89.00 338 ARG A C 1
ATOM 2637 O O . ARG A 1 338 ? 11.161 10.692 -16.617 1.00 89.00 338 ARG A O 1
ATOM 2644 N N . ILE A 1 339 ? 9.182 9.661 -16.398 1.00 88.06 339 ILE A N 1
ATOM 2645 C CA . ILE A 1 339 ? 9.632 8.408 -17.024 1.00 88.06 339 ILE A CA 1
ATOM 2646 C C . ILE A 1 339 ? 9.943 8.647 -18.499 1.00 88.06 339 ILE A C 1
ATOM 2648 O O . ILE A 1 339 ? 11.028 8.290 -18.941 1.00 88.06 339 ILE A O 1
ATOM 2652 N N . THR A 1 340 ? 9.051 9.309 -19.231 1.00 88.81 340 THR A N 1
ATOM 2653 C CA . THR A 1 340 ? 9.217 9.642 -20.654 1.00 88.81 340 THR A CA 1
ATOM 2654 C C . THR A 1 340 ? 10.507 10.436 -20.892 1.00 88.81 340 THR A C 1
ATOM 2656 O O . THR A 1 340 ? 11.316 10.070 -21.742 1.00 88.81 340 THR A O 1
ATOM 2659 N N . MET A 1 341 ? 10.780 11.451 -20.066 1.00 89.44 341 MET A N 1
ATOM 2660 C CA . MET A 1 341 ? 12.035 12.211 -20.098 1.00 89.44 341 MET A CA 1
ATOM 2661 C C . MET A 1 341 ? 13.261 11.344 -19.776 1.00 89.44 341 MET A C 1
ATOM 2663 O O . MET A 1 341 ? 14.279 11.439 -20.464 1.00 89.44 341 MET A O 1
ATOM 2667 N N . THR A 1 342 ? 13.184 10.472 -18.763 1.00 89.06 342 THR A N 1
ATOM 2668 C CA . THR A 1 342 ? 14.258 9.510 -18.458 1.00 89.06 342 THR A CA 1
ATOM 2669 C C . THR A 1 342 ? 14.500 8.560 -19.634 1.00 89.06 342 THR A C 1
ATOM 2671 O O . THR A 1 342 ? 15.650 8.284 -19.961 1.00 89.06 342 THR A O 1
ATOM 2674 N N . MET A 1 343 ? 13.445 8.102 -20.310 1.00 88.69 343 MET A N 1
ATOM 2675 C CA . MET A 1 343 ? 13.530 7.228 -21.482 1.00 88.69 343 MET A CA 1
ATOM 2676 C C . MET A 1 343 ? 14.171 7.936 -22.675 1.00 88.69 343 MET A C 1
ATOM 2678 O O . MET A 1 343 ? 15.073 7.377 -23.293 1.00 88.69 343 MET A O 1
ATOM 2682 N N . ALA A 1 344 ? 13.790 9.182 -22.956 1.00 89.69 344 ALA A N 1
ATOM 2683 C CA . ALA A 1 344 ? 14.431 9.992 -23.990 1.00 89.69 344 ALA A CA 1
ATOM 2684 C C . ALA A 1 344 ? 15.924 10.229 -23.687 1.00 89.69 344 ALA A C 1
ATOM 2686 O O . ALA A 1 344 ? 16.781 10.046 -24.550 1.00 89.69 344 ALA A O 1
ATOM 2687 N N . SER A 1 345 ? 16.262 10.564 -22.436 1.00 90.50 345 SER A N 1
ATOM 2688 C CA . SER A 1 345 ? 17.655 10.726 -21.991 1.00 90.50 345 SER A CA 1
ATOM 2689 C C . SER A 1 345 ? 18.459 9.428 -22.129 1.00 90.50 345 SER A C 1
ATOM 2691 O O . SER A 1 345 ? 19.578 9.430 -22.647 1.00 90.50 345 SER A O 1
ATOM 2693 N N . LEU A 1 346 ? 17.874 8.292 -21.735 1.00 88.75 346 LEU A N 1
ATOM 2694 C CA . LEU A 1 346 ? 18.470 6.973 -21.926 1.00 88.75 346 LEU A CA 1
ATOM 2695 C C . LEU A 1 346 ? 18.712 6.682 -23.409 1.00 88.75 346 LEU A C 1
ATOM 2697 O O . LEU A 1 346 ? 19.819 6.283 -23.764 1.00 88.75 346 LEU A O 1
ATOM 2701 N N . GLY A 1 347 ? 17.717 6.932 -24.263 1.00 88.38 347 GLY A N 1
ATOM 2702 C CA . GLY A 1 347 ? 17.829 6.817 -25.714 1.00 88.38 347 GLY A CA 1
ATOM 2703 C C . GLY A 1 347 ? 18.987 7.644 -26.275 1.00 88.38 347 GLY A C 1
ATOM 2704 O O . GLY A 1 347 ? 19.797 7.128 -27.041 1.00 88.38 347 GLY A O 1
ATOM 2705 N N . ASN A 1 348 ? 19.129 8.896 -25.838 1.00 88.75 348 ASN A N 1
ATOM 2706 C CA . ASN A 1 348 ? 20.220 9.772 -26.271 1.00 88.75 348 ASN A CA 1
ATOM 2707 C C . ASN A 1 348 ? 21.592 9.265 -25.805 1.00 88.75 348 ASN A C 1
ATOM 2709 O O . ASN A 1 348 ? 22.539 9.261 -26.583 1.00 88.75 348 ASN A O 1
ATOM 2713 N N . ARG A 1 349 ? 21.720 8.776 -24.565 1.00 88.56 349 ARG A N 1
ATOM 2714 C CA . ARG A 1 349 ? 22.988 8.193 -24.086 1.00 88.56 349 ARG A CA 1
ATOM 2715 C C . ARG A 1 349 ? 23.341 6.896 -24.807 1.00 88.56 349 ARG A C 1
ATOM 2717 O O . ARG A 1 349 ? 24.520 6.652 -25.053 1.00 88.56 349 ARG A O 1
ATOM 2724 N N . LEU A 1 350 ? 22.343 6.073 -25.136 1.00 85.81 350 LEU A N 1
ATOM 2725 C CA . LEU A 1 350 ? 22.522 4.880 -25.964 1.00 85.81 350 LEU A CA 1
ATOM 2726 C C . LEU A 1 350 ? 23.078 5.273 -27.335 1.00 85.81 350 LEU A C 1
ATOM 2728 O O . LEU A 1 350 ? 24.100 4.729 -27.749 1.00 85.81 350 LEU A O 1
ATOM 2732 N N . ALA A 1 351 ? 22.454 6.259 -27.984 1.00 85.56 351 ALA A N 1
ATOM 2733 C CA . ALA A 1 351 ? 22.916 6.820 -29.248 1.00 85.56 351 ALA A CA 1
ATOM 2734 C C . ALA A 1 351 ? 24.360 7.332 -29.145 1.00 85.56 351 ALA A C 1
ATOM 2736 O O . ALA A 1 351 ? 25.217 6.858 -29.880 1.00 85.56 351 ALA A O 1
ATOM 2737 N N . SER A 1 352 ? 24.674 8.203 -28.182 1.00 86.50 352 SER A N 1
ATOM 2738 C CA . SER A 1 352 ? 26.025 8.761 -28.024 1.00 86.50 352 SER A CA 1
ATOM 2739 C C . SER A 1 352 ? 27.090 7.708 -27.704 1.00 86.50 352 SER A C 1
ATOM 2741 O O . SER A 1 352 ? 28.206 7.791 -28.212 1.00 86.50 352 SER A O 1
ATOM 2743 N N . ASN A 1 353 ? 26.781 6.698 -26.881 1.00 85.44 353 ASN A N 1
ATOM 2744 C CA . ASN A 1 353 ? 27.726 5.612 -26.602 1.00 85.44 353 ASN A CA 1
ATOM 2745 C C . ASN A 1 353 ? 28.019 4.802 -27.868 1.00 85.44 353 ASN A C 1
ATOM 2747 O O . ASN A 1 353 ? 29.168 4.447 -28.134 1.00 85.44 353 ASN A O 1
ATOM 2751 N N . LEU A 1 354 ? 26.982 4.536 -28.662 1.00 82.38 354 LEU A N 1
ATOM 2752 C CA . LEU A 1 354 ? 27.147 3.877 -29.941 1.00 82.38 354 LEU A CA 1
ATOM 2753 C C . LEU A 1 354 ? 27.945 4.759 -30.912 1.00 82.38 354 LEU A C 1
ATOM 2755 O O . LEU A 1 354 ? 28.904 4.258 -31.483 1.00 82.38 354 LEU A O 1
ATOM 2759 N N . GLU A 1 355 ? 27.642 6.054 -31.047 1.00 83.06 355 GLU A N 1
ATOM 2760 C CA . GLU A 1 355 ? 28.420 7.000 -31.868 1.00 83.06 355 GLU A CA 1
ATOM 2761 C C . GLU A 1 355 ? 29.897 6.999 -31.491 1.00 83.06 355 GLU A C 1
ATOM 2763 O O . GLU A 1 355 ? 30.752 6.937 -32.370 1.00 83.06 355 GLU A O 1
ATOM 2768 N N . GLU A 1 356 ? 30.208 7.005 -30.197 1.00 85.44 356 GLU A N 1
ATOM 2769 C CA . GLU A 1 356 ? 31.582 6.965 -29.708 1.00 85.44 356 GLU A CA 1
ATOM 2770 C C . GLU A 1 356 ? 32.275 5.644 -30.055 1.00 85.44 356 GLU A C 1
ATOM 2772 O O . GLU A 1 356 ? 33.419 5.642 -30.519 1.00 85.44 356 GLU A O 1
ATOM 2777 N N . LYS A 1 357 ? 31.575 4.510 -29.917 1.00 83.31 357 LYS A N 1
ATOM 2778 C CA . LYS A 1 357 ? 32.084 3.207 -30.369 1.00 83.31 357 LYS A CA 1
ATOM 2779 C C . LYS A 1 357 ? 32.324 3.189 -31.873 1.00 83.31 357 LYS A C 1
ATOM 2781 O O . LYS A 1 357 ? 33.328 2.642 -32.311 1.00 83.31 357 LYS A O 1
ATOM 2786 N N . ILE A 1 358 ? 31.460 3.822 -32.666 1.00 79.94 358 ILE A N 1
ATOM 2787 C CA . ILE A 1 358 ? 31.669 3.959 -34.111 1.00 79.94 358 ILE A CA 1
ATOM 2788 C C . ILE A 1 358 ? 32.871 4.856 -34.402 1.00 79.94 358 ILE A C 1
ATOM 2790 O O . ILE A 1 358 ? 33.723 4.513 -35.217 1.00 79.94 358 ILE A O 1
ATOM 2794 N N . ARG A 1 359 ? 32.976 5.996 -33.724 1.00 81.69 359 ARG A N 1
ATOM 2795 C CA . ARG A 1 359 ? 34.053 6.967 -33.922 1.00 81.69 359 ARG A CA 1
ATOM 2796 C C . ARG A 1 359 ? 35.425 6.383 -33.590 1.00 81.69 359 ARG A C 1
ATOM 2798 O O . ARG A 1 359 ? 36.392 6.695 -34.275 1.00 81.69 359 ARG A O 1
ATOM 2805 N N . THR A 1 360 ? 35.499 5.564 -32.545 1.00 82.75 360 THR A N 1
ATOM 2806 C CA . THR A 1 360 ? 36.738 4.927 -32.070 1.00 82.75 360 THR A CA 1
ATOM 2807 C C . THR A 1 360 ? 37.028 3.588 -32.741 1.00 82.75 360 THR A C 1
ATOM 2809 O O . THR A 1 360 ? 38.150 3.089 -32.649 1.00 82.75 360 THR A O 1
ATOM 2812 N N . SER A 1 361 ? 36.050 3.003 -33.436 1.00 78.88 361 SER A N 1
ATOM 2813 C CA . SER A 1 361 ? 36.244 1.744 -34.147 1.00 78.88 361 SER A CA 1
ATOM 2814 C C . SER A 1 361 ? 37.231 1.890 -35.309 1.00 78.88 361 SER A C 1
ATOM 2816 O O . SER A 1 361 ? 37.166 2.813 -36.120 1.00 78.88 361 SER A O 1
ATOM 2818 N N . THR A 1 362 ? 38.171 0.952 -35.383 1.00 78.50 362 THR A N 1
ATOM 2819 C CA . THR A 1 362 ? 39.154 0.843 -36.465 1.00 78.50 362 THR A CA 1
ATOM 2820 C C . THR A 1 362 ? 38.591 0.046 -37.645 1.00 78.50 362 THR A C 1
ATOM 2822 O O . THR A 1 362 ? 37.555 -0.612 -37.538 1.00 78.50 362 THR A O 1
ATOM 2825 N N . TRP A 1 363 ? 39.312 0.030 -38.772 1.00 65.94 363 TRP A N 1
ATOM 2826 C CA . TRP A 1 363 ? 38.987 -0.796 -39.947 1.00 65.94 363 TRP A CA 1
ATOM 2827 C C . TRP A 1 363 ? 38.737 -2.276 -39.613 1.00 65.94 363 TRP A C 1
ATOM 2829 O O . TRP A 1 363 ? 37.820 -2.886 -40.160 1.00 65.94 363 TRP A O 1
ATOM 2839 N N . SER A 1 364 ? 39.483 -2.841 -38.660 1.00 65.62 364 SER A N 1
ATOM 2840 C CA . SER A 1 364 ? 39.292 -4.227 -38.210 1.00 65.62 364 SER A CA 1
ATOM 2841 C C . SER A 1 364 ? 37.954 -4.464 -37.492 1.00 65.62 364 SER A C 1
ATOM 2843 O O . SER A 1 364 ? 37.520 -5.603 -37.351 1.00 65.62 364 SER A O 1
ATOM 2845 N N . SER A 1 365 ? 37.259 -3.400 -37.080 1.00 70.50 365 SER A N 1
ATOM 2846 C CA . SER A 1 365 ? 35.976 -3.447 -36.367 1.00 70.50 365 SER A CA 1
ATOM 2847 C C . SER A 1 365 ? 34.762 -3.177 -37.267 1.00 70.50 365 SER A C 1
ATOM 2849 O O . SER A 1 365 ? 33.624 -3.234 -36.799 1.00 70.50 365 SER A O 1
ATOM 2851 N N . VAL A 1 366 ? 34.955 -2.933 -38.568 1.00 69.88 366 VAL A N 1
ATOM 2852 C CA . VAL A 1 366 ? 33.865 -2.658 -39.528 1.00 69.88 366 VAL A CA 1
ATOM 2853 C C . VAL A 1 366 ? 32.844 -3.795 -39.570 1.00 69.88 366 VAL A C 1
ATOM 2855 O O . VAL A 1 366 ? 31.646 -3.548 -39.676 1.00 69.88 366 VAL A O 1
ATOM 2858 N N . GLY A 1 367 ? 33.275 -5.047 -39.400 1.00 70.88 367 GLY A N 1
ATOM 2859 C CA . GLY A 1 367 ? 32.357 -6.186 -39.313 1.00 70.88 367 GLY A CA 1
ATOM 2860 C C . GLY A 1 367 ? 31.355 -6.079 -38.153 1.00 70.88 367 GLY A C 1
ATOM 2861 O O . GLY A 1 367 ? 30.236 -6.582 -38.264 1.00 70.88 367 GLY A O 1
ATOM 2862 N N . VAL A 1 368 ? 31.726 -5.401 -37.062 1.00 70.44 368 VAL A N 1
ATOM 2863 C CA . VAL A 1 368 ? 30.845 -5.111 -35.920 1.00 70.44 368 VAL A CA 1
ATOM 2864 C C . VAL A 1 368 ? 29.895 -3.964 -36.262 1.00 70.44 368 VAL A C 1
ATOM 2866 O O . VAL A 1 368 ? 28.686 -4.116 -36.092 1.00 70.44 368 VAL A O 1
ATOM 2869 N N . LEU A 1 369 ? 30.414 -2.870 -36.836 1.00 69.06 369 LEU A N 1
ATOM 2870 C CA . LEU A 1 369 ? 29.607 -1.732 -37.308 1.00 69.06 369 LEU A CA 1
ATOM 2871 C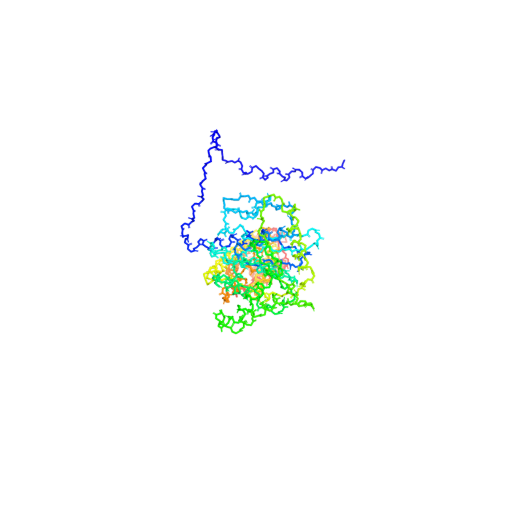 C . LEU A 1 369 ? 28.493 -2.163 -38.256 1.00 69.06 369 LEU A C 1
ATOM 2873 O O . LEU A 1 369 ? 27.372 -1.673 -38.187 1.00 69.06 369 LEU A O 1
ATOM 2877 N N . MET A 1 370 ? 28.797 -3.128 -39.114 1.00 70.44 370 MET A N 1
ATOM 2878 C CA . MET A 1 370 ? 27.882 -3.603 -40.139 1.00 70.44 370 MET A CA 1
ATOM 2879 C C . MET A 1 370 ? 26.792 -4.542 -39.591 1.00 70.44 370 MET A C 1
ATOM 2881 O O . MET A 1 370 ? 25.768 -4.735 -40.240 1.00 70.44 370 MET A O 1
ATOM 2885 N N . LYS A 1 371 ? 26.966 -5.115 -38.391 1.00 77.88 371 LYS A N 1
ATOM 2886 C CA . LYS A 1 371 ? 25.920 -5.892 -37.692 1.00 77.88 371 LYS A CA 1
ATOM 2887 C C . LYS A 1 371 ? 25.009 -5.010 -36.841 1.00 77.88 371 LYS A C 1
ATOM 2889 O O . LYS A 1 371 ? 23.885 -5.411 -36.539 1.00 77.88 371 LYS A O 1
ATOM 2894 N N . MET A 1 372 ? 25.475 -3.818 -36.477 1.00 74.00 372 MET A N 1
ATOM 2895 C CA . MET A 1 372 ? 24.765 -2.901 -35.587 1.00 74.00 372 MET A CA 1
ATOM 2896 C C . MET A 1 372 ? 23.357 -2.513 -36.052 1.00 74.00 372 MET A C 1
ATOM 2898 O O . MET A 1 372 ? 22.469 -2.533 -35.210 1.00 74.00 372 MET A O 1
ATOM 2902 N N . PRO A 1 373 ? 23.074 -2.269 -37.344 1.00 76.75 373 PRO A N 1
ATOM 2903 C CA . PRO A 1 373 ? 21.722 -1.926 -37.792 1.00 76.75 373 PRO A CA 1
ATOM 2904 C C . PRO A 1 373 ? 20.723 -3.038 -37.505 1.00 76.75 373 PRO A C 1
ATOM 2906 O O . PRO A 1 373 ? 19.640 -2.778 -36.999 1.00 76.75 373 PRO A O 1
ATOM 2909 N N . LYS A 1 374 ? 21.116 -4.296 -37.743 1.00 79.62 374 LYS A N 1
ATOM 2910 C CA . LYS A 1 374 ? 20.265 -5.452 -37.450 1.00 79.62 374 LYS A CA 1
ATOM 2911 C C . LYS A 1 374 ? 20.048 -5.620 -35.949 1.00 79.62 374 LYS A C 1
ATOM 2913 O O . LYS A 1 374 ? 18.955 -5.977 -35.523 1.00 79.62 374 LYS A O 1
ATOM 2918 N N . VAL A 1 375 ? 21.079 -5.349 -35.148 1.00 79.25 375 VAL A N 1
ATOM 2919 C CA . VAL A 1 375 ? 20.968 -5.343 -33.684 1.00 79.25 375 VAL A CA 1
ATOM 2920 C C . VAL A 1 375 ? 19.993 -4.252 -33.231 1.00 79.25 375 VAL A C 1
ATOM 2922 O O . VAL A 1 375 ? 19.091 -4.552 -32.456 1.00 79.25 375 VAL A O 1
ATOM 2925 N N . LEU A 1 376 ? 20.100 -3.031 -33.764 1.00 79.06 376 LEU A N 1
ATOM 2926 C CA . LEU A 1 376 ? 19.190 -1.924 -33.459 1.00 79.06 376 LEU A CA 1
ATOM 2927 C C . LEU A 1 376 ? 17.756 -2.204 -33.908 1.00 79.06 376 LEU A C 1
ATOM 2929 O O . LEU A 1 376 ? 16.830 -1.972 -33.144 1.00 79.06 376 LEU A O 1
ATOM 2933 N N . GLU A 1 377 ? 17.560 -2.742 -35.108 1.00 83.19 377 GLU A N 1
ATOM 2934 C CA . GLU A 1 377 ? 16.244 -3.126 -35.625 1.00 83.19 377 GLU A CA 1
ATOM 2935 C C . GLU A 1 377 ? 15.588 -4.186 -34.728 1.00 83.19 377 GLU A C 1
ATOM 2937 O O . GLU A 1 377 ? 14.427 -4.048 -34.338 1.00 83.19 377 GLU A O 1
ATOM 2942 N N . ASN A 1 378 ? 16.345 -5.215 -34.330 1.00 84.12 378 ASN A N 1
ATOM 2943 C CA . ASN A 1 378 ? 15.863 -6.239 -33.405 1.00 84.12 378 ASN A CA 1
ATOM 2944 C C . ASN A 1 378 ? 15.533 -5.637 -32.030 1.00 84.12 378 ASN A C 1
ATOM 2946 O O . ASN A 1 378 ? 14.516 -5.991 -31.435 1.00 84.12 378 ASN A O 1
ATOM 2950 N N . MET A 1 379 ? 16.356 -4.708 -31.535 1.00 82.38 379 MET A N 1
ATOM 2951 C CA . MET A 1 379 ? 16.104 -3.990 -30.282 1.00 82.38 379 MET A CA 1
ATOM 2952 C C . MET A 1 379 ? 14.819 -3.163 -30.358 1.00 82.38 379 MET A C 1
ATOM 2954 O O . MET A 1 379 ? 13.974 -3.282 -29.476 1.00 82.38 379 MET A O 1
ATOM 2958 N N . LEU A 1 380 ? 14.643 -2.375 -31.420 1.00 84.94 380 LEU A N 1
ATOM 2959 C CA . LEU A 1 380 ? 13.447 -1.565 -31.651 1.00 84.94 380 LEU A CA 1
ATOM 2960 C C . LEU A 1 380 ? 12.196 -2.438 -31.737 1.00 84.94 380 LEU A C 1
ATOM 2962 O O . LEU A 1 380 ? 11.206 -2.139 -31.079 1.00 84.94 380 LEU A O 1
ATOM 2966 N N . THR A 1 381 ? 12.271 -3.542 -32.482 1.00 87.00 381 THR A N 1
ATOM 2967 C CA . THR A 1 381 ? 11.173 -4.511 -32.623 1.00 87.00 381 THR A CA 1
ATOM 2968 C C . THR A 1 381 ? 10.827 -5.163 -31.285 1.00 87.00 381 THR A C 1
ATOM 2970 O O . THR A 1 381 ? 9.659 -5.357 -30.956 1.00 87.00 381 THR A O 1
ATOM 2973 N N . THR A 1 382 ? 11.838 -5.480 -30.475 1.00 87.81 382 THR A N 1
ATOM 2974 C CA . THR A 1 382 ? 11.608 -6.051 -29.144 1.00 87.81 382 THR A CA 1
ATOM 2975 C C . THR A 1 382 ? 10.914 -5.022 -28.252 1.00 87.81 382 THR A C 1
ATOM 2977 O O . THR A 1 382 ? 9.870 -5.332 -27.687 1.00 87.81 382 THR A O 1
ATOM 2980 N N . LEU A 1 383 ? 11.412 -3.780 -28.202 1.00 86.19 383 LEU A N 1
ATOM 2981 C CA . LEU A 1 383 ? 10.833 -2.697 -27.395 1.00 86.19 383 LEU A CA 1
ATOM 2982 C C . LEU A 1 383 ? 9.404 -2.313 -27.820 1.00 86.19 383 LEU A C 1
ATOM 2984 O O . LEU A 1 383 ? 8.602 -1.963 -26.959 1.00 86.19 383 LEU A O 1
ATOM 2988 N N . THR A 1 384 ? 9.058 -2.384 -29.110 1.00 84.50 384 THR A N 1
ATOM 2989 C CA . THR A 1 384 ? 7.682 -2.130 -29.585 1.00 84.50 384 THR A CA 1
ATOM 2990 C C . THR A 1 384 ? 6.728 -3.270 -29.252 1.00 84.50 384 THR A C 1
ATOM 2992 O O . THR A 1 384 ? 5.543 -3.034 -29.035 1.00 84.50 384 THR A O 1
ATOM 2995 N N . SER A 1 385 ? 7.229 -4.506 -29.215 1.00 86.25 385 SER A N 1
ATOM 2996 C CA . SER A 1 385 ? 6.416 -5.694 -28.933 1.00 86.25 385 SER A CA 1
ATOM 2997 C C . SER A 1 385 ? 6.163 -5.934 -27.440 1.00 86.25 385 SER A C 1
ATOM 2999 O O . SER A 1 385 ? 5.278 -6.713 -27.084 1.00 86.25 385 SER A O 1
ATOM 3001 N N . THR A 1 386 ? 6.918 -5.284 -26.545 1.00 86.81 386 THR A N 1
ATOM 3002 C CA . THR A 1 386 ? 6.749 -5.474 -25.100 1.00 86.81 386 THR A CA 1
ATOM 3003 C C . THR A 1 386 ? 5.471 -4.820 -24.588 1.00 86.81 386 THR A C 1
ATOM 3005 O O . THR A 1 386 ? 5.317 -3.604 -24.628 1.00 86.81 386 THR A O 1
ATOM 3008 N N . THR A 1 387 ? 4.584 -5.636 -24.023 1.00 82.69 387 THR A N 1
ATOM 3009 C CA . THR A 1 387 ? 3.321 -5.198 -23.403 1.00 82.69 387 THR A CA 1
ATOM 3010 C C . THR A 1 387 ? 3.400 -5.090 -21.882 1.00 82.69 387 THR A C 1
ATOM 3012 O O . THR A 1 387 ? 2.478 -4.583 -21.249 1.00 82.69 387 THR A O 1
ATOM 3015 N N . THR A 1 388 ? 4.493 -5.566 -21.274 1.00 83.69 388 THR A N 1
ATOM 3016 C CA . THR A 1 388 ? 4.699 -5.548 -19.819 1.00 83.69 388 THR A CA 1
ATOM 3017 C C . THR A 1 388 ? 5.962 -4.779 -19.459 1.00 83.69 388 THR A C 1
ATOM 3019 O O . THR A 1 388 ? 6.968 -4.851 -20.171 1.00 83.69 388 THR A O 1
ATOM 3022 N N . LEU A 1 389 ? 5.937 -4.053 -18.334 1.00 82.19 389 LEU A N 1
ATOM 3023 C CA . LEU A 1 389 ? 7.097 -3.257 -17.942 1.00 82.19 389 LEU A CA 1
ATOM 3024 C C . LEU A 1 389 ? 8.287 -4.141 -17.589 1.00 82.19 389 LEU A C 1
ATOM 3026 O O . LEU A 1 389 ? 9.426 -3.780 -17.872 1.00 82.19 389 LEU A O 1
ATOM 3030 N N . GLN A 1 390 ? 8.034 -5.305 -16.991 1.00 83.75 390 GLN A N 1
ATOM 3031 C CA . GLN A 1 390 ? 9.089 -6.262 -16.689 1.00 83.75 390 GLN A CA 1
ATOM 3032 C C . GLN A 1 390 ? 9.838 -6.661 -17.964 1.00 83.75 390 GLN A C 1
ATOM 3034 O O . GLN A 1 390 ? 11.058 -6.537 -18.001 1.00 83.75 390 GLN A O 1
ATOM 3039 N N . ALA A 1 391 ? 9.127 -7.061 -19.023 1.00 87.50 391 ALA A N 1
ATOM 3040 C CA . ALA A 1 391 ? 9.763 -7.415 -20.290 1.00 87.50 391 ALA A CA 1
ATOM 3041 C C . ALA A 1 391 ? 10.495 -6.217 -20.918 1.00 87.50 391 ALA A C 1
ATOM 3043 O O . ALA A 1 391 ? 11.622 -6.365 -21.392 1.00 87.50 391 ALA A O 1
ATOM 3044 N N . PHE A 1 392 ? 9.901 -5.022 -20.858 1.00 88.44 392 PHE A N 1
ATOM 3045 C CA . PHE A 1 392 ? 10.528 -3.787 -21.336 1.00 88.44 392 PHE A CA 1
ATOM 3046 C C . PHE A 1 392 ? 11.831 -3.472 -20.582 1.00 88.44 392 PHE A C 1
ATOM 3048 O O . PHE A 1 392 ? 12.875 -3.251 -21.192 1.00 88.44 392 PHE A O 1
ATOM 3055 N N . THR A 1 393 ? 11.813 -3.536 -19.251 1.00 87.00 393 THR A N 1
ATOM 3056 C CA . THR A 1 393 ? 12.977 -3.248 -18.401 1.00 87.00 393 THR A CA 1
ATOM 3057 C C . THR A 1 393 ? 14.070 -4.299 -18.556 1.00 87.00 393 THR A C 1
ATOM 3059 O O . THR A 1 393 ? 15.239 -3.935 -18.633 1.00 87.00 393 THR A O 1
ATOM 3062 N N . GLU A 1 394 ? 13.734 -5.588 -18.649 1.00 88.50 394 GLU A N 1
ATOM 3063 C CA . GLU A 1 394 ? 14.733 -6.638 -18.898 1.00 88.50 394 GLU A CA 1
ATOM 3064 C C . GLU A 1 394 ? 15.360 -6.518 -20.294 1.00 88.50 394 GLU A C 1
ATOM 3066 O O . GLU A 1 394 ? 16.571 -6.703 -20.453 1.00 88.50 394 GLU A O 1
ATOM 3071 N N . THR A 1 395 ? 14.574 -6.106 -21.293 1.00 88.75 395 THR A N 1
ATOM 3072 C CA . THR A 1 395 ? 15.090 -5.786 -22.632 1.00 88.75 395 THR A CA 1
ATOM 3073 C C . THR A 1 395 ? 16.085 -4.629 -22.554 1.00 88.75 395 THR A C 1
ATOM 3075 O O . THR A 1 395 ? 17.206 -4.745 -23.051 1.00 88.75 395 THR A O 1
ATOM 3078 N N . LEU A 1 396 ? 15.737 -3.541 -21.857 1.00 87.94 396 LEU A N 1
ATOM 3079 C CA . LEU A 1 396 ? 16.640 -2.405 -21.661 1.00 87.94 396 LEU A CA 1
ATOM 3080 C C . LEU A 1 396 ? 17.903 -2.780 -20.884 1.00 87.94 396 LEU A C 1
ATOM 3082 O O . LEU A 1 396 ? 18.991 -2.387 -21.289 1.00 87.94 396 LEU A O 1
ATOM 3086 N N . LYS A 1 397 ? 17.802 -3.577 -19.817 1.00 89.75 397 LYS A N 1
ATOM 3087 C CA . LYS A 1 397 ? 18.978 -4.071 -19.079 1.00 89.75 397 LYS A CA 1
ATOM 3088 C C . LYS A 1 397 ? 19.906 -4.879 -19.973 1.00 89.75 397 LYS A C 1
ATOM 3090 O O . LYS A 1 397 ? 21.118 -4.677 -19.941 1.00 89.75 397 LYS A O 1
ATOM 3095 N N . THR A 1 398 ? 19.335 -5.764 -20.788 1.00 87.88 398 THR A N 1
ATOM 3096 C CA . THR A 1 398 ? 20.087 -6.559 -21.761 1.00 87.88 398 THR A CA 1
ATOM 3097 C C . THR A 1 398 ? 20.841 -5.638 -22.712 1.00 87.88 398 THR A C 1
ATOM 3099 O O . THR A 1 398 ? 22.048 -5.792 -22.881 1.00 87.88 398 THR A O 1
ATOM 3102 N N . ILE A 1 399 ? 20.172 -4.624 -23.261 1.00 84.94 399 ILE A N 1
ATOM 3103 C CA . ILE A 1 399 ? 20.780 -3.628 -24.151 1.00 84.94 399 ILE A CA 1
ATOM 3104 C C . ILE A 1 399 ? 21.925 -2.882 -23.453 1.00 84.94 399 ILE A C 1
ATOM 3106 O O . ILE A 1 399 ? 23.047 -2.850 -23.955 1.00 84.94 399 ILE A O 1
ATOM 3110 N N . VAL A 1 400 ? 21.656 -2.316 -22.277 1.00 87.38 400 VAL A N 1
ATOM 3111 C CA . VAL A 1 400 ? 22.611 -1.540 -21.469 1.00 87.38 400 VAL A CA 1
ATOM 3112 C C . VAL A 1 400 ? 23.853 -2.374 -21.135 1.00 87.38 400 VAL A C 1
ATOM 3114 O O . VAL A 1 400 ? 24.974 -1.874 -21.234 1.00 87.38 400 VAL A O 1
ATOM 3117 N N . SER A 1 401 ? 23.670 -3.661 -20.821 1.00 86.38 401 SER A N 1
ATOM 3118 C CA . SER A 1 401 ? 24.756 -4.610 -20.555 1.00 86.38 401 SER A CA 1
ATOM 3119 C C . SER A 1 401 ? 25.594 -4.912 -21.801 1.00 86.38 401 SER A C 1
ATOM 3121 O O . SER A 1 401 ? 26.820 -4.804 -21.746 1.00 86.38 401 SER A O 1
ATOM 3123 N N . HIS A 1 402 ? 24.963 -5.206 -22.945 1.00 82.81 402 HIS A N 1
ATOM 3124 C CA . HIS A 1 402 ? 25.675 -5.444 -24.210 1.00 82.81 402 HIS A CA 1
ATOM 3125 C C . HIS A 1 402 ? 26.477 -4.219 -24.658 1.00 82.81 402 HIS A C 1
ATOM 3127 O O . HIS A 1 402 ? 27.557 -4.340 -25.239 1.00 82.81 402 HIS A O 1
ATOM 3133 N N . LEU A 1 403 ? 25.970 -3.024 -24.360 1.00 82.00 403 LEU A N 1
ATOM 3134 C CA . LEU A 1 403 ? 26.646 -1.771 -24.665 1.00 82.00 403 LEU A CA 1
ATOM 3135 C C . LEU A 1 403 ? 27.669 -1.358 -23.605 1.00 82.00 403 LEU A C 1
ATOM 3137 O O . LEU A 1 403 ? 28.363 -0.368 -23.826 1.00 82.00 403 LEU A O 1
ATOM 3141 N N . GLN A 1 404 ? 27.851 -2.138 -22.534 1.00 86.38 404 GLN A N 1
ATOM 3142 C CA . GLN A 1 404 ? 28.804 -1.856 -21.454 1.00 86.38 404 GLN A CA 1
ATOM 3143 C C . GLN A 1 404 ? 28.616 -0.447 -20.868 1.00 86.38 404 GLN A C 1
ATOM 3145 O O . GLN A 1 404 ? 29.579 0.261 -20.575 1.00 86.38 404 GLN A O 1
ATOM 3150 N N . MET A 1 405 ? 27.365 -0.006 -20.742 1.00 81.81 405 MET A N 1
ATOM 3151 C CA . MET A 1 405 ? 27.060 1.289 -20.140 1.00 81.81 405 MET A CA 1
ATOM 3152 C C . MET A 1 405 ? 27.283 1.247 -18.622 1.00 81.81 405 MET A C 1
ATOM 3154 O O . MET A 1 405 ? 27.135 0.206 -17.984 1.00 81.81 405 MET A O 1
ATOM 3158 N N . GLY A 1 406 ? 27.651 2.391 -18.037 1.00 84.06 406 GLY A N 1
ATOM 3159 C CA . GLY A 1 406 ? 27.994 2.489 -16.615 1.00 84.06 406 GLY A CA 1
ATOM 3160 C C . GLY A 1 406 ? 26.830 2.198 -15.655 1.00 84.06 406 GLY A C 1
ATOM 3161 O O . GLY A 1 406 ? 25.657 2.324 -16.016 1.00 84.06 406 GLY A O 1
ATOM 3162 N N . GLN A 1 407 ? 27.176 1.880 -14.400 1.00 82.88 407 GLN A N 1
ATOM 3163 C CA . GLN A 1 407 ? 26.268 1.479 -13.310 1.00 82.88 407 GLN A CA 1
ATOM 3164 C C . GLN A 1 407 ? 25.065 2.418 -13.101 1.00 82.88 407 GLN A C 1
ATOM 3166 O O . GLN A 1 407 ? 23.961 1.941 -12.843 1.00 82.88 407 GLN A O 1
ATOM 3171 N N . SER A 1 408 ? 25.249 3.728 -13.291 1.00 82.94 408 SER A N 1
ATOM 3172 C CA . SER A 1 408 ? 24.180 4.736 -13.184 1.00 82.94 408 SER A CA 1
ATOM 3173 C C . SER A 1 408 ? 22.965 4.422 -14.073 1.00 82.94 408 SER A C 1
ATOM 3175 O O . SER A 1 408 ? 21.831 4.678 -13.678 1.00 82.94 408 SER A O 1
ATOM 3177 N N . THR A 1 409 ? 23.168 3.788 -15.232 1.00 83.19 409 THR A N 1
ATOM 3178 C CA . THR A 1 409 ? 22.064 3.412 -16.129 1.00 83.19 409 THR A CA 1
ATOM 3179 C C . THR A 1 409 ? 21.221 2.276 -15.544 1.00 83.19 409 THR A C 1
ATOM 3181 O O . THR A 1 409 ? 19.998 2.273 -15.656 1.00 83.19 409 THR A O 1
ATOM 3184 N N . THR A 1 410 ? 21.864 1.316 -14.877 1.00 81.94 410 THR A N 1
ATOM 3185 C CA . THR A 1 410 ? 21.185 0.195 -14.213 1.00 81.94 410 THR A CA 1
ATOM 3186 C C . THR A 1 410 ? 20.343 0.672 -13.030 1.00 81.94 410 THR A C 1
ATOM 3188 O O . THR A 1 410 ? 19.238 0.173 -12.819 1.00 81.94 410 THR A O 1
ATOM 3191 N N . GLU A 1 411 ? 20.837 1.662 -12.282 1.00 84.44 411 GLU A N 1
ATOM 3192 C CA . GLU A 1 411 ? 20.112 2.283 -11.167 1.00 84.44 411 GLU A CA 1
ATOM 3193 C C . GLU A 1 411 ? 18.856 3.022 -11.652 1.00 84.44 411 GLU A C 1
ATOM 3195 O O . GLU A 1 411 ? 17.780 2.852 -11.078 1.00 84.44 411 GLU A O 1
ATOM 3200 N N . GLU A 1 412 ? 18.939 3.755 -12.765 1.00 85.25 412 GLU A N 1
ATOM 3201 C CA . GLU A 1 412 ? 17.766 4.397 -13.373 1.00 85.25 412 GLU A CA 1
ATOM 3202 C C . GLU A 1 412 ? 16.698 3.386 -13.815 1.00 85.25 412 GLU A C 1
ATOM 3204 O O . GLU A 1 412 ? 15.506 3.617 -13.604 1.00 85.25 412 GLU A O 1
ATOM 3209 N N . LEU A 1 413 ? 17.102 2.233 -14.360 1.00 85.69 413 LEU A N 1
ATOM 3210 C CA . LEU A 1 413 ? 16.170 1.156 -14.715 1.00 85.69 413 LEU A CA 1
ATOM 3211 C C . LEU A 1 413 ? 15.495 0.533 -13.482 1.00 85.69 413 LEU A C 1
ATOM 3213 O O . LEU A 1 413 ? 14.337 0.121 -13.558 1.00 85.69 413 LEU A O 1
ATOM 3217 N N . ALA A 1 414 ? 16.175 0.488 -12.331 1.00 84.00 414 ALA A N 1
ATOM 3218 C CA . ALA A 1 414 ? 15.567 0.034 -11.080 1.00 84.00 414 ALA A CA 1
ATOM 3219 C C . ALA A 1 414 ? 14.474 1.003 -10.588 1.00 84.00 414 ALA A C 1
ATOM 3221 O O . ALA A 1 414 ? 13.424 0.558 -10.112 1.00 84.00 414 ALA A O 1
ATOM 3222 N N . ILE A 1 415 ? 14.671 2.315 -10.777 1.00 81.56 415 ILE A N 1
ATOM 3223 C CA . ILE A 1 415 ? 13.686 3.352 -10.427 1.00 81.56 415 ILE A CA 1
ATOM 3224 C C . ILE A 1 415 ? 12.383 3.186 -11.230 1.00 81.56 415 ILE A C 1
ATOM 3226 O O . ILE A 1 415 ? 11.304 3.456 -10.701 1.00 81.56 415 ILE A O 1
ATOM 3230 N N . LEU A 1 416 ? 12.439 2.701 -12.476 1.00 83.31 416 LEU A N 1
ATOM 3231 C CA . LEU A 1 416 ? 11.239 2.483 -13.301 1.00 83.31 416 LEU A CA 1
ATOM 3232 C C . LEU A 1 416 ? 10.292 1.452 -12.700 1.00 83.31 416 LEU A C 1
ATOM 3234 O O . LEU A 1 416 ? 9.088 1.691 -12.633 1.00 83.31 416 LEU A O 1
ATOM 3238 N N . LYS A 1 417 ? 10.837 0.335 -12.211 1.00 81.00 417 LYS A N 1
ATOM 3239 C CA . LYS A 1 417 ? 10.041 -0.717 -11.570 1.00 81.00 417 LYS A CA 1
ATOM 3240 C C . LYS A 1 417 ? 9.327 -0.195 -10.320 1.00 81.00 417 LYS A C 1
ATOM 3242 O O . LYS A 1 417 ? 8.163 -0.521 -10.089 1.00 81.00 417 LYS A O 1
ATOM 3247 N N . GLN A 1 418 ? 10.006 0.641 -9.530 1.00 80.19 418 GLN A N 1
ATOM 3248 C CA . GLN A 1 418 ? 9.383 1.302 -8.382 1.00 80.19 418 GLN A CA 1
ATOM 3249 C C . GLN A 1 418 ? 8.236 2.215 -8.838 1.00 80.19 418 GLN A C 1
ATOM 3251 O O . GLN A 1 418 ? 7.123 2.103 -8.327 1.00 80.19 418 GLN A O 1
ATOM 3256 N N . ARG A 1 419 ? 8.478 3.069 -9.842 1.00 83.75 419 ARG A N 1
ATOM 3257 C CA . ARG A 1 419 ? 7.476 4.019 -10.349 1.00 83.75 419 ARG A CA 1
ATOM 3258 C C . ARG A 1 419 ? 6.257 3.341 -10.970 1.00 83.75 419 ARG A C 1
ATOM 3260 O O . ARG A 1 419 ? 5.164 3.877 -10.852 1.00 83.75 419 ARG A O 1
ATOM 3267 N N . GLU A 1 420 ? 6.403 2.168 -11.580 1.00 82.12 420 GLU A N 1
ATOM 3268 C CA . GLU A 1 420 ? 5.270 1.392 -12.109 1.00 82.12 420 GLU A CA 1
ATOM 3269 C C . GLU A 1 420 ? 4.280 0.994 -11.028 1.00 82.12 420 GLU A C 1
ATOM 3271 O O . GLU A 1 420 ? 3.071 1.115 -11.210 1.00 82.12 420 GLU A O 1
ATOM 3276 N N . THR A 1 421 ? 4.801 0.514 -9.900 1.00 80.06 421 THR A N 1
ATOM 3277 C CA . THR A 1 421 ? 3.968 0.096 -8.773 1.00 80.06 421 THR A CA 1
ATOM 3278 C C . THR A 1 421 ? 3.181 1.296 -8.256 1.00 80.06 421 THR A C 1
ATOM 3280 O O . THR A 1 421 ? 1.970 1.204 -8.067 1.00 80.06 421 THR A O 1
ATOM 3283 N N . THR A 1 422 ? 3.843 2.452 -8.135 1.00 83.31 422 THR A N 1
ATOM 3284 C CA . THR A 1 422 ? 3.188 3.718 -7.792 1.00 83.31 422 THR A CA 1
ATOM 3285 C C . THR A 1 422 ? 2.142 4.123 -8.836 1.00 83.31 422 THR A C 1
ATOM 3287 O O . THR A 1 422 ? 1.028 4.460 -8.459 1.00 83.31 422 THR A O 1
ATOM 3290 N N . LEU A 1 423 ? 2.442 4.052 -10.137 1.00 85.44 423 LEU A N 1
ATOM 3291 C CA . LEU A 1 423 ? 1.508 4.419 -11.209 1.00 85.44 423 LEU A CA 1
ATOM 3292 C C . LEU A 1 423 ? 0.256 3.540 -11.231 1.00 85.44 423 LEU A C 1
ATOM 3294 O O . LEU A 1 423 ? -0.847 4.073 -11.299 1.00 85.44 423 LEU A O 1
ATOM 3298 N N . LYS A 1 424 ? 0.409 2.213 -11.127 1.00 84.56 424 LYS A N 1
ATOM 3299 C CA . LYS A 1 424 ? -0.726 1.276 -11.038 1.00 84.56 424 LYS A CA 1
ATOM 3300 C C . LYS A 1 424 ? -1.629 1.624 -9.865 1.00 84.56 424 LYS A C 1
ATOM 3302 O O . LYS A 1 424 ? -2.848 1.638 -10.000 1.00 84.56 424 LYS A O 1
ATOM 3307 N N . PHE A 1 425 ? -1.013 1.949 -8.736 1.00 85.06 425 PHE A N 1
ATOM 3308 C CA . PHE A 1 425 ? -1.736 2.324 -7.539 1.00 85.06 425 PHE A CA 1
ATOM 3309 C C . PHE A 1 425 ? -2.481 3.661 -7.697 1.00 85.06 425 PHE A C 1
ATOM 3311 O O . PHE A 1 425 ? -3.668 3.756 -7.392 1.00 85.06 425 PHE A O 1
ATOM 3318 N N . LEU A 1 426 ? -1.830 4.688 -8.251 1.00 88.88 426 LEU A N 1
ATOM 3319 C CA . LEU A 1 426 ? -2.485 5.961 -8.569 1.00 88.88 426 LEU A CA 1
ATOM 3320 C C . LEU A 1 426 ? -3.630 5.777 -9.583 1.00 88.88 426 LEU A C 1
ATOM 3322 O O . LEU A 1 426 ? -4.604 6.533 -9.547 1.00 88.88 426 LEU A O 1
ATOM 3326 N N . ALA A 1 427 ? -3.537 4.777 -10.470 1.00 87.56 427 ALA A N 1
ATOM 3327 C CA . ALA A 1 427 ? -4.566 4.467 -11.467 1.00 87.56 427 ALA A CA 1
ATOM 3328 C C . ALA A 1 427 ? -5.827 3.966 -10.769 1.00 87.56 427 ALA A C 1
ATOM 3330 O O . ALA A 1 427 ? -6.924 4.469 -11.003 1.00 87.56 427 ALA A O 1
ATOM 3331 N N . GLU A 1 428 ? -5.638 3.028 -9.837 1.00 88.44 428 GLU A N 1
ATOM 3332 C CA . GLU A 1 428 ? -6.707 2.482 -9.006 1.00 88.44 428 GLU A CA 1
ATOM 3333 C C . GLU A 1 428 ? -7.402 3.583 -8.191 1.00 88.44 428 GLU A C 1
ATOM 3335 O O . GLU A 1 428 ? -8.630 3.656 -8.187 1.00 88.44 428 GLU A O 1
ATOM 3340 N N . ILE A 1 429 ? -6.637 4.484 -7.559 1.00 88.06 429 ILE A N 1
ATOM 3341 C CA . ILE A 1 429 ? -7.189 5.608 -6.782 1.00 88.06 429 ILE A CA 1
ATOM 3342 C C . ILE A 1 429 ? -8.019 6.542 -7.663 1.00 88.06 429 ILE A C 1
ATOM 3344 O O . ILE A 1 429 ? -9.148 6.901 -7.318 1.00 88.06 429 ILE A O 1
ATOM 3348 N N . SER A 1 430 ? -7.426 6.996 -8.769 1.00 88.50 430 SER A N 1
ATOM 3349 C CA . SER A 1 430 ? -8.031 8.005 -9.641 1.00 88.50 430 SER A CA 1
ATOM 3350 C C . SER A 1 430 ? -9.211 7.451 -10.440 1.00 88.50 430 SER A C 1
ATOM 3352 O O . SER A 1 430 ? -10.008 8.230 -10.956 1.00 88.50 430 SER A O 1
ATOM 3354 N N . GLY A 1 431 ? -9.337 6.123 -10.540 1.00 85.44 431 GLY A N 1
ATOM 3355 C CA . GLY A 1 431 ? -10.294 5.468 -11.428 1.00 85.44 431 GLY A CA 1
ATOM 3356 C C . GLY A 1 431 ? -9.973 5.695 -12.906 1.00 85.44 431 GLY A C 1
ATOM 3357 O O . GLY A 1 431 ? -10.813 5.423 -13.761 1.00 85.44 431 GLY A O 1
ATOM 3358 N N . SER A 1 432 ? -8.782 6.216 -13.211 1.00 81.44 432 SER A N 1
ATOM 3359 C CA . SER A 1 432 ? -8.339 6.446 -14.576 1.00 81.44 432 SER A CA 1
ATOM 3360 C C . SER A 1 432 ? -7.592 5.220 -15.090 1.00 81.44 432 SER A C 1
ATOM 3362 O O . SER A 1 432 ? -6.758 4.623 -14.409 1.00 81.44 432 SER A O 1
ATOM 3364 N N . THR A 1 433 ? -7.884 4.830 -16.326 1.00 73.25 433 THR A N 1
ATOM 3365 C CA . THR A 1 433 ? -6.998 3.948 -17.076 1.00 73.25 433 THR A CA 1
ATOM 3366 C C . THR A 1 433 ? -5.832 4.812 -17.525 1.00 73.25 433 THR A C 1
ATOM 3368 O O . THR A 1 433 ? -5.993 5.554 -18.494 1.00 73.25 433 THR A O 1
ATOM 3371 N N . PHE A 1 434 ? -4.698 4.802 -16.815 1.00 64.88 434 PHE A N 1
ATOM 3372 C CA . PHE A 1 434 ? -3.555 5.585 -17.285 1.00 64.88 434 PHE A CA 1
ATOM 3373 C C . PHE A 1 434 ? -3.151 5.083 -18.672 1.00 64.88 434 PHE A C 1
ATOM 3375 O O . PHE A 1 434 ? -2.737 3.928 -18.795 1.00 64.88 434 PHE A O 1
ATOM 3382 N N . PRO A 1 435 ? -3.298 5.920 -19.716 1.00 49.69 435 PRO A N 1
ATOM 3383 C CA . PRO A 1 435 ? -3.022 5.503 -21.080 1.00 49.69 435 PRO A CA 1
ATOM 3384 C C . PRO A 1 435 ? -1.530 5.542 -21.386 1.00 49.69 435 PRO A C 1
ATOM 3386 O O . PRO A 1 435 ? -1.114 5.007 -22.409 1.00 49.69 435 PRO A O 1
ATOM 3389 N N . ALA A 1 436 ? -0.732 6.168 -20.518 1.00 55.22 436 ALA A N 1
ATOM 3390 C CA . ALA A 1 436 ? 0.665 6.370 -20.796 1.00 55.22 436 ALA A CA 1
ATOM 3391 C C . ALA A 1 436 ? 1.431 5.062 -20.663 1.00 55.22 436 ALA A C 1
ATOM 3393 O O . ALA A 1 436 ? 1.601 4.463 -19.597 1.00 55.22 436 ALA A O 1
ATOM 3394 N N . SER A 1 437 ? 1.767 4.582 -21.835 1.00 70.88 437 SER A N 1
ATOM 3395 C CA . SER A 1 437 ? 1.979 3.191 -22.117 1.00 70.88 437 SER A CA 1
ATOM 3396 C C . SER A 1 437 ? 3.470 2.933 -22.194 1.00 70.88 437 SER A C 1
ATOM 3398 O O . SER A 1 437 ? 4.282 3.800 -22.523 1.00 70.88 437 SER A O 1
ATOM 3400 N N . ILE A 1 438 ? 3.836 1.676 -21.984 1.00 80.50 438 ILE A N 1
ATOM 3401 C CA . ILE A 1 438 ? 5.140 1.173 -22.419 1.00 80.50 438 ILE A CA 1
ATOM 3402 C C . ILE A 1 438 ? 5.393 1.561 -23.888 1.00 80.50 438 ILE A C 1
ATOM 3404 O O . ILE A 1 438 ? 6.541 1.776 -24.261 1.00 80.50 438 ILE A O 1
ATOM 3408 N N . LEU A 1 439 ? 4.336 1.743 -24.696 1.00 84.44 439 LEU A N 1
ATOM 3409 C CA . LEU A 1 439 ? 4.437 2.264 -26.053 1.00 84.44 439 LEU A CA 1
ATOM 3410 C C . LEU A 1 439 ? 4.981 3.703 -26.087 1.00 84.44 439 LEU A C 1
ATOM 3412 O O . LEU A 1 439 ? 5.957 3.914 -26.796 1.00 84.44 439 LEU A O 1
ATOM 3416 N N . ASP A 1 440 ? 4.467 4.653 -25.306 1.00 85.44 440 ASP A N 1
ATOM 3417 C CA . ASP A 1 440 ? 4.969 6.045 -25.283 1.00 85.44 440 ASP A CA 1
ATOM 3418 C C . ASP A 1 440 ? 6.426 6.124 -24.794 1.00 85.44 440 ASP A C 1
ATOM 3420 O O . ASP A 1 440 ? 7.277 6.832 -25.350 1.00 85.44 440 ASP A O 1
ATOM 3424 N N . TRP A 1 441 ? 6.752 5.314 -23.783 1.00 88.25 441 TRP A N 1
ATOM 3425 C CA . TRP A 1 441 ? 8.116 5.163 -23.272 1.00 88.25 441 TRP A CA 1
ATOM 3426 C C . TRP A 1 441 ? 9.043 4.564 -24.330 1.00 88.25 441 TRP A C 1
ATOM 3428 O O . TRP A 1 441 ? 10.161 5.045 -24.533 1.00 88.25 441 TRP A O 1
ATOM 3438 N N . SER A 1 442 ? 8.564 3.547 -25.051 1.00 87.25 442 SER A N 1
ATOM 3439 C CA . SER A 1 442 ? 9.300 2.928 -26.149 1.00 87.25 442 SER A CA 1
ATOM 3440 C C . SER A 1 442 ? 9.492 3.901 -27.312 1.00 87.25 442 SER A C 1
ATOM 3442 O O . SER A 1 442 ? 10.589 3.957 -27.853 1.00 87.25 442 SER A O 1
ATOM 3444 N N . GLN A 1 443 ? 8.485 4.709 -27.664 1.00 89.62 443 GLN A N 1
ATOM 3445 C CA . GLN A 1 443 ? 8.557 5.696 -28.742 1.00 89.62 443 GLN A CA 1
ATOM 3446 C C . GLN A 1 443 ? 9.636 6.741 -28.460 1.00 89.62 443 GLN A C 1
ATOM 3448 O O . GLN A 1 443 ? 10.421 7.063 -29.350 1.00 89.62 443 GLN A O 1
ATOM 3453 N N . SER A 1 444 ? 9.744 7.200 -27.212 1.00 87.31 444 SER A N 1
ATOM 3454 C CA . SER A 1 444 ? 10.796 8.139 -26.801 1.00 87.31 444 SER A CA 1
ATOM 3455 C C . SER A 1 444 ? 12.200 7.573 -27.039 1.00 87.31 444 SER A C 1
ATOM 3457 O O . SER A 1 444 ? 13.063 8.263 -27.575 1.00 87.31 444 SER A O 1
ATOM 3459 N N . ILE A 1 445 ? 12.420 6.291 -26.723 1.00 86.88 445 ILE A N 1
ATOM 3460 C CA . ILE A 1 445 ? 13.688 5.604 -27.022 1.00 86.88 445 ILE A CA 1
ATOM 3461 C C . ILE A 1 445 ? 13.864 5.393 -28.529 1.00 86.88 445 ILE A C 1
ATOM 3463 O O . ILE A 1 445 ? 14.963 5.576 -29.053 1.00 86.88 445 ILE A O 1
ATOM 3467 N N . GLN A 1 446 ? 12.800 5.015 -29.241 1.00 87.00 446 GLN A N 1
ATOM 3468 C CA . GLN A 1 446 ? 12.847 4.774 -30.683 1.00 87.00 446 GLN A CA 1
ATOM 3469 C C . GLN A 1 446 ? 13.269 6.022 -31.449 1.00 87.00 446 GLN A C 1
ATOM 3471 O O . GLN A 1 446 ? 14.058 5.900 -32.378 1.00 87.00 446 GLN A O 1
ATOM 3476 N N . ILE A 1 447 ? 12.775 7.203 -31.071 1.00 88.25 447 ILE A N 1
ATOM 3477 C CA . ILE A 1 447 ? 13.152 8.468 -31.711 1.00 88.25 447 ILE A CA 1
ATOM 3478 C C . ILE A 1 447 ? 14.669 8.678 -31.608 1.00 88.25 447 ILE A C 1
ATOM 3480 O O . ILE A 1 447 ? 15.316 8.926 -32.626 1.00 88.25 447 ILE A O 1
ATOM 3484 N N . SER A 1 448 ? 15.250 8.490 -30.419 1.00 84.25 448 SER A N 1
ATOM 3485 C CA . SER A 1 448 ? 16.699 8.613 -30.213 1.00 84.25 448 SER A CA 1
ATOM 3486 C C . SER A 1 448 ? 17.515 7.531 -30.931 1.00 84.25 448 SER A C 1
ATOM 3488 O O . SER A 1 448 ? 18.613 7.793 -31.409 1.00 84.25 448 SER A O 1
ATOM 3490 N N . ILE A 1 449 ? 17.006 6.300 -31.027 1.00 82.12 449 ILE A N 1
ATOM 3491 C CA . ILE A 1 449 ? 17.707 5.225 -31.746 1.00 82.12 449 ILE A CA 1
ATOM 3492 C C . ILE A 1 449 ? 17.606 5.415 -33.267 1.00 82.12 449 ILE A C 1
ATOM 3494 O O . ILE A 1 449 ? 18.567 5.133 -33.980 1.00 82.12 449 ILE A O 1
ATOM 3498 N N . LYS A 1 450 ? 16.473 5.896 -33.787 1.00 85.69 450 LYS A N 1
ATOM 3499 C CA . LYS A 1 450 ? 16.303 6.186 -35.218 1.00 85.69 450 LYS A CA 1
ATOM 3500 C C . LYS A 1 450 ? 17.214 7.322 -35.664 1.00 85.69 450 LYS A C 1
ATOM 3502 O O . LYS A 1 450 ? 17.884 7.188 -36.685 1.00 85.69 450 LYS A O 1
ATOM 3507 N N . SER A 1 451 ? 17.305 8.402 -34.882 1.00 83.69 451 SER A N 1
ATOM 3508 C CA . SER A 1 451 ? 18.240 9.494 -35.182 1.00 83.69 451 SER A CA 1
ATOM 3509 C C . SER A 1 451 ? 19.690 9.000 -35.213 1.00 83.69 451 SER A C 1
ATOM 3511 O O . SER A 1 451 ? 20.448 9.375 -36.109 1.00 83.69 451 SER A O 1
ATOM 3513 N N . PHE A 1 452 ? 20.048 8.077 -34.315 1.00 82.69 452 PHE A N 1
ATOM 3514 C CA . PHE A 1 452 ? 21.333 7.390 -34.359 1.00 82.69 452 PHE A CA 1
ATOM 3515 C C . PHE A 1 452 ? 21.508 6.534 -35.619 1.00 82.69 452 PHE A C 1
ATOM 3517 O O . PHE A 1 452 ? 22.547 6.619 -36.268 1.00 82.69 452 PHE A O 1
ATOM 3524 N N . GLY A 1 453 ? 20.502 5.739 -35.997 1.00 81.25 453 GLY A N 1
ATOM 3525 C CA . GLY A 1 453 ? 20.519 4.920 -37.213 1.00 81.25 453 GLY A CA 1
ATOM 3526 C C . GLY A 1 453 ? 20.904 5.735 -38.449 1.00 81.25 453 GLY A C 1
ATOM 3527 O O . GLY A 1 453 ? 21.820 5.347 -39.171 1.00 81.25 453 GLY A O 1
ATOM 3528 N N . VAL A 1 454 ? 20.310 6.921 -38.611 1.00 82.31 454 VAL A N 1
ATOM 3529 C CA . VAL A 1 454 ? 20.649 7.876 -39.681 1.00 82.31 454 VAL A CA 1
ATOM 3530 C C . VAL A 1 454 ? 22.118 8.320 -39.615 1.00 82.31 454 VAL A C 1
ATOM 3532 O O . VAL A 1 454 ? 22.799 8.371 -40.644 1.00 82.31 454 VAL A O 1
ATOM 3535 N N . ALA A 1 455 ? 22.641 8.610 -38.419 1.00 79.00 455 ALA A N 1
ATOM 3536 C CA . ALA A 1 455 ? 24.044 8.983 -38.231 1.00 79.00 455 ALA A CA 1
ATOM 3537 C C . ALA A 1 455 ? 25.007 7.836 -38.595 1.00 79.00 455 ALA A C 1
ATOM 3539 O O . ALA A 1 455 ? 26.032 8.075 -39.242 1.00 79.00 455 ALA A O 1
ATOM 3540 N N . VAL A 1 456 ? 24.661 6.588 -38.255 1.00 77.56 456 VAL A N 1
ATOM 3541 C CA . VAL A 1 456 ? 25.427 5.398 -38.661 1.00 77.56 456 VAL A CA 1
ATOM 3542 C C . VAL A 1 456 ? 25.419 5.234 -40.172 1.00 77.56 456 VAL A C 1
ATOM 3544 O O . VAL A 1 456 ? 26.493 5.083 -40.753 1.00 77.56 456 VAL A O 1
ATOM 3547 N N . SER A 1 457 ? 24.246 5.304 -40.812 1.00 78.81 457 SER A N 1
ATOM 3548 C CA . SER A 1 457 ? 24.111 5.207 -42.272 1.00 78.81 457 SER A CA 1
ATOM 3549 C C . SER A 1 457 ? 25.035 6.200 -42.966 1.00 78.81 457 SER A C 1
ATOM 3551 O O . SER A 1 457 ? 25.800 5.834 -43.859 1.00 78.81 457 SER A O 1
ATOM 3553 N N . LYS A 1 458 ? 25.021 7.454 -42.497 1.00 82.50 458 LYS A N 1
ATOM 3554 C CA . LYS A 1 458 ? 25.887 8.513 -43.014 1.00 82.50 458 LYS A CA 1
ATOM 3555 C C . LYS A 1 458 ? 27.366 8.181 -42.815 1.00 82.50 458 LYS A C 1
ATOM 3557 O O . LYS A 1 458 ? 28.141 8.286 -43.758 1.00 82.50 458 LYS A O 1
ATOM 3562 N N . LYS A 1 459 ? 27.765 7.728 -41.623 1.00 77.38 459 LYS A N 1
ATOM 3563 C CA . LYS A 1 459 ? 29.169 7.403 -41.334 1.00 77.38 459 LYS A CA 1
ATOM 3564 C C . LYS A 1 459 ? 29.683 6.218 -42.154 1.00 77.38 459 LYS A C 1
ATOM 3566 O O . LYS A 1 459 ? 30.832 6.233 -42.590 1.00 77.38 459 LYS A O 1
ATOM 3571 N N . VAL A 1 460 ? 28.844 5.208 -42.380 1.00 74.81 460 VAL A N 1
ATOM 3572 C CA . VAL A 1 460 ? 29.154 4.065 -43.252 1.00 74.81 460 VAL A CA 1
ATOM 3573 C C . VAL A 1 460 ? 29.294 4.520 -44.708 1.00 74.81 460 VAL A C 1
ATOM 3575 O O . VAL A 1 460 ? 30.225 4.090 -45.387 1.00 74.81 460 VAL A O 1
ATOM 3578 N N . ALA A 1 461 ? 28.439 5.433 -45.177 1.00 78.88 461 ALA A N 1
ATOM 3579 C CA . ALA A 1 461 ? 28.562 6.026 -46.510 1.00 78.88 461 ALA A CA 1
ATOM 3580 C C . ALA A 1 461 ? 29.850 6.862 -46.665 1.00 78.88 461 ALA A C 1
ATOM 3582 O O . ALA A 1 461 ? 30.572 6.714 -47.656 1.00 78.88 461 ALA A O 1
ATOM 3583 N N . ASP A 1 462 ? 30.194 7.679 -45.662 1.00 79.75 462 ASP A N 1
ATOM 3584 C CA . ASP A 1 462 ? 31.447 8.447 -45.626 1.00 79.75 462 ASP A CA 1
ATOM 3585 C C . ASP A 1 462 ? 32.667 7.516 -45.690 1.00 79.75 462 ASP A C 1
ATOM 3587 O O . ASP A 1 462 ? 33.643 7.788 -46.391 1.00 79.75 462 ASP A O 1
ATOM 3591 N N . PHE A 1 463 ? 32.599 6.386 -44.984 1.00 75.50 463 PHE A N 1
ATOM 3592 C CA . PHE A 1 463 ? 33.640 5.366 -44.980 1.00 75.50 463 PHE A CA 1
ATOM 3593 C C . PHE A 1 463 ? 33.793 4.677 -46.339 1.00 75.50 463 PHE A C 1
ATOM 3595 O O . PHE A 1 463 ? 34.915 4.518 -46.820 1.00 75.50 463 PHE A O 1
ATOM 3602 N N . GLY A 1 464 ? 32.679 4.322 -46.987 1.00 75.50 464 GLY A N 1
ATOM 3603 C CA . GLY A 1 464 ? 32.685 3.810 -48.358 1.00 75.50 464 GLY A CA 1
ATOM 3604 C C . GLY A 1 464 ? 33.336 4.798 -49.329 1.00 75.50 464 GLY A C 1
ATOM 3605 O O . GLY A 1 464 ? 34.209 4.423 -50.107 1.00 75.50 464 GLY A O 1
ATOM 3606 N N . THR A 1 465 ? 33.007 6.084 -49.203 1.00 81.12 465 THR A N 1
ATOM 3607 C CA . THR A 1 465 ? 33.581 7.151 -50.038 1.00 81.12 465 THR A CA 1
ATOM 3608 C C . THR A 1 465 ? 35.089 7.324 -49.805 1.00 81.12 465 THR A C 1
ATOM 3610 O O . THR A 1 465 ? 35.858 7.482 -50.756 1.00 81.12 465 THR A O 1
ATOM 3613 N N . ASP A 1 466 ? 35.551 7.283 -48.549 1.00 78.88 466 ASP A N 1
ATOM 3614 C CA . ASP A 1 466 ? 36.985 7.346 -48.223 1.00 78.88 466 ASP A CA 1
ATOM 3615 C C . ASP A 1 466 ? 37.750 6.137 -48.777 1.00 78.88 466 ASP A C 1
ATOM 3617 O O . ASP A 1 466 ? 38.847 6.275 -49.326 1.00 78.88 466 ASP A O 1
ATOM 3621 N N . MET A 1 467 ? 37.142 4.954 -48.697 1.00 74.38 467 MET A N 1
ATOM 3622 C CA . MET A 1 467 ? 37.684 3.723 -49.259 1.00 74.38 467 MET A CA 1
ATOM 3623 C C . MET A 1 467 ? 37.845 3.821 -50.778 1.00 74.38 467 MET A C 1
ATOM 3625 O O . MET A 1 467 ? 38.927 3.551 -51.298 1.00 74.38 467 MET A O 1
ATOM 3629 N N . GLU A 1 468 ? 36.809 4.261 -51.494 1.00 77.44 468 GLU A N 1
ATOM 3630 C CA . GLU A 1 468 ? 36.861 4.474 -52.944 1.00 77.44 468 GLU A CA 1
ATOM 3631 C C . GLU A 1 468 ? 37.953 5.472 -53.346 1.00 77.44 468 GLU A C 1
ATOM 3633 O O . GLU A 1 468 ? 38.660 5.266 -54.343 1.00 77.44 468 GLU A O 1
ATOM 3638 N N . ARG A 1 469 ? 38.133 6.534 -52.548 1.00 82.81 469 ARG A N 1
ATOM 3639 C CA . ARG A 1 469 ? 39.193 7.528 -52.745 1.00 82.81 469 ARG A CA 1
ATOM 3640 C C . ARG A 1 469 ? 40.578 6.905 -52.580 1.00 82.81 469 ARG A C 1
ATOM 3642 O O . ARG A 1 469 ? 41.416 7.081 -53.463 1.00 82.81 469 ARG A O 1
ATOM 3649 N N . LYS A 1 470 ? 40.813 6.141 -51.507 1.00 78.19 470 LYS A N 1
ATOM 3650 C CA . LYS A 1 470 ? 42.090 5.445 -51.258 1.00 78.19 470 LYS A CA 1
ATOM 3651 C C . LYS A 1 470 ? 42.406 4.427 -52.348 1.00 78.19 470 LYS A C 1
ATOM 3653 O O . LYS A 1 470 ? 43.498 4.455 -52.908 1.00 78.19 470 LYS A O 1
ATOM 3658 N N . ILE A 1 471 ? 41.431 3.597 -52.720 1.00 74.62 471 ILE A N 1
ATOM 3659 C CA . ILE A 1 471 ? 41.551 2.637 -53.827 1.00 74.62 471 ILE A CA 1
ATOM 3660 C C . ILE A 1 471 ? 41.938 3.360 -55.119 1.00 74.62 471 ILE A C 1
ATOM 3662 O O . ILE A 1 471 ? 42.823 2.907 -55.845 1.00 74.62 471 ILE A O 1
ATOM 3666 N N . SER A 1 472 ? 41.297 4.492 -55.411 1.00 80.62 472 SER A N 1
ATOM 3667 C CA . SER A 1 472 ? 41.592 5.278 -56.610 1.00 80.62 472 SER A CA 1
ATOM 3668 C C . SER A 1 472 ? 42.995 5.893 -56.570 1.00 80.62 472 SER A C 1
ATOM 3670 O O . SER A 1 472 ? 43.692 5.836 -57.581 1.00 80.62 472 SER A O 1
ATOM 3672 N N . ALA A 1 473 ? 43.444 6.406 -55.421 1.00 80.75 473 ALA A N 1
ATOM 3673 C CA . ALA A 1 473 ? 44.795 6.945 -55.244 1.00 80.75 473 ALA A CA 1
ATOM 3674 C C . ALA A 1 473 ? 45.874 5.866 -55.439 1.00 80.75 473 ALA A C 1
ATOM 3676 O O . ALA A 1 473 ? 46.810 6.055 -56.213 1.00 80.75 473 ALA A O 1
ATOM 3677 N N . ILE A 1 474 ? 45.687 4.692 -54.831 1.00 72.56 474 ILE A N 1
ATOM 3678 C CA . ILE A 1 474 ? 46.545 3.517 -55.038 1.00 72.56 474 ILE A CA 1
ATOM 3679 C C . ILE A 1 474 ? 46.566 3.130 -56.516 1.00 72.56 474 ILE A C 1
ATOM 3681 O O . ILE A 1 474 ? 47.623 2.908 -57.100 1.00 72.56 474 ILE A O 1
ATOM 3685 N N . THR A 1 475 ? 45.392 3.066 -57.141 1.00 75.56 475 THR A N 1
ATOM 3686 C CA . THR A 1 475 ? 45.261 2.718 -58.558 1.00 75.56 475 THR A CA 1
ATOM 3687 C C . THR A 1 475 ? 46.063 3.681 -59.438 1.00 75.56 475 THR A C 1
ATOM 3689 O O . THR A 1 475 ? 46.775 3.248 -60.349 1.00 75.56 475 THR A O 1
ATOM 3692 N N . GLN A 1 476 ? 46.001 4.982 -59.144 1.00 81.56 476 GLN A N 1
ATOM 3693 C CA . GLN A 1 476 ? 46.789 6.010 -59.824 1.00 81.56 476 GLN A CA 1
ATOM 3694 C C . GLN A 1 476 ? 48.294 5.849 -59.567 1.00 81.56 476 GLN A C 1
ATOM 3696 O O . GLN A 1 476 ? 49.077 5.944 -60.512 1.00 81.56 476 GLN A O 1
ATOM 3701 N N . GLN A 1 477 ? 48.710 5.551 -58.334 1.00 78.81 477 GLN A N 1
ATOM 3702 C CA . GLN A 1 477 ? 50.115 5.326 -57.977 1.00 78.81 477 GLN A CA 1
ATOM 3703 C C . GLN A 1 477 ? 50.699 4.104 -58.697 1.00 78.81 477 GLN A C 1
ATOM 3705 O O . GLN A 1 477 ? 51.755 4.206 -59.322 1.00 78.81 477 GLN A O 1
ATOM 3710 N N . VAL A 1 478 ? 49.989 2.970 -58.684 1.00 75.12 478 VAL A N 1
ATOM 3711 C CA . VAL A 1 478 ? 50.382 1.748 -59.404 1.00 75.12 478 VAL A CA 1
ATOM 3712 C C . VAL A 1 478 ? 50.485 2.026 -60.905 1.00 75.12 478 VAL A C 1
ATOM 3714 O O . VAL A 1 478 ? 51.461 1.622 -61.537 1.00 75.12 478 VAL A O 1
ATOM 3717 N N . SER A 1 479 ? 49.536 2.782 -61.465 1.00 78.56 479 SER A N 1
ATOM 3718 C CA . SER A 1 479 ? 49.561 3.183 -62.879 1.00 78.56 479 SER A CA 1
ATOM 3719 C C . SER A 1 479 ? 50.749 4.085 -63.218 1.00 78.56 479 SER A C 1
ATOM 3721 O O . SER A 1 479 ? 51.428 3.864 -64.218 1.00 78.56 479 SER A O 1
ATOM 3723 N N . SER A 1 480 ? 51.054 5.063 -62.364 1.00 80.94 480 SER A N 1
ATOM 3724 C CA . SER A 1 480 ? 52.201 5.964 -62.526 1.00 80.94 480 SER A CA 1
ATOM 3725 C C . SER A 1 480 ? 53.534 5.211 -62.465 1.00 80.94 480 SER A C 1
ATOM 3727 O O . SER A 1 480 ? 54.391 5.380 -63.335 1.00 80.94 480 SER A O 1
ATOM 3729 N N . ASN A 1 481 ? 53.695 4.315 -61.487 1.00 77.12 481 ASN A N 1
ATOM 3730 C CA . ASN A 1 481 ?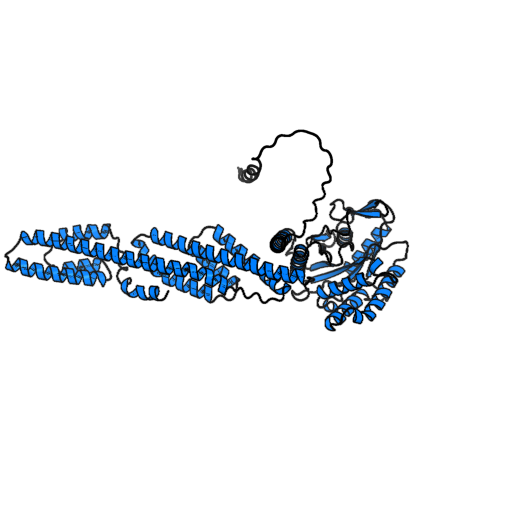 54.892 3.485 -61.344 1.00 77.12 481 ASN A CA 1
ATOM 3731 C C . ASN A 1 481 ? 55.075 2.540 -62.538 1.00 77.12 481 ASN A C 1
ATOM 3733 O O . ASN A 1 481 ? 56.190 2.385 -63.042 1.00 77.12 481 ASN A O 1
ATOM 3737 N N . PHE A 1 482 ? 53.981 1.955 -63.030 1.00 77.00 482 PHE A N 1
ATOM 3738 C CA . PHE A 1 482 ? 53.996 1.125 -64.227 1.00 77.00 482 PHE A CA 1
ATOM 3739 C C . PHE A 1 482 ? 54.446 1.908 -65.463 1.00 77.00 482 PHE A C 1
ATOM 3741 O O . PHE A 1 482 ? 55.362 1.473 -66.155 1.00 77.00 482 PHE A O 1
ATOM 3748 N N . LEU A 1 483 ? 53.868 3.089 -65.708 1.00 78.88 483 LEU A N 1
ATOM 3749 C CA . LEU A 1 483 ? 54.233 3.949 -66.837 1.00 78.88 483 LEU A CA 1
ATOM 3750 C C . LEU A 1 483 ? 55.711 4.361 -66.807 1.00 78.88 483 LEU A C 1
ATOM 3752 O O . LEU A 1 483 ? 56.384 4.316 -67.838 1.00 78.88 483 LEU A O 1
ATOM 3756 N N . LYS A 1 484 ? 56.249 4.701 -65.627 1.00 81.31 484 LYS A N 1
ATOM 3757 C CA . LYS A 1 484 ? 57.680 5.012 -65.458 1.00 81.31 484 LYS A CA 1
ATOM 3758 C C . LYS A 1 484 ? 58.574 3.843 -65.881 1.00 81.31 484 LYS A C 1
ATOM 3760 O O . LYS A 1 484 ? 59.569 4.064 -66.566 1.00 81.31 484 LYS A O 1
ATOM 3765 N N . LYS A 1 485 ? 58.208 2.609 -65.516 1.00 76.50 485 LYS A N 1
ATOM 3766 C CA . LYS A 1 485 ? 58.968 1.394 -65.858 1.00 76.50 485 LYS A CA 1
ATOM 3767 C C . LYS A 1 485 ? 58.768 0.961 -67.315 1.00 76.50 485 LYS A C 1
ATOM 3769 O O . LYS A 1 485 ? 59.701 0.489 -67.952 1.00 76.50 485 LYS A O 1
ATOM 3774 N N . LEU A 1 486 ? 57.580 1.176 -67.873 1.00 79.06 486 LEU A N 1
ATOM 3775 C CA . LEU A 1 486 ? 57.296 0.908 -69.282 1.00 79.06 486 LEU A CA 1
ATOM 3776 C C . LEU A 1 486 ? 58.127 1.811 -70.203 1.00 79.06 486 LEU A C 1
ATOM 3778 O O . LEU A 1 486 ? 58.592 1.382 -71.256 1.00 79.06 486 LEU A O 1
ATOM 3782 N N . ASN A 1 487 ? 58.374 3.058 -69.796 1.00 79.50 487 ASN A N 1
ATOM 3783 C CA . ASN A 1 487 ? 59.180 3.987 -70.582 1.00 79.50 487 ASN A CA 1
ATOM 3784 C C . ASN A 1 487 ? 60.640 3.537 -70.757 1.00 79.50 487 ASN A C 1
ATOM 3786 O O . ASN A 1 487 ? 61.234 3.877 -71.782 1.00 79.50 487 ASN A O 1
ATOM 3790 N N . SER A 1 488 ? 61.180 2.709 -69.855 1.00 75.19 488 SER A N 1
ATOM 3791 C CA . SER A 1 488 ? 62.552 2.190 -69.934 1.00 75.19 488 SER A CA 1
ATOM 3792 C C . SER A 1 488 ? 62.712 0.882 -70.727 1.00 75.19 488 SER A C 1
ATOM 3794 O O . SER A 1 488 ? 63.832 0.387 -70.825 1.00 75.19 488 SER A O 1
ATOM 3796 N N . THR A 1 489 ? 61.650 0.313 -71.321 1.00 69.19 489 THR A N 1
ATOM 3797 C CA . THR A 1 489 ? 61.719 -1.001 -72.003 1.00 69.19 489 THR A CA 1
ATOM 3798 C C . THR A 1 489 ? 60.902 -1.099 -73.304 1.00 69.19 489 THR A C 1
ATOM 3800 O O . THR A 1 489 ? 59.769 -0.637 -73.380 1.00 69.19 489 THR A O 1
ATOM 3803 N N . GLY A 1 490 ? 61.463 -1.763 -74.327 1.00 75.75 490 GLY A N 1
ATOM 3804 C CA . GLY A 1 490 ? 60.748 -2.228 -75.531 1.00 75.75 490 GLY A CA 1
ATOM 3805 C C . GLY A 1 490 ? 60.511 -1.204 -76.653 1.00 75.75 490 GLY A C 1
ATOM 3806 O O . GLY A 1 490 ? 60.782 -0.009 -76.524 1.00 75.75 490 GLY A O 1
ATOM 3807 N N . THR A 1 491 ? 59.988 -1.696 -77.781 1.00 82.38 491 THR A N 1
ATOM 3808 C CA . THR A 1 491 ? 59.581 -0.879 -78.942 1.00 82.38 491 THR A CA 1
ATOM 3809 C C . THR A 1 491 ? 58.233 -0.184 -78.699 1.00 82.38 491 THR A C 1
ATOM 3811 O O . THR A 1 491 ? 57.429 -0.640 -77.885 1.00 82.38 491 THR A O 1
ATOM 3814 N N . ALA A 1 492 ? 57.946 0.914 -79.408 1.00 79.81 492 ALA A N 1
ATOM 3815 C CA . ALA A 1 492 ? 56.716 1.700 -79.220 1.00 79.81 492 ALA A CA 1
ATOM 3816 C C . ALA A 1 492 ? 55.424 0.861 -79.336 1.00 79.81 492 ALA A C 1
ATOM 3818 O O . ALA A 1 492 ? 54.493 1.034 -78.552 1.00 79.81 492 ALA A O 1
ATOM 3819 N N . GLN A 1 493 ? 55.398 -0.104 -80.260 1.00 79.62 493 GLN A N 1
ATOM 3820 C CA . GLN A 1 493 ? 54.249 -0.986 -80.472 1.00 79.62 493 GLN A CA 1
ATOM 3821 C C . GLN A 1 493 ? 54.028 -1.954 -79.296 1.00 79.62 493 GLN A C 1
ATOM 3823 O O . GLN A 1 493 ? 52.891 -2.194 -78.891 1.00 79.62 493 GLN A O 1
ATOM 3828 N N . GLN A 1 494 ? 55.110 -2.459 -78.694 1.00 75.38 494 GLN A N 1
ATOM 3829 C CA . GLN A 1 494 ? 55.040 -3.300 -77.496 1.00 75.38 494 GLN A CA 1
ATOM 3830 C C . GLN A 1 494 ? 54.570 -2.496 -76.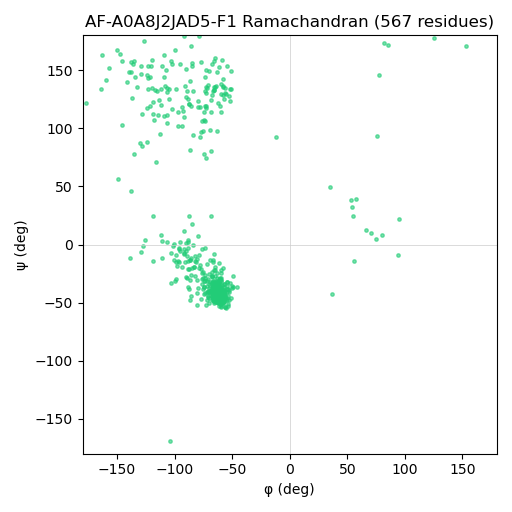278 1.00 75.38 494 GLN A C 1
ATOM 3832 O O . GLN A 1 494 ? 53.738 -2.983 -75.514 1.00 75.38 494 GLN A O 1
ATOM 3837 N N . LYS A 1 495 ? 55.032 -1.246 -76.127 1.00 77.50 495 LYS A N 1
ATOM 3838 C CA . LYS A 1 495 ? 54.588 -0.344 -75.051 1.00 77.50 495 LYS A CA 1
ATOM 3839 C C . LYS A 1 495 ? 53.077 -0.105 -75.102 1.00 77.50 495 LYS A C 1
ATOM 3841 O O . LYS A 1 495 ? 52.414 -0.225 -74.076 1.00 77.50 495 LYS A O 1
ATOM 3846 N N . GLN A 1 496 ? 52.524 0.152 -76.288 1.00 79.50 496 GLN A N 1
ATOM 3847 C CA . GLN A 1 496 ? 51.088 0.388 -76.453 1.00 79.50 496 GLN A CA 1
ATOM 3848 C C . GLN A 1 496 ? 50.242 -0.837 -76.070 1.00 79.50 496 GLN A C 1
ATOM 3850 O O . GLN A 1 496 ? 49.311 -0.719 -75.275 1.00 79.50 496 GLN A O 1
ATOM 3855 N N . GLN A 1 497 ? 50.606 -2.031 -76.553 1.00 78.69 497 GLN A N 1
ATOM 3856 C CA . GLN A 1 497 ? 49.889 -3.268 -76.212 1.00 78.69 497 GLN A CA 1
ATOM 3857 C C . GLN A 1 497 ? 49.952 -3.594 -74.713 1.00 78.69 497 GLN A C 1
ATOM 3859 O O . GLN A 1 497 ? 48.985 -4.090 -74.130 1.00 78.69 497 GLN A O 1
ATOM 3864 N N . ILE A 1 498 ? 51.093 -3.324 -74.077 1.00 75.88 498 ILE A N 1
ATOM 3865 C CA . ILE A 1 498 ? 51.290 -3.531 -72.642 1.00 75.88 498 ILE A CA 1
ATOM 3866 C C . ILE A 1 498 ? 50.452 -2.529 -71.829 1.00 75.88 498 ILE A C 1
ATOM 3868 O O . ILE A 1 498 ? 49.827 -2.917 -70.841 1.00 75.88 498 ILE A O 1
ATOM 3872 N N . LEU A 1 499 ? 50.375 -1.268 -72.264 1.00 76.38 499 LEU A N 1
ATOM 3873 C CA . LEU A 1 499 ? 49.577 -0.231 -71.611 1.00 76.38 499 LEU A CA 1
ATOM 3874 C C . LEU A 1 499 ? 48.068 -0.506 -71.689 1.00 76.38 499 LEU A C 1
ATOM 3876 O O . LEU A 1 499 ? 47.366 -0.349 -70.692 1.00 76.38 499 LEU A O 1
ATOM 3880 N N . GLU A 1 500 ? 47.562 -0.960 -72.836 1.00 79.00 500 GLU A N 1
ATOM 3881 C CA . GLU A 1 500 ? 46.147 -1.320 -73.000 1.00 79.00 500 GLU A CA 1
ATOM 3882 C C . GLU A 1 500 ? 45.750 -2.499 -72.104 1.00 79.00 500 GLU A C 1
ATOM 3884 O O . GLU A 1 500 ? 44.743 -2.427 -71.396 1.00 79.00 500 GLU A O 1
ATOM 3889 N N . LYS A 1 501 ? 46.579 -3.552 -72.055 1.00 77.94 501 LYS A N 1
ATOM 3890 C CA . LYS A 1 501 ? 46.369 -4.698 -71.155 1.00 77.94 501 LYS A CA 1
ATOM 3891 C C . LYS A 1 501 ? 46.436 -4.295 -69.687 1.00 77.94 501 LYS A C 1
ATOM 3893 O O . LYS A 1 501 ? 45.630 -4.770 -68.889 1.00 77.94 501 LYS A O 1
ATOM 3898 N N . PHE A 1 502 ? 47.359 -3.405 -69.333 1.00 76.62 502 PHE A N 1
ATOM 3899 C CA . PHE A 1 502 ? 47.479 -2.889 -67.977 1.00 76.62 502 PHE A CA 1
ATOM 3900 C C . PHE A 1 502 ? 46.264 -2.050 -67.578 1.00 76.62 502 PHE A C 1
ATOM 3902 O O . PHE A 1 502 ? 45.672 -2.322 -66.542 1.00 76.62 502 PHE A O 1
ATOM 3909 N N . ASN A 1 503 ? 45.824 -1.101 -68.406 1.00 76.94 503 ASN A N 1
ATOM 3910 C CA . ASN A 1 503 ? 44.647 -0.277 -68.120 1.00 76.94 503 ASN A CA 1
ATOM 3911 C C . ASN A 1 503 ? 43.363 -1.114 -68.045 1.00 76.94 503 ASN A C 1
ATOM 3913 O O . ASN A 1 503 ? 42.540 -0.896 -67.156 1.00 76.94 503 ASN A O 1
ATOM 3917 N N . ALA A 1 504 ? 43.202 -2.106 -68.928 1.00 77.38 504 ALA A N 1
ATOM 3918 C CA . ALA A 1 504 ? 42.099 -3.061 -68.855 1.00 77.38 504 ALA A CA 1
ATOM 3919 C C . ALA A 1 504 ? 42.172 -3.906 -67.573 1.00 77.38 504 ALA A C 1
ATOM 3921 O O . ALA A 1 504 ? 41.160 -4.078 -66.896 1.00 77.38 504 ALA A O 1
ATOM 3922 N N . GLY A 1 505 ? 43.367 -4.376 -67.203 1.00 73.06 505 GLY A N 1
ATOM 3923 C CA . GLY A 1 505 ? 43.619 -5.119 -65.971 1.00 73.06 505 GLY A CA 1
ATOM 3924 C C . GLY A 1 505 ? 43.350 -4.290 -64.718 1.00 73.06 505 GLY A C 1
ATOM 3925 O O . GLY A 1 505 ? 42.695 -4.778 -63.811 1.00 73.06 505 GLY A O 1
ATOM 3926 N N . VAL A 1 506 ? 43.772 -3.027 -64.688 1.00 71.94 506 VAL A N 1
ATOM 3927 C CA . VAL A 1 506 ? 43.538 -2.081 -63.592 1.00 71.94 506 VAL A CA 1
ATOM 3928 C C . VAL A 1 506 ? 42.064 -1.710 -63.479 1.00 71.94 506 VAL A C 1
ATOM 3930 O O . VAL A 1 506 ? 41.531 -1.709 -62.376 1.00 71.94 506 VAL A O 1
ATOM 3933 N N . LYS A 1 507 ? 41.380 -1.433 -64.594 1.00 77.00 507 LYS A N 1
ATOM 3934 C CA . LYS A 1 507 ? 39.939 -1.157 -64.599 1.00 77.00 507 LYS A CA 1
ATOM 3935 C C . LYS A 1 507 ? 39.155 -2.368 -64.104 1.00 77.00 507 LYS A C 1
ATOM 3937 O O . LYS A 1 507 ? 38.368 -2.238 -63.176 1.00 77.00 507 LYS A O 1
ATOM 3942 N N . ASN A 1 508 ? 39.434 -3.548 -64.660 1.00 72.19 508 ASN A N 1
ATOM 3943 C CA . ASN A 1 508 ? 38.812 -4.797 -64.233 1.00 72.19 508 ASN A CA 1
ATOM 3944 C C . ASN A 1 508 ? 39.149 -5.100 -62.770 1.00 72.19 508 ASN A C 1
ATOM 3946 O O . ASN A 1 508 ? 38.282 -5.514 -62.023 1.00 72.19 508 ASN A O 1
ATOM 3950 N N . ALA A 1 509 ? 40.373 -4.827 -62.318 1.00 65.88 509 ALA A N 1
ATOM 3951 C CA . ALA A 1 509 ? 40.766 -5.009 -60.931 1.00 65.88 509 ALA A CA 1
ATOM 3952 C C . ALA A 1 509 ? 40.142 -3.963 -59.998 1.00 65.88 509 ALA A C 1
ATOM 3954 O O . ALA A 1 509 ? 39.857 -4.310 -58.868 1.00 65.88 509 ALA A O 1
ATOM 3955 N N . LYS A 1 510 ? 39.874 -2.725 -60.426 1.00 68.12 510 LYS A N 1
ATOM 3956 C CA . LYS A 1 510 ? 39.125 -1.721 -59.650 1.00 68.12 510 LYS A CA 1
ATOM 3957 C C . LYS A 1 510 ? 37.651 -2.105 -59.546 1.00 68.12 510 LYS A C 1
ATOM 3959 O O . LYS A 1 510 ? 37.120 -2.161 -58.442 1.00 68.12 510 LYS A O 1
ATOM 3964 N N . ASP A 1 511 ? 37.022 -2.424 -60.674 1.00 68.31 511 ASP A N 1
ATOM 3965 C CA . ASP A 1 511 ? 35.637 -2.897 -60.736 1.00 68.31 511 ASP A CA 1
ATOM 3966 C C . ASP A 1 511 ? 35.488 -4.195 -59.944 1.00 68.31 511 ASP A C 1
ATOM 3968 O O . ASP A 1 511 ? 34.516 -4.377 -59.215 1.00 68.31 511 ASP A O 1
ATOM 3972 N N . ASN A 1 512 ? 36.491 -5.070 -60.021 1.00 63.53 512 ASN A N 1
ATOM 3973 C CA . ASN A 1 512 ? 36.563 -6.248 -59.190 1.00 63.53 512 ASN A CA 1
ATOM 3974 C C . ASN A 1 512 ? 36.894 -5.890 -57.761 1.00 63.53 512 ASN A C 1
ATOM 3976 O O . ASN A 1 512 ? 36.222 -6.438 -56.947 1.00 63.53 512 ASN A O 1
ATOM 3980 N N . LEU A 1 513 ? 37.770 -4.980 -57.358 1.00 61.25 513 LEU A N 1
ATOM 3981 C CA . LEU A 1 513 ? 37.978 -4.666 -55.934 1.00 61.25 513 LEU A CA 1
ATOM 3982 C C . LEU A 1 513 ? 36.692 -4.114 -55.290 1.00 61.25 513 LEU A C 1
ATOM 3984 O O . LEU A 1 513 ? 36.353 -4.484 -54.169 1.00 61.25 513 LEU A O 1
ATOM 3988 N N . LEU A 1 514 ? 35.928 -3.325 -56.049 1.00 60.16 514 LEU A N 1
ATOM 3989 C CA . LEU A 1 514 ? 34.578 -2.880 -55.691 1.00 60.16 514 LEU A CA 1
ATOM 3990 C C . LEU A 1 514 ? 33.562 -4.046 -55.634 1.00 60.16 514 LEU A C 1
ATOM 3992 O O . LEU A 1 514 ? 32.548 -3.943 -54.949 1.00 60.16 514 LEU A O 1
ATOM 3996 N N . ARG A 1 515 ? 33.835 -5.175 -56.310 1.00 57.00 515 ARG A N 1
ATOM 3997 C CA . ARG A 1 515 ? 33.007 -6.405 -56.350 1.00 57.00 515 ARG A CA 1
ATOM 3998 C C . ARG A 1 515 ? 33.609 -7.634 -55.627 1.00 57.00 515 ARG A C 1
ATOM 4000 O O . ARG A 1 515 ? 32.916 -8.629 -55.435 1.00 57.00 515 ARG A O 1
ATOM 4007 N N . ALA A 1 516 ? 34.876 -7.632 -55.227 1.00 47.16 516 ALA A N 1
ATOM 4008 C CA . ALA A 1 516 ? 35.731 -8.798 -54.988 1.00 47.16 516 ALA A CA 1
ATOM 4009 C C . ALA A 1 516 ? 36.253 -8.716 -53.568 1.00 47.16 516 ALA A C 1
ATOM 4011 O O . ALA A 1 516 ? 37.320 -8.196 -53.273 1.00 47.16 516 ALA A O 1
ATOM 4012 N N . LYS A 1 517 ? 35.422 -9.292 -52.712 1.00 60.25 517 LYS A N 1
ATOM 4013 C CA . LYS A 1 517 ? 35.690 -10.292 -51.673 1.00 60.25 517 LYS A CA 1
ATOM 4014 C C . LYS A 1 517 ? 37.005 -10.236 -50.870 1.00 60.25 517 LYS A C 1
ATOM 4016 O O . LYS A 1 517 ? 36.872 -10.425 -49.674 1.00 60.25 517 LYS A O 1
ATOM 4021 N N . THR A 1 518 ? 38.203 -9.983 -51.421 1.00 55.03 518 THR A N 1
ATOM 4022 C CA . THR A 1 518 ? 39.469 -9.796 -50.662 1.00 55.03 518 THR A CA 1
ATOM 4023 C C . THR A 1 518 ? 40.527 -8.990 -51.428 1.00 55.03 518 THR A C 1
ATOM 4025 O O . THR A 1 518 ? 40.631 -9.090 -52.654 1.00 55.03 518 THR A O 1
ATOM 4028 N N . VAL A 1 519 ? 41.405 -8.281 -50.700 1.00 54.34 519 VAL A N 1
ATOM 4029 C CA . VAL A 1 519 ? 42.637 -7.677 -51.259 1.00 54.34 519 VAL A CA 1
ATOM 4030 C C . VAL A 1 519 ? 43.514 -8.740 -51.918 1.00 54.34 519 VAL A C 1
ATOM 4032 O O . VAL A 1 519 ? 44.032 -8.530 -53.011 1.00 54.34 519 VAL A O 1
ATOM 4035 N N . ASN A 1 520 ? 43.601 -9.933 -51.329 1.00 56.72 520 ASN A N 1
ATOM 4036 C CA . ASN A 1 520 ? 44.325 -11.061 -51.912 1.00 56.72 520 ASN A CA 1
ATOM 4037 C C . ASN A 1 520 ? 43.763 -11.497 -53.279 1.00 56.72 520 ASN A C 1
ATOM 4039 O O . ASN A 1 520 ? 44.526 -11.868 -54.176 1.00 56.72 520 ASN A O 1
ATOM 4043 N N . GLY A 1 521 ? 42.443 -11.417 -53.473 1.00 63.81 521 GLY A N 1
ATOM 4044 C CA . GLY A 1 521 ? 41.783 -11.655 -54.756 1.00 63.81 521 GLY A CA 1
ATOM 4045 C C . GLY A 1 521 ? 42.159 -10.613 -55.809 1.00 63.81 521 GLY A C 1
ATOM 4046 O O . GLY A 1 521 ? 42.493 -10.977 -56.937 1.00 63.81 521 GLY A O 1
ATOM 4047 N N . PHE A 1 522 ? 42.197 -9.335 -55.425 1.00 59.12 522 PHE A N 1
ATOM 4048 C CA . PHE A 1 522 ? 42.672 -8.245 -56.281 1.00 59.12 522 PHE A CA 1
ATOM 4049 C C . PHE A 1 522 ? 44.130 -8.427 -56.695 1.00 59.12 522 PHE A C 1
ATOM 4051 O O . PHE A 1 522 ? 44.442 -8.413 -57.886 1.00 59.12 522 PHE A O 1
ATOM 4058 N N . ILE A 1 523 ? 45.014 -8.698 -55.732 1.00 60.12 523 ILE A N 1
ATOM 4059 C CA . ILE A 1 523 ? 46.437 -8.945 -55.990 1.00 60.12 523 ILE A CA 1
ATOM 4060 C C . ILE A 1 523 ? 46.609 -10.107 -56.973 1.00 60.12 523 ILE A C 1
ATOM 4062 O O . ILE A 1 523 ? 47.411 -10.023 -57.904 1.00 60.12 523 ILE A O 1
ATOM 4066 N N . ARG A 1 524 ? 45.841 -11.191 -56.801 1.00 66.38 524 ARG A N 1
ATOM 4067 C CA . ARG A 1 524 ? 45.879 -12.361 -57.686 1.00 66.38 524 ARG A CA 1
ATOM 4068 C C . ARG A 1 524 ? 45.434 -12.019 -59.109 1.00 66.38 524 ARG A C 1
ATOM 4070 O O . ARG A 1 524 ? 46.091 -12.445 -60.054 1.00 66.38 524 ARG A O 1
ATOM 4077 N N . GLN A 1 525 ? 44.376 -11.227 -59.275 1.00 65.19 525 GLN A N 1
ATOM 4078 C CA . GLN A 1 525 ? 43.881 -10.837 -60.597 1.00 65.19 525 GLN A CA 1
ATOM 4079 C C . GLN A 1 525 ? 44.802 -9.852 -61.320 1.00 65.19 525 GLN A C 1
ATOM 4081 O O . GLN A 1 525 ? 45.035 -10.025 -62.517 1.00 65.19 525 GLN A O 1
ATOM 4086 N N . VAL A 1 526 ? 45.365 -8.869 -60.609 1.00 62.06 526 VAL A N 1
ATOM 4087 C CA . VAL A 1 526 ? 46.372 -7.954 -61.172 1.00 62.06 526 VAL A CA 1
ATOM 4088 C C . VAL A 1 526 ? 47.597 -8.750 -61.625 1.00 62.06 526 VAL A C 1
ATOM 4090 O O . VAL A 1 526 ? 48.057 -8.578 -62.751 1.00 62.06 526 VAL A O 1
ATOM 4093 N N . LYS A 1 527 ? 48.074 -9.701 -60.808 1.00 65.31 527 LYS A N 1
ATOM 4094 C CA . LYS A 1 527 ? 49.164 -10.615 -61.192 1.00 65.31 527 LYS A CA 1
ATOM 4095 C C . LYS A 1 527 ? 48.823 -11.434 -62.443 1.00 65.31 527 LYS A C 1
ATOM 4097 O O . LYS A 1 527 ? 49.660 -11.541 -63.334 1.00 65.31 527 LYS A O 1
ATOM 4102 N N . GLN A 1 528 ? 47.602 -11.966 -62.529 1.00 68.75 528 GLN A N 1
ATOM 4103 C CA . GLN A 1 528 ? 47.147 -12.781 -63.660 1.00 68.75 528 GLN A CA 1
ATOM 4104 C C . GLN A 1 528 ? 47.069 -11.992 -64.976 1.00 68.75 528 GLN A C 1
ATOM 4106 O O . GLN A 1 528 ? 47.395 -12.536 -66.025 1.00 68.75 528 GLN A O 1
ATOM 4111 N N . HIS A 1 529 ? 46.649 -10.726 -64.932 1.00 60.72 529 HIS A N 1
ATOM 4112 C CA . HIS A 1 529 ? 46.470 -9.914 -66.141 1.00 60.72 529 HIS A CA 1
ATOM 4113 C C . HIS A 1 529 ? 47.745 -9.207 -66.585 1.00 60.72 529 HIS A C 1
ATOM 4115 O O . HIS A 1 529 ? 47.919 -8.966 -67.778 1.00 60.72 529 HIS A O 1
ATOM 4121 N N . VAL A 1 530 ? 48.631 -8.858 -65.647 1.00 58.91 530 VAL A N 1
ATOM 4122 C CA . VAL A 1 530 ? 49.801 -8.050 -65.985 1.00 58.91 530 VAL A CA 1
ATOM 4123 C C . VAL A 1 530 ? 51.002 -8.904 -66.384 1.00 58.91 530 VAL A C 1
ATOM 4125 O O . VAL A 1 530 ? 51.778 -8.423 -67.198 1.00 58.91 530 VAL A O 1
ATOM 4128 N N . GLY A 1 531 ? 51.148 -10.148 -65.895 1.00 55.94 531 GLY A N 1
ATOM 4129 C CA . GLY A 1 531 ? 52.086 -11.191 -66.378 1.00 55.94 531 GLY A CA 1
ATOM 4130 C C . GLY A 1 531 ? 53.595 -10.866 -66.436 1.00 55.94 531 GLY A C 1
ATOM 4131 O O . GLY A 1 531 ? 54.408 -11.768 -66.588 1.00 55.94 531 GLY A O 1
ATOM 4132 N N . ILE A 1 532 ? 53.969 -9.592 -66.326 1.00 53.31 532 ILE A N 1
ATOM 4133 C CA . ILE A 1 532 ? 55.243 -8.992 -66.751 1.00 53.31 532 ILE A CA 1
ATOM 4134 C C . ILE A 1 532 ? 55.735 -7.984 -65.694 1.00 53.31 532 ILE A C 1
ATOM 4136 O O . ILE A 1 532 ? 56.877 -7.533 -65.729 1.00 53.31 532 ILE A O 1
ATOM 4140 N N . LEU A 1 533 ? 54.896 -7.619 -64.718 1.00 53.84 533 LEU A N 1
ATOM 4141 C CA . LEU A 1 533 ? 55.320 -6.726 -63.647 1.00 53.84 533 LEU A CA 1
ATOM 4142 C C . LEU A 1 533 ? 56.256 -7.446 -62.678 1.00 53.84 533 LEU A C 1
ATOM 4144 O O . LEU A 1 533 ? 55.950 -8.517 -62.157 1.00 53.84 533 LEU A O 1
ATOM 4148 N N . ASP A 1 534 ? 57.375 -6.784 -62.412 1.00 59.47 534 ASP A N 1
ATOM 4149 C CA . ASP A 1 534 ? 58.343 -7.162 -61.398 1.00 59.47 534 ASP A CA 1
ATOM 4150 C C . ASP A 1 534 ? 57.656 -7.376 -60.046 1.00 59.47 534 ASP A C 1
ATOM 4152 O O . ASP A 1 534 ? 56.950 -6.498 -59.529 1.00 59.47 534 ASP A O 1
ATOM 4156 N N . LYS A 1 535 ? 57.854 -8.579 -59.503 1.00 59.72 535 LYS A N 1
ATOM 4157 C CA . LYS A 1 535 ? 57.240 -9.049 -58.264 1.00 59.72 535 LYS A CA 1
ATOM 4158 C C . LYS A 1 535 ? 57.527 -8.079 -57.122 1.00 59.72 535 LYS A C 1
ATOM 4160 O O . LYS A 1 535 ? 56.659 -7.903 -56.275 1.00 59.72 535 LYS A O 1
ATOM 4165 N N . GLU A 1 536 ? 58.682 -7.423 -57.126 1.00 59.00 536 GLU A N 1
ATOM 4166 C CA . GLU A 1 536 ? 59.109 -6.500 -56.078 1.00 59.00 536 GLU A CA 1
ATOM 4167 C C . GLU A 1 536 ? 58.294 -5.198 -56.079 1.00 59.00 536 GLU A C 1
ATOM 4169 O O . GLU A 1 536 ? 57.752 -4.825 -55.047 1.00 59.00 536 GLU A O 1
ATOM 4174 N N . VAL A 1 537 ? 58.060 -4.575 -57.241 1.00 58.38 537 VAL A N 1
ATOM 4175 C CA . VAL A 1 537 ? 57.278 -3.321 -57.351 1.00 58.38 537 VAL A CA 1
ATOM 4176 C C . VAL A 1 537 ? 55.823 -3.524 -56.932 1.00 58.38 537 VAL A C 1
ATOM 4178 O O . VAL A 1 537 ? 55.262 -2.712 -56.198 1.00 58.38 537 VAL A O 1
ATOM 4181 N N . LEU A 1 538 ? 55.214 -4.631 -57.371 1.00 58.97 538 LEU A N 1
ATOM 4182 C CA . LEU A 1 538 ? 53.876 -5.007 -56.921 1.00 58.97 538 LEU A CA 1
ATOM 4183 C C . LEU A 1 538 ? 53.872 -5.279 -55.415 1.00 58.97 538 LEU A C 1
ATOM 4185 O O . LEU A 1 538 ? 52.967 -4.824 -54.734 1.00 58.97 538 LEU A O 1
ATOM 4189 N N . THR A 1 539 ? 54.870 -5.986 -54.885 1.00 61.56 539 THR A N 1
ATOM 4190 C CA . THR A 1 539 ? 54.912 -6.344 -53.459 1.00 61.56 539 THR A CA 1
ATOM 4191 C C . THR A 1 539 ? 55.172 -5.135 -52.562 1.00 61.56 539 THR A C 1
ATOM 4193 O O . THR A 1 539 ? 54.584 -5.082 -51.494 1.00 61.56 539 THR A O 1
ATOM 4196 N N . THR A 1 540 ? 55.953 -4.137 -52.985 1.00 63.34 540 THR A N 1
ATOM 4197 C CA . THR A 1 540 ? 56.185 -2.906 -52.209 1.00 63.34 540 THR A CA 1
ATOM 4198 C C . THR A 1 540 ? 54.949 -2.008 -52.204 1.00 63.34 540 THR A C 1
ATOM 4200 O O . THR A 1 540 ? 54.442 -1.684 -51.135 1.00 63.34 540 THR A O 1
ATOM 4203 N N . SER A 1 541 ? 54.383 -1.682 -53.375 1.00 57.62 541 SER A N 1
ATOM 4204 C CA . SER A 1 541 ? 53.179 -0.834 -53.449 1.00 57.62 541 SER A CA 1
ATOM 4205 C C . SER A 1 541 ? 51.922 -1.511 -52.883 1.00 57.62 541 SER A C 1
ATOM 4207 O O . SER A 1 541 ? 51.013 -0.829 -52.420 1.00 57.62 541 SER A O 1
ATOM 4209 N N . LEU A 1 542 ? 51.842 -2.848 -52.908 1.00 56.78 542 LEU A N 1
ATOM 4210 C CA . LEU A 1 542 ? 50.768 -3.598 -52.240 1.00 56.78 542 LEU A CA 1
ATOM 4211 C C . LEU A 1 542 ? 51.081 -3.882 -50.766 1.00 56.78 542 LEU A C 1
ATOM 4213 O O . LEU A 1 542 ? 50.152 -4.030 -49.982 1.00 56.78 542 LEU A O 1
ATOM 4217 N N . GLY A 1 543 ? 52.358 -3.945 -50.390 1.00 59.59 543 GLY A N 1
ATOM 4218 C CA . GLY A 1 543 ? 52.828 -4.100 -49.016 1.00 59.59 543 GLY A CA 1
ATOM 4219 C C . GLY A 1 543 ? 52.388 -2.924 -48.157 1.00 59.59 543 GLY A C 1
ATOM 4220 O O . GLY A 1 543 ? 51.758 -3.152 -47.128 1.00 59.59 543 GLY A O 1
ATOM 4221 N N . GLU A 1 544 ? 52.597 -1.701 -48.665 1.00 55.69 544 GLU A N 1
ATOM 4222 C CA . GLU A 1 544 ? 52.088 -0.438 -48.099 1.00 55.69 544 GLU A CA 1
ATOM 4223 C C . GLU A 1 544 ? 50.563 -0.490 -47.869 1.00 55.69 544 GLU A C 1
ATOM 4225 O O . GLU A 1 544 ? 50.061 -0.084 -46.822 1.00 55.69 544 GLU A O 1
ATOM 4230 N N . LEU A 1 545 ? 49.828 -1.103 -48.802 1.00 51.44 545 LEU A N 1
ATOM 4231 C CA . LEU A 1 545 ? 48.372 -1.266 -48.753 1.00 51.44 545 LEU A CA 1
ATOM 4232 C C . LEU A 1 545 ? 47.916 -2.256 -47.671 1.00 51.44 545 LEU A C 1
ATOM 4234 O O . LEU A 1 545 ? 46.932 -1.998 -46.982 1.00 51.44 545 LEU A O 1
ATOM 4238 N N . THR A 1 546 ? 48.626 -3.374 -47.502 1.00 52.75 546 THR A N 1
ATOM 4239 C CA . THR A 1 546 ? 48.368 -4.345 -46.423 1.00 52.75 546 THR A CA 1
ATOM 4240 C C . THR A 1 546 ? 48.758 -3.831 -45.038 1.00 52.75 546 THR A C 1
ATOM 4242 O O . THR A 1 546 ? 48.120 -4.220 -44.062 1.00 52.75 546 THR A O 1
ATOM 4245 N N . THR A 1 547 ? 49.767 -2.958 -44.928 1.00 55.06 547 THR A N 1
ATOM 4246 C CA . THR A 1 547 ? 50.136 -2.319 -43.653 1.00 55.06 547 THR A CA 1
ATOM 4247 C C . THR A 1 547 ? 49.162 -1.215 -43.246 1.00 55.06 547 THR A C 1
ATOM 4249 O O . THR A 1 547 ? 48.824 -1.130 -42.067 1.00 55.06 547 THR A O 1
ATOM 4252 N N . ASP A 1 548 ? 48.657 -0.423 -44.198 1.00 48.12 548 ASP A N 1
ATOM 4253 C CA . ASP A 1 548 ? 47.707 0.665 -43.914 1.00 48.12 548 ASP A CA 1
ATOM 4254 C C . ASP A 1 548 ? 46.257 0.180 -43.788 1.00 48.12 548 ASP A C 1
ATOM 4256 O O . ASP A 1 548 ? 45.436 0.794 -43.100 1.00 48.12 548 ASP A O 1
ATOM 4260 N N . ILE A 1 549 ? 45.919 -0.928 -44.452 1.00 51.12 549 ILE A N 1
ATOM 4261 C CA . ILE A 1 549 ? 44.575 -1.497 -44.466 1.00 51.12 549 ILE A CA 1
ATOM 4262 C C . ILE A 1 549 ? 44.688 -2.984 -44.141 1.00 51.12 549 ILE A C 1
ATOM 4264 O O . ILE A 1 549 ? 44.797 -3.837 -45.020 1.00 51.12 549 ILE A O 1
ATOM 4268 N N . ASN A 1 550 ? 44.667 -3.292 -42.845 1.00 48.66 550 ASN A N 1
ATOM 4269 C CA . ASN A 1 550 ? 44.654 -4.660 -42.337 1.00 48.66 550 ASN A CA 1
ATOM 4270 C C . ASN A 1 550 ? 43.305 -5.324 -42.681 1.00 48.66 550 ASN A C 1
ATOM 4272 O O . ASN A 1 550 ? 42.367 -5.324 -41.880 1.00 48.66 550 ASN A O 1
ATOM 4276 N N . PHE A 1 551 ? 43.161 -5.793 -43.922 1.00 50.22 551 PHE A N 1
ATOM 4277 C CA . PHE A 1 551 ? 41.981 -6.518 -44.369 1.00 50.22 551 PHE A CA 1
ATOM 4278 C C . PHE A 1 551 ? 42.004 -7.930 -43.800 1.00 50.22 551 PHE A C 1
ATOM 4280 O O . PHE A 1 551 ? 42.807 -8.764 -44.210 1.00 50.22 551 PHE A O 1
ATOM 4287 N N . ASP A 1 552 ? 41.047 -8.214 -42.926 1.00 49.84 552 ASP A N 1
ATOM 4288 C CA . ASP A 1 552 ? 40.548 -9.574 -42.778 1.00 49.84 552 ASP A CA 1
ATOM 4289 C C . ASP A 1 552 ? 39.853 -9.980 -44.098 1.00 49.84 552 ASP A C 1
ATOM 4291 O O . ASP A 1 552 ? 39.103 -9.194 -44.694 1.00 49.84 552 ASP A O 1
ATOM 4295 N N . ASP A 1 553 ? 40.114 -11.197 -44.577 1.00 46.94 553 ASP A N 1
ATOM 4296 C CA . ASP A 1 553 ? 39.781 -11.734 -45.909 1.00 46.94 553 ASP A CA 1
ATOM 4297 C C . ASP A 1 553 ? 38.254 -11.947 -46.140 1.00 46.94 553 ASP A C 1
ATOM 4299 O O . ASP A 1 553 ? 37.827 -12.758 -46.963 1.00 46.94 553 ASP A O 1
ATOM 4303 N N . THR A 1 554 ? 37.377 -11.230 -45.431 1.00 48.62 554 THR A N 1
ATOM 4304 C CA . THR A 1 554 ? 35.916 -11.450 -45.458 1.00 48.62 554 THR A CA 1
ATOM 4305 C C . THR A 1 554 ? 35.060 -10.197 -45.703 1.00 48.62 554 THR A C 1
ATOM 4307 O O . THR A 1 554 ? 33.844 -10.305 -45.885 1.00 48.62 554 THR A O 1
ATOM 4310 N N . LEU A 1 555 ? 35.657 -9.002 -45.739 1.00 46.06 555 LEU A N 1
ATOM 4311 C CA . LEU A 1 555 ? 34.944 -7.728 -45.551 1.00 46.06 555 LEU A CA 1
ATOM 4312 C C . LEU A 1 555 ? 34.306 -7.053 -46.806 1.00 46.06 555 LEU A C 1
ATOM 4314 O O . LEU A 1 555 ? 33.201 -6.521 -46.686 1.00 46.06 555 LEU A O 1
ATOM 4318 N N . PRO A 1 556 ? 34.908 -7.059 -48.016 1.00 45.44 556 PRO A N 1
ATOM 4319 C CA . PRO A 1 556 ? 34.454 -6.228 -49.146 1.00 45.44 556 PRO A CA 1
ATOM 4320 C C . PRO A 1 556 ? 33.082 -6.573 -49.754 1.00 45.44 556 PRO A C 1
ATOM 4322 O O . PRO A 1 556 ? 32.442 -5.716 -50.353 1.00 45.44 556 PRO A O 1
ATOM 4325 N N . PHE A 1 557 ? 32.583 -7.808 -49.622 1.00 41.84 557 PHE A N 1
ATOM 4326 C CA . PHE A 1 557 ? 31.419 -8.264 -50.407 1.00 41.84 557 PHE A CA 1
ATOM 4327 C C . PHE A 1 557 ? 30.054 -7.732 -49.933 1.00 41.84 557 PHE A C 1
ATOM 4329 O O . PHE A 1 557 ? 29.023 -8.050 -50.523 1.00 41.84 557 PHE A O 1
ATOM 4336 N N . LYS A 1 558 ? 30.013 -6.979 -48.831 1.00 50.09 558 LYS A N 1
ATOM 4337 C CA . LYS A 1 558 ? 28.770 -6.711 -48.097 1.00 50.09 558 LYS A CA 1
ATOM 4338 C C . LYS A 1 558 ? 28.384 -5.235 -48.018 1.00 50.09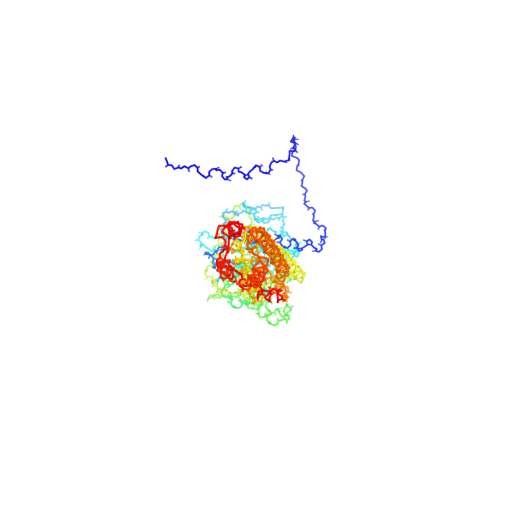 558 LYS A C 1
ATOM 4340 O O . LYS A 1 558 ? 27.229 -4.957 -47.757 1.00 50.09 558 LYS A O 1
ATOM 4345 N N . ILE A 1 559 ? 29.270 -4.291 -48.331 1.00 46.19 559 ILE A N 1
ATOM 4346 C CA . ILE A 1 559 ? 28.983 -2.853 -48.165 1.00 46.19 559 ILE A CA 1
ATOM 4347 C C . ILE A 1 559 ? 27.883 -2.361 -49.131 1.00 46.19 559 ILE A C 1
ATOM 4349 O O . ILE A 1 559 ? 26.931 -1.725 -48.689 1.00 46.19 559 ILE A O 1
ATOM 4353 N N . LEU A 1 560 ? 27.931 -2.745 -50.415 1.00 40.91 560 LEU A N 1
ATOM 4354 C CA . LEU A 1 560 ? 26.965 -2.292 -51.436 1.00 40.91 560 LEU A CA 1
ATOM 4355 C C . LEU A 1 560 ? 25.574 -2.952 -51.340 1.00 40.91 560 LEU A C 1
ATOM 4357 O O . LEU A 1 560 ? 24.573 -2.310 -51.631 1.00 40.91 560 LEU A O 1
ATOM 4361 N N . ASN A 1 561 ? 25.477 -4.205 -50.879 1.00 46.72 561 ASN A N 1
ATOM 4362 C CA . ASN A 1 561 ? 24.180 -4.873 -50.668 1.00 46.72 561 ASN A CA 1
ATOM 4363 C C . ASN A 1 561 ? 23.516 -4.496 -49.327 1.00 46.72 561 ASN A C 1
ATOM 4365 O O . ASN A 1 561 ? 22.381 -4.900 -49.077 1.00 46.72 561 ASN A O 1
ATOM 4369 N N . TRP A 1 562 ? 24.219 -3.803 -48.421 1.00 50.22 562 TRP A N 1
ATOM 4370 C CA . TRP A 1 562 ? 23.772 -3.575 -47.035 1.00 50.22 562 TRP A CA 1
ATOM 4371 C C . TRP A 1 562 ? 23.302 -2.146 -46.764 1.00 50.22 562 TRP A C 1
ATOM 4373 O O . TRP A 1 562 ? 22.870 -1.865 -45.651 1.00 50.22 562 TRP A O 1
ATOM 4383 N N . MET A 1 563 ? 23.294 -1.272 -47.775 1.00 43.00 563 MET A N 1
ATOM 4384 C CA . MET A 1 563 ? 22.594 0.016 -47.693 1.00 43.00 563 MET A CA 1
ATOM 4385 C C . MET A 1 563 ? 21.064 -0.162 -47.626 1.00 43.00 563 MET A C 1
ATOM 4387 O O . MET A 1 563 ? 20.391 0.628 -46.976 1.00 43.00 563 MET A O 1
ATOM 4391 N N . GLY A 1 564 ? 20.511 -1.249 -48.182 1.00 50.66 564 GLY A N 1
ATOM 4392 C CA . GLY A 1 564 ? 19.061 -1.505 -48.179 1.00 50.66 564 GLY A CA 1
ATOM 4393 C C . GLY A 1 564 ? 18.406 -1.587 -46.783 1.00 50.66 564 GLY A C 1
ATOM 4394 O O . GLY A 1 564 ? 17.343 -1.006 -46.585 1.00 50.66 564 GLY A O 1
ATOM 4395 N N . PRO A 1 565 ? 18.996 -2.277 -45.784 1.00 44.03 565 PRO A N 1
ATOM 4396 C CA . PRO A 1 565 ? 18.530 -2.221 -44.394 1.00 44.03 565 PRO A CA 1
ATOM 4397 C C . PRO A 1 565 ? 18.595 -0.830 -43.749 1.00 44.03 565 PRO A C 1
ATOM 4399 O O . PRO A 1 565 ? 17.751 -0.524 -42.916 1.00 44.03 565 PRO A O 1
ATOM 4402 N N . PHE A 1 566 ? 19.569 0.004 -44.126 1.00 44.97 566 PHE A N 1
ATOM 4403 C CA . PHE A 1 566 ? 19.716 1.370 -43.613 1.00 44.97 566 PHE A CA 1
ATOM 4404 C C . PHE A 1 566 ? 18.721 2.359 -44.230 1.00 44.97 566 PHE A C 1
ATOM 4406 O O . PHE A 1 566 ? 18.408 3.355 -43.596 1.00 44.97 566 PHE A O 1
ATOM 4413 N N . GLU A 1 567 ? 18.211 2.090 -45.435 1.00 46.44 567 GLU A N 1
ATOM 4414 C CA . GLU A 1 567 ? 17.108 2.855 -46.039 1.00 46.44 567 GLU A CA 1
ATOM 4415 C C . GLU A 1 567 ? 15.733 2.494 -45.447 1.00 46.44 567 GLU A C 1
ATOM 4417 O O . GLU A 1 567 ? 14.789 3.271 -45.565 1.00 46.44 567 GLU A O 1
ATOM 4422 N N . LYS A 1 568 ? 15.597 1.313 -44.822 1.00 46.59 568 LYS A N 1
ATOM 4423 C CA . LYS A 1 568 ? 14.358 0.868 -44.154 1.00 46.59 568 LYS A CA 1
ATOM 4424 C C . LYS A 1 568 ? 14.206 1.371 -42.712 1.00 46.59 568 LYS A C 1
ATOM 4426 O O . LYS A 1 568 ? 13.094 1.314 -42.187 1.00 46.59 568 LYS A O 1
ATOM 4431 N N . LEU A 1 569 ? 15.309 1.763 -42.076 1.00 38.94 569 LEU A N 1
ATOM 4432 C CA . LEU A 1 569 ? 15.416 2.220 -40.684 1.00 38.94 569 LEU A CA 1
ATOM 4433 C C . LEU A 1 569 ? 15.288 3.744 -40.630 1.00 38.94 569 LEU A C 1
ATOM 4435 O O . LEU A 1 569 ? 14.540 4.230 -39.748 1.00 38.94 569 LEU A O 1
#

Sequence (569 aa):
MISTKVASFCVFSLLYFCRTGISSPTTWQRASTRPKQPSYLGEDTTVDDAERVIRAGESMTQLLDTKKDIVLVIGNTGAGKTTITKFLTEFEKLEAYNAVDRILIRDTDQKISVDSTMVSKTIYPELFIDQTTGTAFYDLPGFSDTRNTSIELANAVLMKKVADHAQKVKLLFIVNYSSLRTGETRTDLKAFIEQSVELVKNPGKFKNGIALVATKVEGAKRRESIIQGIASYLTDARADLEEIFHDSKKRKAGQDLIDAFLSKDGSGNYNRISFFKQPIRTGPLNQFPEIRSQRTHMASVLESNIQYVASSPNDFGLTVSPAAKLVAAKLAERINERITMTMASLGNRLASNLEEKIRTSTWSSVGVLMKMPKVLENMLTTLTSTTTLQAFTETLKTIVSHLQMGQSTTEELAILKQRETTLKFLAEISGSTFPASILDWSQSIQISIKSFGVAVSKKVADFGTDMERKISAITQQVSSNFLKKLNSTGTAQQKQQILEKFNAGVKNAKDNLLRAKTVNGFIRQVKQHVGILDKEVLTTSLGELTTDINFDDTLPFKILNWMGPFEKL

Foldseek 3Di:
DDDDDPPPPVPVVVPPPPPDDDDDDDDDDDDPDDPDQDDPDPLVVLLVLLVVLLVVQVVQQDQDLVAQQAEEEAAAQLLCSVVLLCCQAVQQQWWWDDDPPAIDIAGPVRQDDPPDSLAHSPLHWDWGARPVPRHIYTRADGPPNPSDLSSLLSSLVRLLVSQQSHQWYAYEYGGALLCQAPPHDVVRVLSGLLLVCQFFVALLLQLQRYAYEHEADDDDDDFQVSQVSSLVSLVVVLVVLVVSDPDPSSNVRSNSNSVSQCDADPVRGRLRYAYAYGDPDTTRLVVDPVRVVSSVSVVCNNPPRGDIGGDHSPRTHGSHDLSSLVSLVVSLVVLLVVLLVVLLVLLQVLLVLVVVCLVPDDLVCVVVLLCVLVVLVVLLVQLQPDQDLVSNLVSSVVSCVVSVPDPVNVVSSVVVVVSVVSSVVSCRSNVHPPPSGSNSSSVSSVVSSLVSLLVSLVVLVVVVVVVLVVLVVLLVVLLVVVLVVLVVDDDPVVSVVLNVLLVVLSVVLSVCLLAPQAPVVSLVSSCVRNVPDDPVSSCVSVVVVCVVNVDDSGPNNPSVVSSVSSVVD

Secondary structure (DSSP, 8-state):
-----STTSSSSSSSSS----------------PPPPPP---HHHHHHHHHHHHHHHHHHS---TT--EEEEEE-BTTS-HHHHHHHHH-GGGEEEEE-SSSEEEEETTS-S-SS-SSS-S--S-EEEE-TTT--EEEEPPPBT--S-HHHHHHHHHHHHHHHHH-SEEEEEEEEEGGGGSTTS-THHHHHHHHHHHHHBS-TTTTTTSEEEEEEEE-SS--HHHHHHHHHHHHHHHHHTHHHH-SSHHHHHHHHHHHHHHT-B-TTS-B-SEEEEEPPSS-EEGGG-HHHHHHHHHHHHIIIII---EE--TTSB-----HHHHHHHHHHHHHHHHHHHHHHHHHHHHHHHHHHHHHHH--GGGHHHHTTHHHHHHHHHHHHHH--SHHHHHHHHHHHHHHTT--HHHHHHHHHHHHHHHHHHHHHHHHT------HHHHHHHHHHHHHHHHHHHHHHHHHHHHHHHHHHHHHHHHHHHHHHHHHHTSS-HHHHHHHHHHHHHHHHHHHHHHHH-S-HHHHHHHHHHHHSSS-HHHHHHHHHHHHHHS---TT-GGGTTTSHHHHHH-

Mean predicted aligned error: 12.21 Å

Nearest PDB structures (foldseek):
  5uot-assembly1_R  TM=2.393E-01  e=7.707E-04  Homo sapiens

Organism: NCBI:txid39272

pLDDT: mean 79.96, std 18.99, range [26.27, 98.69]

Radius of gyration: 39.58 Å; Cα contacts (8 Å, |Δi|>4): 703; chains: 1; bounding box: 94×53×119 Å

Solvent-accessible surface area (backbone atoms only — not comparable to full-atom values): 31493 Å² total; per-residue (Å²): 144,84,79,97,75,77,77,74,72,72,63,68,74,68,66,78,78,75,82,78,91,78,84,84,85,87,81,91,72,91,74,86,74,72,80,74,77,80,71,86,68,56,75,70,55,46,35,56,48,20,53,50,50,34,54,51,37,63,73,67,39,73,80,56,90,91,59,32,62,34,33,43,37,42,42,47,55,70,26,45,54,62,56,53,52,36,52,73,44,45,39,84,46,30,30,28,40,82,52,98,88,48,61,44,68,46,39,82,83,61,70,48,62,82,89,42,67,88,55,74,70,55,72,44,44,40,74,45,62,21,80,88,80,66,47,36,33,34,39,47,46,34,48,86,50,70,89,37,55,29,53,35,41,27,37,37,54,48,52,43,54,55,58,54,60,28,50,19,36,27,40,41,37,31,38,43,33,66,53,44,42,89,93,48,71,63,61,58,41,49,54,50,48,54,49,47,36,41,32,33,59,52,28,58,79,37,34,58,12,34,34,35,34,32,21,69,36,76,78,88,72,55,69,68,59,55,51,51,46,39,50,50,43,50,54,52,52,56,72,49,34,68,82,74,29,88,49,68,67,58,31,50,23,43,46,29,42,51,51,22,36,63,36,57,46,100,85,68,44,58,51,24,54,46,60,41,66,53,62,92,62,68,45,56,43,73,75,35,68,76,52,49,53,40,45,55,51,48,49,43,30,60,68,72,60,27,40,76,32,80,50,55,73,78,44,52,45,64,68,67,54,74,66,24,24,53,45,28,45,54,38,38,53,51,51,48,51,51,47,36,51,50,29,32,52,50,17,44,51,52,28,51,53,48,50,50,52,58,72,70,48,52,81,80,41,46,74,56,64,69,45,44,62,62,52,50,51,51,50,51,52,50,45,69,68,34,88,44,68,66,60,39,50,53,51,48,50,52,51,40,57,77,67,67,59,62,71,71,60,59,54,55,57,53,52,48,61,56,50,47,57,52,40,56,50,27,23,65,66,40,70,45,79,75,76,86,36,63,59,59,37,33,48,37,25,45,55,29,45,42,57,36,49,53,52,51,49,49,52,53,52,53,49,53,53,52,49,54,50,50,54,49,50,50,51,50,50,54,51,51,55,47,52,61,56,46,73,77,48,83,54,73,71,56,41,52,57,52,49,52,44,39,53,52,30,50,50,52,33,48,59,34,47,74,61,37,38,28,71,69,55,35,55,50,50,42,53,68,54,50,78,73,71,57,66,62,63,56,48,51,67,47,43,56,47,50,71,76,44,64,72,64,79,71,61,54,65,47,64,84,76,50,51,62,66,58,76,75,98